Protein AF-A0AAE1FQY6-F1 (afdb_monomer_lite)

pLDDT: mean 73.54, std 21.41, range [22.97, 97.0]

InterPro domains:
  IPR011545 DEAD/DEAH-box helicase domain [PF00270] (62-136)
  IPR027417 P-loop containing nucleoside triphosphate hydrolase [G3DSA:3.40.50.300] (21-141)
  IPR027417 P-loop containing nucleoside triphosphate hydrolase [G3DSA:3.40.50.300] (142-326)
  IPR027417 P-loop containing nucleoside triphosphate hydrolase [SSF52540] (61-317)
  IPR048960 POLQ-like, helical domain [PF21099] (454-589)
  IPR050474 Helicase Hel308/SKI2-like [PTHR47961] (25-585)

Structure (mmCIF, N/CA/C/O backbone):
data_AF-A0AAE1FQY6-F1
#
_entry.id   AF-A0AAE1FQY6-F1
#
loop_
_atom_site.group_PDB
_atom_site.id
_atom_site.type_symbol
_atom_site.label_atom_id
_atom_site.label_alt_id
_atom_site.label_comp_id
_atom_site.label_asym_id
_atom_site.label_entity_id
_atom_site.label_seq_id
_atom_site.pdbx_PDB_ins_code
_atom_site.Cartn_x
_atom_site.Cartn_y
_atom_site.Cartn_z
_atom_site.occupancy
_atom_site.B_iso_or_equiv
_atom_site.auth_seq_id
_atom_site.auth_comp_id
_atom_site.auth_asym_id
_atom_site.auth_atom_id
_atom_site.pdbx_PDB_model_num
ATOM 1 N N . MET A 1 1 ? -9.356 -54.741 8.137 1.00 35.06 1 MET A N 1
ATOM 2 C CA . MET A 1 1 ? -7.951 -54.321 8.338 1.00 35.06 1 MET A CA 1
ATOM 3 C C . MET A 1 1 ? -7.635 -53.193 7.368 1.00 35.06 1 MET A C 1
ATOM 5 O O . MET A 1 1 ? -7.799 -53.363 6.168 1.00 35.06 1 MET A O 1
ATOM 9 N N . LYS A 1 2 ? -7.316 -52.016 7.916 1.00 25.67 2 LYS A N 1
ATOM 10 C CA . LYS A 1 2 ? -7.128 -50.733 7.222 1.00 25.67 2 LYS A CA 1
ATOM 11 C C . LYS A 1 2 ? -5.794 -50.715 6.459 1.00 25.67 2 LYS A C 1
ATOM 13 O O . LYS A 1 2 ? -4.775 -51.066 7.041 1.00 25.67 2 LYS A O 1
ATOM 18 N N . ARG A 1 3 ? -5.785 -50.240 5.208 1.00 24.39 3 ARG A N 1
ATOM 19 C CA . ARG A 1 3 ? -4.572 -49.755 4.525 1.00 24.39 3 ARG A CA 1
ATOM 20 C C . ARG A 1 3 ? -4.516 -48.235 4.684 1.00 24.39 3 ARG A C 1
ATOM 22 O O . ARG A 1 3 ? -5.418 -47.537 4.232 1.00 24.39 3 ARG A O 1
ATOM 29 N N . GLN A 1 4 ? -3.491 -47.753 5.380 1.00 26.11 4 GLN A N 1
ATOM 30 C CA . GLN A 1 4 ? -3.208 -46.333 5.575 1.00 26.11 4 GLN A CA 1
ATOM 31 C C . GLN A 1 4 ? -2.772 -45.693 4.250 1.00 26.11 4 GLN A C 1
ATOM 33 O O . GLN A 1 4 ? -1.829 -46.151 3.609 1.00 26.11 4 GLN A O 1
ATOM 38 N N . HIS A 1 5 ? -3.473 -44.631 3.854 1.00 28.42 5 HIS A N 1
ATOM 39 C CA . HIS A 1 5 ? -2.995 -43.634 2.902 1.00 28.42 5 HIS A CA 1
ATOM 40 C C . HIS A 1 5 ? -2.062 -42.675 3.642 1.00 28.42 5 HIS A C 1
ATOM 42 O O . HIS A 1 5 ? -2.459 -42.077 4.641 1.00 28.42 5 HIS A O 1
ATOM 48 N N . ASN A 1 6 ? -0.836 -42.537 3.145 1.00 25.28 6 ASN A N 1
ATOM 49 C CA . ASN A 1 6 ? 0.121 -41.554 3.628 1.00 25.28 6 ASN A CA 1
ATOM 50 C C . ASN A 1 6 ? -0.146 -40.240 2.882 1.00 25.28 6 ASN A C 1
ATOM 52 O O . ASN A 1 6 ? 0.084 -40.147 1.677 1.00 25.28 6 ASN A O 1
ATOM 56 N N . ASN A 1 7 ? -0.715 -39.264 3.585 1.00 25.00 7 ASN A N 1
ATOM 57 C CA . ASN A 1 7 ? -1.145 -37.982 3.041 1.00 25.00 7 ASN A CA 1
ATOM 58 C C . ASN A 1 7 ? -0.130 -36.917 3.480 1.00 25.00 7 ASN A C 1
ATOM 60 O O . ASN A 1 7 ? -0.241 -36.377 4.574 1.00 25.00 7 ASN A O 1
ATOM 64 N N . ASN A 1 8 ? 0.874 -36.644 2.646 1.00 25.89 8 ASN A N 1
ATOM 65 C CA . ASN A 1 8 ? 1.808 -35.533 2.839 1.00 25.89 8 ASN A CA 1
ATOM 66 C C . ASN A 1 8 ? 1.701 -34.592 1.637 1.00 25.89 8 ASN A C 1
ATOM 68 O O . ASN A 1 8 ? 2.469 -34.676 0.689 1.00 25.89 8 ASN A O 1
ATOM 72 N N . ASN A 1 9 ? 0.699 -33.716 1.684 1.00 25.38 9 ASN A N 1
ATOM 73 C CA . ASN A 1 9 ? 0.592 -32.522 0.852 1.00 25.38 9 ASN A CA 1
ATOM 74 C C . ASN A 1 9 ? -0.003 -31.408 1.718 1.00 25.38 9 ASN A C 1
ATOM 76 O O . ASN A 1 9 ? -1.177 -31.070 1.609 1.00 25.38 9 ASN A O 1
ATOM 80 N N . ASN A 1 10 ? 0.819 -30.863 2.613 1.00 27.19 10 ASN A N 1
ATOM 81 C CA . ASN A 1 10 ? 0.555 -29.590 3.270 1.00 27.19 10 ASN A CA 1
ATOM 82 C C . ASN A 1 10 ? 1.725 -28.665 2.931 1.00 27.19 10 ASN A C 1
ATOM 84 O O . ASN A 1 10 ? 2.751 -28.663 3.604 1.00 27.19 10 ASN A O 1
ATOM 88 N N . VAL A 1 11 ? 1.585 -27.928 1.829 1.00 27.27 11 VAL A N 1
ATOM 89 C CA . VAL A 1 11 ? 2.492 -26.838 1.464 1.00 27.27 11 VAL A CA 1
ATOM 90 C C . VAL A 1 11 ? 1.660 -25.562 1.389 1.00 27.27 11 VAL A C 1
ATOM 92 O O . VAL A 1 11 ? 0.846 -25.386 0.484 1.00 27.27 11 VAL A O 1
ATOM 95 N N . ASN A 1 12 ? 1.844 -24.735 2.421 1.00 27.12 12 ASN A N 1
ATOM 96 C CA . ASN A 1 12 ? 1.717 -23.278 2.492 1.00 27.12 12 ASN A CA 1
ATOM 97 C C . ASN A 1 12 ? 0.921 -22.596 1.367 1.00 27.12 12 ASN A C 1
ATOM 99 O O . ASN A 1 12 ? 1.456 -22.319 0.294 1.00 27.12 12 ASN A O 1
ATOM 103 N N . LYS A 1 13 ? -0.336 -22.228 1.656 1.00 25.19 13 LYS A N 1
ATOM 104 C CA . LYS A 1 13 ? -1.140 -21.326 0.809 1.00 25.19 13 LYS A CA 1
ATOM 105 C C . LYS A 1 13 ? -1.427 -19.947 1.406 1.00 25.19 13 LYS A C 1
ATOM 107 O O . LYS A 1 13 ? -1.980 -19.108 0.703 1.00 25.19 13 LYS A O 1
ATOM 112 N N . ASP A 1 14 ? -0.988 -19.656 2.625 1.00 28.97 14 ASP A N 1
ATOM 113 C CA . ASP A 1 14 ? -1.379 -18.425 3.316 1.00 28.97 14 ASP A CA 1
ATOM 114 C C . ASP A 1 14 ? -0.181 -17.519 3.601 1.00 28.97 14 ASP A C 1
ATOM 116 O O . ASP A 1 14 ? 0.282 -17.440 4.729 1.00 28.97 14 ASP A O 1
ATOM 120 N N . GLN A 1 15 ? 0.334 -16.828 2.577 1.00 25.97 15 GLN A N 1
ATOM 121 C CA . GLN A 1 15 ? 1.251 -15.687 2.744 1.00 25.97 15 GLN A CA 1
ATOM 122 C C . GLN A 1 15 ? 1.320 -14.846 1.452 1.00 25.97 15 GLN A C 1
ATOM 124 O O . GLN A 1 15 ? 2.263 -14.916 0.673 1.00 25.97 15 GLN A O 1
ATOM 129 N N . ALA A 1 16 ? 0.294 -14.030 1.197 1.00 27.67 16 ALA A N 1
ATOM 130 C CA . ALA A 1 16 ? 0.380 -12.924 0.238 1.00 27.67 16 ALA A CA 1
ATOM 131 C C . ALA A 1 16 ? -0.517 -11.767 0.705 1.00 27.67 16 ALA A C 1
ATOM 133 O O . ALA A 1 16 ? -1.732 -11.924 0.842 1.00 27.67 16 ALA A O 1
ATOM 134 N N . GLY A 1 17 ? 0.096 -10.615 0.999 1.00 33.38 17 GLY A N 1
ATOM 135 C CA . GLY A 1 17 ? -0.594 -9.378 1.376 1.00 33.38 17 GLY A CA 1
ATOM 136 C C . GLY A 1 17 ? -1.520 -8.897 0.261 1.00 33.38 17 GLY A C 1
ATOM 137 O O . GLY A 1 17 ? -1.175 -8.979 -0.913 1.00 33.38 17 GLY A O 1
ATOM 138 N N . TYR A 1 18 ? -2.730 -8.465 0.618 1.00 42.16 18 TYR A N 1
ATOM 139 C CA . TYR A 1 18 ? -3.881 -8.574 -0.278 1.00 42.16 18 TYR A CA 1
ATOM 140 C C . TYR A 1 18 ? -4.674 -7.266 -0.427 1.00 42.16 18 TYR A C 1
ATOM 142 O O . TYR A 1 18 ? -5.133 -6.708 0.568 1.00 42.16 18 TYR A O 1
ATOM 150 N N . ASN A 1 19 ? -4.935 -6.819 -1.663 1.00 41.66 19 ASN A N 1
ATOM 151 C CA . ASN A 1 19 ? -5.951 -5.796 -1.950 1.00 41.66 19 ASN A CA 1
ATOM 152 C C . ASN A 1 19 ? -7.346 -6.442 -1.875 1.00 41.66 19 ASN A C 1
ATOM 154 O O . ASN A 1 19 ? -7.845 -7.017 -2.834 1.00 41.66 19 ASN A O 1
ATOM 158 N N . LYS A 1 20 ? -7.959 -6.398 -0.688 1.00 49.28 20 LYS A N 1
ATOM 159 C CA . LYS A 1 20 ? -9.141 -7.206 -0.329 1.00 49.28 20 LYS A CA 1
ATOM 160 C C . LYS A 1 20 ? -10.507 -6.590 -0.682 1.00 49.28 20 LYS A C 1
ATOM 162 O O . LYS A 1 20 ? -11.524 -7.215 -0.400 1.00 49.28 20 LYS A O 1
ATOM 167 N N . SER A 1 21 ? -10.563 -5.392 -1.281 1.00 47.78 21 SER A N 1
ATOM 168 C CA . SER A 1 21 ? -11.820 -4.883 -1.870 1.00 47.78 21 SER A CA 1
ATOM 169 C C . SER A 1 21 ? -12.304 -5.795 -2.991 1.00 47.78 21 SER A C 1
ATOM 171 O O . SER A 1 21 ? -13.500 -6.039 -3.124 1.00 47.78 21 SER A O 1
ATOM 173 N N . ASP A 1 22 ? -11.356 -6.324 -3.760 1.00 50.12 22 ASP A N 1
ATOM 174 C CA . ASP A 1 22 ? -11.636 -7.076 -4.973 1.00 50.12 22 ASP A CA 1
ATOM 175 C C . ASP A 1 22 ? -12.071 -8.499 -4.627 1.00 50.12 22 ASP A C 1
ATOM 177 O O . ASP A 1 22 ? -13.053 -8.973 -5.179 1.00 50.12 22 ASP A O 1
ATOM 181 N N . GLU A 1 23 ? -11.481 -9.123 -3.603 1.00 56.88 23 GLU A N 1
ATOM 182 C CA . GLU A 1 23 ? -11.924 -10.429 -3.092 1.00 56.88 23 GLU A CA 1
ATOM 183 C C . GLU A 1 23 ? -13.364 -10.399 -2.552 1.00 56.88 23 GLU A C 1
ATOM 185 O O . GLU A 1 23 ? -14.137 -11.325 -2.792 1.00 56.88 23 GLU A O 1
ATOM 190 N N . ASN A 1 24 ? -13.761 -9.314 -1.874 1.00 63.34 24 ASN A N 1
ATOM 191 C CA . ASN A 1 24 ? -15.141 -9.148 -1.409 1.00 63.34 24 ASN A CA 1
ATOM 192 C C . ASN A 1 24 ? -16.122 -9.011 -2.587 1.00 63.34 24 ASN A C 1
ATOM 194 O O . ASN A 1 24 ? -17.198 -9.610 -2.564 1.00 63.34 24 ASN A O 1
ATOM 198 N N . LYS A 1 25 ? -15.743 -8.259 -3.630 1.00 76.81 25 LYS A N 1
ATOM 199 C CA . LYS A 1 25 ? -16.537 -8.123 -4.862 1.00 76.81 25 LYS A CA 1
ATOM 200 C C . LYS A 1 25 ? -16.622 -9.439 -5.624 1.00 76.81 25 LYS A C 1
ATOM 202 O O . LYS A 1 25 ? -17.702 -9.816 -6.061 1.00 76.81 25 LYS A O 1
ATOM 207 N N . VAL A 1 26 ? -15.506 -10.156 -5.744 1.00 82.19 26 VAL A N 1
ATOM 208 C CA . VAL A 1 26 ? -15.438 -11.476 -6.378 1.00 82.19 26 VAL A CA 1
ATOM 209 C C . VAL A 1 26 ? -16.362 -12.444 -5.659 1.00 82.19 26 VAL A C 1
ATOM 211 O O . VAL A 1 26 ? -17.161 -13.101 -6.319 1.00 82.19 26 VAL A O 1
ATOM 214 N N . HIS A 1 27 ? -16.313 -12.503 -4.326 1.00 78.19 27 HIS A N 1
ATOM 215 C CA . HIS A 1 27 ? -17.192 -13.375 -3.552 1.00 78.19 27 HIS A CA 1
ATOM 216 C C . HIS A 1 27 ? -18.672 -13.032 -3.764 1.00 78.19 27 HIS A C 1
ATOM 218 O O . HIS A 1 27 ? -19.455 -13.922 -4.087 1.00 78.19 27 HIS A O 1
ATOM 224 N N . GLY A 1 28 ? -19.039 -11.748 -3.670 1.00 78.94 28 GLY A N 1
ATOM 225 C CA . GLY A 1 28 ? -20.415 -11.299 -3.903 1.00 78.94 28 GLY A CA 1
ATOM 226 C C . GLY A 1 28 ? -20.918 -11.597 -5.319 1.00 78.94 28 GLY A C 1
ATOM 227 O O . GLY A 1 28 ? -22.041 -12.057 -5.489 1.00 78.94 28 GLY A O 1
ATOM 228 N N . LEU A 1 29 ? -20.074 -11.405 -6.337 1.00 85.12 29 LEU A N 1
ATOM 229 C CA . LEU A 1 29 ? -20.417 -11.673 -7.738 1.00 85.12 29 LEU A CA 1
ATOM 230 C C . LEU A 1 29 ? -20.436 -13.165 -8.082 1.00 85.12 29 LEU A C 1
ATOM 232 O O . LEU A 1 29 ? -21.186 -13.578 -8.963 1.00 85.12 29 LEU A O 1
ATOM 236 N N . SER A 1 30 ? -19.633 -13.981 -7.397 1.00 84.38 30 SER A N 1
ATOM 237 C CA . SER A 1 30 ? -19.545 -15.422 -7.663 1.00 84.38 30 SER A CA 1
ATOM 238 C C . SER A 1 30 ? -20.862 -16.140 -7.383 1.00 84.38 30 SER A C 1
ATOM 240 O O . SER A 1 30 ? -21.176 -17.104 -8.075 1.00 84.38 30 SER A O 1
ATOM 242 N N . ILE A 1 31 ? -21.645 -15.646 -6.416 1.00 84.94 31 ILE A N 1
ATOM 243 C CA . ILE A 1 31 ? -22.989 -16.157 -6.108 1.00 84.94 31 ILE A CA 1
ATOM 244 C C . ILE A 1 31 ? -23.881 -16.045 -7.353 1.00 84.94 31 ILE A C 1
ATOM 246 O O . ILE A 1 31 ? -24.447 -17.040 -7.799 1.00 84.94 31 ILE A O 1
ATOM 250 N N . PHE A 1 32 ? -23.906 -14.866 -7.982 1.00 85.69 32 PHE A N 1
ATOM 251 C CA . PHE A 1 32 ? -24.647 -14.634 -9.224 1.00 85.69 32 PHE A CA 1
ATOM 252 C C . PHE A 1 32 ? -24.050 -15.378 -10.420 1.00 85.69 32 PHE A C 1
ATOM 254 O O . PHE A 1 32 ? -24.784 -15.787 -11.312 1.00 85.69 32 PHE A O 1
ATOM 261 N N . GLY A 1 33 ? -22.729 -15.576 -10.450 1.00 84.31 33 GLY A N 1
ATOM 262 C CA . GLY A 1 33 ? -22.057 -16.301 -11.529 1.00 84.31 33 GLY A CA 1
ATOM 263 C C . GLY A 1 33 ? -22.540 -17.744 -11.669 1.00 84.31 33 GLY A C 1
ATOM 264 O O . GLY A 1 33 ? -22.738 -18.223 -12.787 1.00 84.31 33 GLY A O 1
ATOM 265 N N . VAL A 1 34 ? -22.789 -18.419 -10.540 1.00 83.00 34 VAL A N 1
ATOM 266 C CA . VAL A 1 34 ? -23.343 -19.782 -10.520 1.00 83.00 34 VAL A CA 1
ATOM 267 C C . VAL A 1 34 ? -24.774 -19.804 -11.058 1.00 83.00 34 VAL A C 1
ATOM 269 O O . VAL A 1 34 ? -25.103 -20.675 -11.859 1.00 83.00 34 VAL A O 1
ATOM 272 N N . GLU A 1 35 ? -25.601 -18.843 -10.649 1.00 86.06 35 GLU A N 1
ATOM 273 C CA . GLU A 1 35 ? -27.022 -18.783 -11.009 1.00 86.06 35 GLU A CA 1
ATOM 274 C C . GLU A 1 35 ? -27.254 -18.329 -12.460 1.00 86.06 35 GLU A C 1
ATOM 276 O O . GLU A 1 35 ? -28.076 -18.901 -13.170 1.00 86.06 35 GLU A O 1
ATOM 281 N N . LEU A 1 36 ? -26.495 -17.334 -12.926 1.00 89.00 36 LEU A N 1
ATOM 282 C CA . LEU A 1 36 ? -26.657 -16.698 -14.239 1.00 89.00 36 LEU A CA 1
ATOM 283 C C . LEU A 1 36 ? -25.695 -17.243 -15.309 1.00 89.00 36 LEU A C 1
ATOM 285 O O . LEU A 1 36 ? -25.719 -16.790 -16.452 1.00 89.00 36 LEU A O 1
ATOM 289 N N . GLY A 1 37 ? -24.836 -18.207 -14.964 1.00 86.94 37 GLY A N 1
ATOM 290 C CA . GLY A 1 37 ? -23.991 -18.916 -15.928 1.00 86.94 37 GLY A CA 1
ATOM 291 C C . GLY A 1 37 ? -22.785 -18.128 -16.456 1.00 86.94 37 GLY A C 1
ATOM 292 O O . GLY A 1 37 ? -22.366 -18.346 -17.596 1.00 86.94 37 GLY A O 1
ATOM 293 N N . PHE A 1 38 ? -22.185 -17.247 -15.647 1.00 88.56 38 PHE A N 1
ATOM 294 C CA . PHE A 1 38 ? -20.947 -16.530 -15.990 1.00 88.56 38 PHE A CA 1
ATOM 295 C C . PHE A 1 38 ? -19.799 -16.845 -15.021 1.00 88.56 38 PHE A C 1
ATOM 297 O O . PHE A 1 38 ? -19.999 -17.276 -13.888 1.00 88.56 38 PHE A O 1
ATOM 304 N N . LEU A 1 39 ? -18.560 -16.647 -15.473 1.00 87.88 39 LEU A N 1
ATOM 305 C CA . LEU A 1 39 ? -17.365 -16.802 -14.642 1.00 87.88 39 LEU A CA 1
ATOM 306 C C . LEU A 1 39 ? -16.964 -15.471 -14.021 1.00 87.88 39 LEU A C 1
ATOM 308 O O . LEU A 1 39 ? -16.985 -14.448 -14.697 1.00 87.88 39 LEU A O 1
ATOM 312 N N . VAL A 1 40 ? -16.515 -15.501 -12.771 1.00 89.38 40 VAL A N 1
ATOM 313 C CA . VAL A 1 40 ? -15.849 -14.362 -12.135 1.00 89.38 40 VAL A CA 1
ATOM 314 C C . VAL A 1 40 ? -14.364 -14.670 -12.038 1.00 89.38 40 VAL A C 1
ATOM 316 O O . VAL A 1 40 ? -13.978 -15.693 -11.472 1.00 89.38 40 VAL A O 1
ATOM 319 N N . GLU A 1 41 ? -13.529 -13.800 -12.600 1.00 89.12 41 GLU A N 1
ATOM 320 C CA . GLU A 1 41 ? -12.074 -13.912 -12.512 1.00 89.12 41 GLU A CA 1
ATOM 321 C C . GLU A 1 41 ? -11.480 -12.689 -11.816 1.00 89.12 41 GLU A C 1
ATOM 323 O O . GLU A 1 41 ? -11.828 -11.545 -12.110 1.00 89.12 41 GLU A O 1
ATOM 328 N N . GLU A 1 42 ? -10.556 -12.940 -10.891 1.00 88.31 42 GLU A N 1
ATOM 329 C CA . GLU A 1 42 ? -9.904 -11.903 -10.101 1.00 88.31 42 GLU A CA 1
ATOM 330 C C . GLU A 1 42 ? -8.527 -11.550 -10.661 1.00 88.31 42 GLU A C 1
ATOM 332 O O . GLU A 1 42 ? -7.678 -12.415 -10.888 1.00 88.31 42 GLU A O 1
ATOM 337 N N . TYR A 1 43 ? -8.302 -10.251 -10.817 1.00 87.06 43 TYR A N 1
ATOM 338 C CA . TYR A 1 43 ? -7.106 -9.646 -11.377 1.00 87.06 43 TYR A CA 1
ATOM 339 C C . TYR A 1 43 ? -6.596 -8.548 -10.434 1.00 87.06 43 TYR A C 1
ATOM 341 O O . TYR A 1 43 ? -6.695 -7.355 -10.712 1.00 87.06 43 TYR A O 1
ATOM 349 N N . ALA A 1 44 ? -6.042 -8.956 -9.293 1.00 80.25 44 ALA A N 1
ATOM 350 C CA . ALA A 1 44 ? -5.559 -8.058 -8.246 1.00 80.25 44 ALA A CA 1
ATOM 351 C C . ALA A 1 44 ? -4.258 -8.585 -7.622 1.00 80.25 44 ALA A C 1
ATOM 353 O O . ALA A 1 44 ? -4.113 -9.783 -7.377 1.00 80.25 44 ALA A O 1
ATOM 354 N N . GLY A 1 45 ? -3.294 -7.695 -7.352 1.00 71.38 45 GLY A N 1
ATOM 355 C CA . GLY A 1 45 ? -2.001 -8.077 -6.767 1.00 71.38 45 GLY A CA 1
ATOM 356 C C . GLY A 1 45 ? -1.271 -9.142 -7.600 1.00 71.38 45 GLY A C 1
ATOM 357 O O . GLY A 1 45 ? -0.954 -8.911 -8.770 1.00 71.38 45 GLY A O 1
ATOM 358 N N . SER A 1 46 ? -1.017 -10.309 -7.000 1.00 65.31 46 SER A N 1
ATOM 359 C CA . SER A 1 46 ? -0.419 -11.482 -7.660 1.00 65.31 46 SER A CA 1
ATOM 360 C C . SER A 1 46 ? -1.436 -12.429 -8.316 1.00 65.31 46 SER A C 1
ATOM 362 O O . SER A 1 46 ? -1.025 -13.374 -8.988 1.00 65.31 46 SER A O 1
ATOM 364 N N . ARG A 1 47 ? -2.749 -12.202 -8.148 1.00 73.50 47 ARG A N 1
ATOM 365 C CA . ARG A 1 47 ? -3.805 -12.993 -8.801 1.00 73.50 47 ARG A CA 1
ATOM 366 C C . ARG A 1 47 ? -4.084 -12.486 -10.222 1.00 73.50 47 ARG A C 1
ATOM 368 O O . ARG A 1 47 ? -3.813 -11.332 -10.565 1.00 73.50 47 ARG A O 1
ATOM 375 N N . GLY A 1 48 ? -4.657 -13.374 -11.029 1.00 74.44 48 GLY A N 1
ATOM 376 C CA . GLY A 1 48 ? -4.956 -13.153 -12.443 1.00 74.44 48 GLY A CA 1
ATOM 377 C C . GLY A 1 48 ? -3.834 -13.665 -13.342 1.00 74.44 48 GLY A C 1
ATOM 378 O O . GLY A 1 48 ? -2.669 -13.304 -13.179 1.00 74.44 48 GLY A O 1
ATOM 379 N N . SER A 1 49 ? -4.176 -14.525 -14.304 1.00 71.50 49 SER A N 1
ATOM 380 C CA . SER A 1 49 ? -3.210 -14.980 -15.306 1.00 71.50 49 SER A CA 1
ATOM 381 C C . SER A 1 49 ? -3.053 -13.919 -16.385 1.00 71.50 49 SER A C 1
ATOM 383 O O . SER A 1 49 ? -4.052 -13.531 -16.996 1.00 71.50 49 SER A O 1
ATOM 385 N N . PHE A 1 50 ? -1.816 -13.496 -16.639 1.00 70.25 50 PHE A N 1
ATOM 386 C CA . PHE A 1 50 ? -1.464 -12.676 -17.793 1.00 70.25 50 PHE A CA 1
ATOM 387 C C . PHE A 1 50 ? -0.634 -13.495 -18.798 1.00 70.25 50 PHE A C 1
ATOM 389 O O . PHE A 1 50 ? 0.240 -14.253 -18.378 1.00 70.25 50 PHE A O 1
ATOM 396 N N . PRO A 1 51 ? -0.908 -13.388 -20.112 1.00 70.50 51 PRO A N 1
ATOM 397 C CA . PRO A 1 51 ? -2.172 -12.900 -20.669 1.00 70.50 51 PRO A CA 1
ATOM 398 C C . PRO A 1 51 ? -3.383 -13.708 -20.139 1.00 70.50 51 PRO A C 1
ATOM 400 O O . PRO A 1 51 ? -3.220 -14.870 -19.748 1.00 70.50 51 PRO A O 1
ATOM 403 N N . PRO A 1 52 ? -4.591 -13.115 -20.092 1.00 77.88 52 PRO A N 1
ATOM 404 C CA . PRO A 1 52 ? -5.816 -13.821 -19.725 1.00 77.88 52 PRO A CA 1
ATOM 405 C C . PRO A 1 52 ? -6.037 -15.084 -20.545 1.00 77.88 52 PRO A C 1
ATOM 407 O O . PRO A 1 52 ? -5.751 -15.129 -21.742 1.00 77.88 52 PRO A O 1
ATOM 410 N N . LYS A 1 53 ? -6.572 -16.124 -19.899 1.00 76.50 53 LYS A N 1
ATOM 411 C CA . LYS A 1 53 ? -6.922 -17.369 -20.587 1.00 76.50 53 LYS A CA 1
ATOM 412 C C . LYS A 1 53 ? -8.213 -17.150 -21.384 1.00 76.50 53 LYS A C 1
ATOM 414 O O . LYS A 1 53 ? -9.237 -16.861 -20.765 1.00 76.50 53 LYS A O 1
ATOM 419 N N . PRO A 1 54 ? -8.218 -17.339 -22.717 1.00 73.38 54 PRO A N 1
ATOM 420 C CA . PRO A 1 54 ? -9.437 -17.196 -23.505 1.00 73.38 54 PRO A CA 1
ATOM 421 C C . PRO A 1 54 ? -10.501 -18.202 -23.050 1.00 73.38 54 PRO A C 1
ATOM 423 O O . PRO A 1 54 ? -10.239 -19.407 -22.976 1.00 73.38 54 PRO A O 1
ATOM 426 N N . ARG A 1 55 ? -11.714 -17.724 -22.758 1.00 76.75 55 ARG A N 1
ATOM 427 C CA . ARG A 1 55 ? -12.849 -18.570 -22.363 1.00 76.75 55 ARG A CA 1
ATOM 428 C C . ARG A 1 55 ? -13.816 -18.712 -23.534 1.00 76.75 55 ARG A C 1
ATOM 430 O O . ARG A 1 55 ? -14.698 -17.889 -23.736 1.00 76.75 55 ARG A O 1
ATOM 437 N N . LYS A 1 56 ? -13.641 -19.774 -24.324 1.00 66.12 56 LYS A N 1
ATOM 438 C CA . LYS A 1 56 ? -14.579 -20.126 -25.399 1.00 66.12 56 LYS A CA 1
ATOM 439 C C . LYS A 1 56 ? -15.884 -20.614 -24.746 1.00 66.12 56 LYS A C 1
ATOM 441 O O . LYS A 1 56 ? -15.844 -21.589 -24.002 1.00 66.12 56 LYS A O 1
ATOM 446 N N . ASN A 1 57 ? -17.003 -19.933 -24.999 1.00 65.44 57 ASN A N 1
ATOM 447 C CA . ASN A 1 57 ? -18.372 -20.285 -24.565 1.00 65.44 57 ASN A CA 1
ATOM 448 C C . ASN A 1 57 ? -18.775 -19.944 -23.117 1.00 65.44 57 ASN A C 1
ATOM 450 O O . ASN A 1 57 ? -19.702 -20.557 -22.592 1.00 65.44 57 ASN A O 1
ATOM 454 N N . LYS A 1 58 ? -18.125 -18.977 -22.457 1.00 72.50 58 LYS A N 1
ATOM 455 C CA . LYS A 1 58 ? -18.620 -18.429 -21.181 1.00 72.50 58 LYS A CA 1
ATOM 456 C C . LYS A 1 58 ? -18.460 -16.918 -21.143 1.00 72.50 58 LYS A C 1
ATOM 458 O O . LYS A 1 58 ? -17.403 -16.410 -21.506 1.00 72.50 58 LYS A O 1
ATOM 463 N N . HIS A 1 59 ? -19.478 -16.220 -20.648 1.00 84.38 59 HIS A N 1
ATOM 464 C CA . HIS A 1 59 ? -19.326 -14.824 -20.252 1.00 84.38 59 HIS A CA 1
ATOM 465 C C . HIS A 1 59 ? -18.406 -14.752 -19.030 1.00 84.38 59 HIS A C 1
ATOM 467 O O . HIS A 1 59 ? -18.489 -15.596 -18.134 1.00 84.38 59 HIS A O 1
ATOM 473 N N . VAL A 1 60 ? -17.503 -13.774 -19.017 1.00 87.06 60 VAL A N 1
ATOM 474 C CA . VAL A 1 60 ? -16.533 -13.581 -17.936 1.00 87.06 60 VAL A CA 1
ATOM 475 C C . VAL A 1 60 ? -16.670 -12.167 -17.397 1.00 87.06 60 VAL A C 1
ATOM 477 O O . VAL A 1 60 ? -16.675 -11.203 -18.159 1.00 87.06 60 VAL A O 1
ATOM 480 N N . VAL A 1 61 ? -16.753 -12.054 -16.079 1.00 90.75 61 VAL A N 1
ATOM 481 C CA . VAL A 1 61 ? -16.658 -10.804 -15.335 1.00 90.75 61 VAL A CA 1
ATOM 482 C C . VAL A 1 61 ? -15.263 -10.738 -14.725 1.00 90.75 61 VAL A C 1
ATOM 484 O O . VAL A 1 61 ? -14.922 -11.516 -13.833 1.00 90.75 61 VAL A O 1
ATOM 487 N N . TYR A 1 62 ? -14.452 -9.807 -15.221 1.00 90.44 62 TYR A N 1
ATOM 488 C CA . TYR A 1 62 ? -13.131 -9.524 -14.672 1.00 90.44 62 TYR A CA 1
ATOM 489 C C . TYR A 1 62 ? -13.248 -8.490 -13.551 1.00 90.44 62 TYR A C 1
ATOM 491 O O . TYR A 1 62 ? -13.644 -7.351 -13.794 1.00 90.44 62 TYR A O 1
ATOM 499 N N . VAL A 1 63 ? -12.878 -8.868 -12.327 1.00 91.38 63 VAL A N 1
ATOM 500 C CA . VAL A 1 63 ? -12.749 -7.940 -11.195 1.00 91.38 63 VAL A CA 1
ATOM 501 C C . VAL A 1 63 ? -11.272 -7.611 -11.035 1.00 91.38 63 VAL A C 1
ATOM 503 O O . VAL A 1 63 ? -10.483 -8.488 -10.686 1.00 91.38 63 VAL A O 1
ATOM 506 N N . ALA A 1 64 ? -10.887 -6.367 -11.323 1.00 89.62 64 ALA A N 1
ATOM 507 C CA . ALA A 1 64 ? -9.484 -5.978 -11.414 1.00 89.62 64 ALA A CA 1
ATOM 508 C C . ALA A 1 64 ? -9.164 -4.666 -10.686 1.00 89.62 64 ALA A C 1
ATOM 510 O O . ALA A 1 64 ? -9.973 -3.737 -10.702 1.00 89.62 64 ALA A O 1
ATOM 511 N N . THR A 1 65 ? -7.947 -4.553 -10.136 1.00 86.00 65 THR A N 1
ATOM 512 C CA . THR A 1 65 ? -7.403 -3.244 -9.727 1.00 86.00 65 THR A CA 1
ATOM 513 C C . THR A 1 65 ? -7.149 -2.371 -10.957 1.00 86.00 65 THR A C 1
ATOM 515 O O . THR A 1 65 ? -7.030 -2.886 -12.070 1.00 86.00 65 THR A O 1
ATOM 518 N N . ILE A 1 66 ? -7.000 -1.054 -10.775 1.00 83.69 66 ILE A N 1
ATOM 519 C CA . ILE A 1 66 ? -6.775 -0.094 -11.874 1.00 83.69 66 ILE A CA 1
ATOM 520 C C . ILE A 1 66 ? -5.615 -0.529 -12.780 1.00 83.69 66 ILE A C 1
ATOM 522 O O . ILE A 1 66 ? -5.734 -0.533 -14.003 1.00 83.69 66 ILE A O 1
ATOM 526 N N . GLU A 1 67 ? -4.493 -0.927 -12.183 1.00 79.62 67 GLU A N 1
ATOM 527 C CA . GLU A 1 67 ? -3.276 -1.281 -12.908 1.00 79.62 67 GLU A CA 1
ATOM 528 C C . GLU A 1 67 ? -3.461 -2.576 -13.711 1.00 79.62 67 GLU A C 1
ATOM 530 O O . GLU A 1 67 ? -3.037 -2.663 -14.865 1.00 79.62 67 GLU A O 1
ATOM 535 N N . LYS A 1 68 ? -4.131 -3.580 -13.128 1.00 84.06 68 LYS A N 1
ATOM 536 C CA . LYS A 1 68 ? -4.426 -4.848 -13.807 1.00 84.06 68 LYS A CA 1
ATOM 537 C C . LYS A 1 68 ? -5.499 -4.678 -14.883 1.00 84.06 68 LYS A C 1
ATOM 539 O O . LYS A 1 68 ? -5.374 -5.284 -15.943 1.00 84.06 68 LYS A O 1
ATOM 544 N N . ALA A 1 69 ? -6.496 -3.821 -14.657 1.00 86.94 69 ALA A N 1
ATOM 545 C CA . ALA A 1 69 ? -7.497 -3.454 -15.655 1.00 86.94 69 ALA A CA 1
ATOM 546 C C . ALA A 1 69 ? -6.843 -2.816 -16.890 1.00 86.94 69 ALA A C 1
ATOM 548 O O . ALA A 1 69 ? -7.164 -3.197 -18.013 1.00 86.94 69 ALA A O 1
ATOM 549 N N . GLY A 1 70 ? -5.862 -1.927 -16.696 1.00 84.56 70 GLY A N 1
ATOM 550 C CA . GLY A 1 70 ? -5.059 -1.377 -17.791 1.00 84.56 70 GLY A CA 1
ATOM 551 C C . GLY A 1 70 ? -4.363 -2.461 -18.624 1.00 84.56 70 GLY A C 1
ATOM 552 O O . GLY A 1 70 ? -4.423 -2.428 -19.853 1.00 84.56 70 GLY A O 1
ATOM 553 N N . GLY A 1 71 ? -3.775 -3.467 -17.966 1.00 82.12 71 GLY A N 1
ATOM 554 C CA . GLY A 1 71 ? -3.173 -4.626 -18.635 1.00 82.12 71 GLY A CA 1
ATOM 555 C C . GLY A 1 71 ? -4.184 -5.484 -19.405 1.00 82.12 71 GLY A C 1
ATOM 556 O O . GLY A 1 71 ? -3.908 -5.890 -20.533 1.00 82.12 71 GLY A O 1
ATOM 557 N N . LEU A 1 72 ? -5.370 -5.730 -18.832 1.00 84.44 72 LEU A N 1
ATOM 558 C CA . LEU A 1 72 ? -6.461 -6.446 -19.508 1.00 84.44 72 LEU A CA 1
ATOM 559 C C . LEU A 1 72 ? -6.896 -5.714 -20.781 1.00 84.44 72 LEU A C 1
ATOM 561 O O . LEU A 1 72 ? -7.039 -6.336 -21.831 1.00 84.44 72 LEU A O 1
ATOM 565 N N . VAL A 1 73 ? -7.067 -4.393 -20.702 1.00 83.31 73 VAL A N 1
ATOM 566 C CA . VAL A 1 73 ? -7.441 -3.556 -21.849 1.00 83.31 73 VAL A CA 1
ATOM 567 C C . VAL A 1 73 ? -6.366 -3.588 -22.929 1.00 83.31 73 VAL A C 1
ATOM 569 O O . VAL A 1 73 ? -6.706 -3.787 -24.091 1.00 83.31 73 VAL A O 1
ATOM 572 N N . ASN A 1 74 ? -5.084 -3.467 -22.569 1.00 81.31 74 ASN A N 1
ATOM 573 C CA . ASN A 1 74 ? -3.992 -3.579 -23.542 1.00 81.31 74 ASN A CA 1
ATOM 574 C C . ASN A 1 74 ? -4.037 -4.931 -24.276 1.00 81.31 74 ASN A C 1
ATOM 576 O O . ASN A 1 74 ? -3.993 -4.960 -25.501 1.00 81.31 74 ASN A O 1
ATOM 580 N N . TRP A 1 75 ? -4.207 -6.037 -23.545 1.00 80.00 75 TRP A N 1
ATOM 581 C CA . TRP A 1 75 ? -4.310 -7.376 -24.136 1.00 80.00 75 TRP A CA 1
ATOM 582 C C . TRP A 1 75 ? -5.508 -7.526 -25.089 1.00 80.00 75 TRP A C 1
ATOM 584 O O . TRP A 1 75 ? -5.395 -8.165 -26.138 1.00 80.00 75 TRP A O 1
ATOM 594 N N . MET A 1 76 ? -6.654 -6.924 -24.751 1.00 77.56 76 MET A N 1
ATOM 595 C CA . MET A 1 76 ? -7.835 -6.925 -25.621 1.00 77.56 76 MET A CA 1
ATOM 596 C C . MET A 1 76 ? -7.595 -6.123 -26.904 1.00 77.56 76 MET A C 1
ATOM 598 O O . MET A 1 76 ? -7.959 -6.586 -27.984 1.00 77.56 76 MET A O 1
ATOM 602 N N . VAL A 1 77 ? -6.933 -4.966 -26.800 1.00 76.88 77 VAL A N 1
ATOM 603 C CA . VAL A 1 77 ? -6.572 -4.118 -27.950 1.00 76.88 77 VAL A CA 1
ATOM 604 C C . VAL A 1 77 ? -5.562 -4.811 -28.872 1.00 76.88 77 VAL A C 1
ATOM 606 O O . VAL A 1 77 ? -5.678 -4.700 -30.089 1.00 76.88 77 VAL A O 1
ATOM 609 N N . GLU A 1 78 ? -4.618 -5.583 -28.326 1.00 74.06 78 GLU A N 1
ATOM 610 C CA . GLU A 1 78 ? -3.639 -6.366 -29.102 1.00 74.06 78 GLU A CA 1
ATOM 611 C C . GLU A 1 78 ? -4.247 -7.583 -29.835 1.00 74.06 78 GLU A C 1
ATOM 613 O O . GLU A 1 78 ? -3.545 -8.294 -30.552 1.00 74.06 78 GLU A O 1
ATOM 618 N N . GLY A 1 79 ? -5.553 -7.840 -29.690 1.00 68.25 79 GLY A N 1
ATOM 619 C CA . GLY A 1 79 ? -6.253 -8.922 -30.391 1.00 68.25 79 GLY A CA 1
ATOM 620 C C . GLY A 1 79 ? -6.221 -10.276 -29.676 1.00 68.25 79 GLY A C 1
ATOM 621 O O . GLY A 1 79 ? -6.668 -11.278 -30.239 1.00 68.25 79 GLY A O 1
ATOM 622 N N . GLY A 1 80 ? -5.755 -10.325 -28.422 1.00 59.31 80 GLY A N 1
ATOM 623 C CA . GLY A 1 80 ? -5.647 -11.558 -27.635 1.00 59.31 80 GLY A CA 1
ATOM 624 C C . GLY A 1 80 ? -6.982 -12.250 -27.315 1.00 59.31 80 GLY A C 1
ATOM 625 O O . GLY A 1 80 ? -6.997 -13.454 -27.060 1.00 59.31 80 GLY A O 1
ATOM 626 N N . GLY A 1 81 ? -8.107 -11.527 -27.377 1.00 55.38 81 GLY A N 1
ATOM 627 C CA . GLY A 1 81 ? -9.452 -12.055 -27.102 1.00 55.38 81 GLY A CA 1
ATOM 628 C C . GLY A 1 81 ? -10.103 -12.836 -28.250 1.00 55.38 81 GLY A C 1
ATOM 629 O O . GLY A 1 81 ? -11.135 -13.475 -28.047 1.00 55.38 81 GLY A O 1
ATOM 630 N N . GLY A 1 82 ? -9.518 -12.815 -29.453 1.00 53.84 82 GLY A N 1
ATOM 631 C CA . GLY A 1 82 ? -10.207 -13.261 -30.664 1.00 53.84 82 GLY A CA 1
ATOM 632 C C . GLY A 1 82 ? -11.355 -12.318 -31.061 1.00 53.84 82 GLY A C 1
ATOM 633 O O . GLY A 1 82 ? -11.885 -11.551 -30.264 1.00 53.84 82 GLY A O 1
ATOM 634 N N . ARG A 1 83 ? -11.750 -12.360 -32.335 1.00 48.84 83 ARG A N 1
ATOM 635 C CA . ARG A 1 83 ? -12.701 -11.421 -32.968 1.00 48.84 83 ARG A CA 1
ATOM 636 C C . ARG A 1 83 ? -14.170 -11.574 -32.509 1.00 48.84 83 ARG A C 1
ATOM 638 O O . ARG A 1 83 ? -15.046 -10.969 -33.112 1.00 48.84 83 ARG A O 1
ATOM 645 N N . SER A 1 84 ? -14.454 -12.396 -31.495 1.00 43.62 84 SER A N 1
ATOM 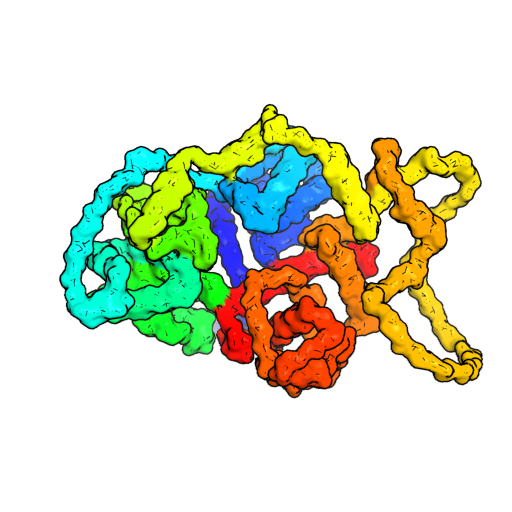646 C CA . SER A 1 84 ? -15.796 -12.927 -31.194 1.00 43.62 84 SER A CA 1
ATOM 647 C C . SER A 1 84 ? -16.266 -12.726 -29.742 1.00 43.62 84 SER A C 1
ATOM 649 O O . SER A 1 84 ? -17.062 -13.518 -29.244 1.00 43.62 84 SER A O 1
ATOM 651 N N . GLY A 1 85 ? -15.793 -11.685 -29.050 1.00 54.25 85 GLY A N 1
ATOM 652 C CA . GLY A 1 85 ? -16.278 -11.336 -27.708 1.00 54.25 85 GLY A CA 1
ATOM 653 C C . GLY A 1 85 ? -15.619 -10.077 -27.152 1.00 54.25 85 GLY A C 1
ATOM 654 O O . GLY A 1 85 ? -14.677 -10.170 -26.371 1.00 54.25 85 GLY A O 1
ATOM 655 N N . GLY A 1 86 ? -16.082 -8.904 -27.589 1.00 66.94 86 GLY A N 1
ATOM 656 C CA . GLY A 1 86 ? -15.640 -7.616 -27.046 1.00 66.94 86 GLY A CA 1
ATOM 657 C C . GLY A 1 86 ? -16.186 -7.357 -25.637 1.00 66.94 86 GLY A C 1
ATOM 658 O O . GLY A 1 86 ? -17.150 -7.987 -25.202 1.00 66.94 86 GLY A O 1
ATOM 659 N N . VAL A 1 87 ? -15.577 -6.413 -24.916 1.00 79.12 87 VAL A N 1
ATOM 660 C CA . VAL A 1 87 ? -16.119 -5.914 -23.641 1.00 79.12 87 VAL A CA 1
ATOM 661 C C . VAL A 1 87 ? -17.456 -5.234 -23.916 1.00 79.12 87 VAL A C 1
ATOM 663 O O . VAL A 1 87 ? -17.503 -4.314 -24.719 1.00 79.12 87 VAL A O 1
ATOM 666 N N . GLY A 1 88 ? -18.532 -5.662 -23.255 1.00 79.50 88 GLY A N 1
ATOM 667 C CA . GLY A 1 88 ? -19.834 -4.990 -23.368 1.00 79.50 88 GLY A CA 1
ATOM 668 C C . GLY A 1 88 ? -20.022 -3.874 -22.339 1.00 79.50 88 GLY A C 1
ATOM 669 O O . GLY A 1 88 ? -20.588 -2.828 -22.641 1.00 79.50 88 GLY A O 1
ATOM 670 N N . VAL A 1 89 ? -19.525 -4.085 -21.116 1.00 86.25 89 VAL A N 1
ATOM 671 C CA . VAL A 1 89 ? -19.730 -3.173 -19.984 1.00 86.25 89 VAL A CA 1
AT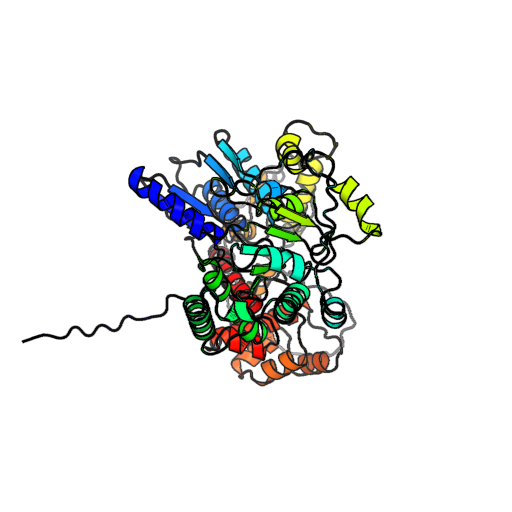OM 672 C C . VAL A 1 89 ? -18.445 -3.031 -19.175 1.00 86.25 89 VAL A C 1
ATOM 674 O O . VAL A 1 89 ? -17.756 -4.014 -18.906 1.00 86.25 89 VAL A O 1
ATOM 677 N N . VAL A 1 90 ? -18.149 -1.806 -18.747 1.00 86.75 90 VAL A N 1
ATOM 678 C CA . VAL A 1 90 ? -17.082 -1.474 -17.799 1.00 86.75 90 VAL A CA 1
ATOM 679 C C . VAL A 1 90 ? -17.702 -0.776 -16.604 1.00 86.75 90 VAL A C 1
ATOM 681 O O . VAL A 1 90 ? -18.253 0.317 -16.733 1.00 86.75 90 VAL A O 1
ATOM 684 N N . VAL A 1 91 ? -17.587 -1.396 -15.432 1.00 87.81 91 VAL A N 1
ATOM 685 C CA . VAL A 1 91 ? -18.031 -0.804 -14.168 1.00 87.81 91 VAL A CA 1
ATOM 686 C C . VAL A 1 91 ? -16.818 -0.240 -13.439 1.00 87.81 91 VAL A C 1
ATOM 688 O O . VAL A 1 91 ? -15.896 -0.974 -13.089 1.00 87.81 91 VAL A O 1
ATOM 691 N N . VAL A 1 92 ? -16.813 1.072 -13.224 1.00 82.50 92 VAL A N 1
ATOM 692 C CA . VAL A 1 92 ? -15.777 1.784 -12.477 1.00 82.50 92 VAL A CA 1
ATOM 693 C C . VAL A 1 92 ? -16.319 2.084 -11.097 1.00 82.50 92 VAL A C 1
ATOM 695 O O . VAL A 1 92 ? -17.111 3.008 -10.925 1.00 82.50 92 VAL A O 1
ATOM 698 N N . ASP A 1 93 ? -15.891 1.300 -10.120 1.00 80.38 93 ASP A N 1
ATOM 699 C CA . ASP A 1 93 ? -16.173 1.615 -8.727 1.00 80.38 93 ASP A CA 1
ATOM 700 C C . ASP A 1 93 ? -15.273 2.755 -8.237 1.00 80.38 93 ASP A C 1
ATOM 702 O O . ASP A 1 93 ? -14.134 2.893 -8.686 1.00 80.38 93 ASP A O 1
ATOM 706 N N . GLU A 1 94 ? -15.793 3.568 -7.323 1.00 73.25 94 GLU A N 1
ATOM 707 C CA . GLU A 1 94 ? -15.122 4.751 -6.780 1.00 73.25 94 GLU A CA 1
ATOM 708 C C . GLU A 1 94 ? -14.580 5.701 -7.868 1.00 73.25 94 GLU A C 1
ATOM 710 O O . GLU A 1 94 ? -13.457 6.201 -7.809 1.00 73.25 94 GLU A O 1
ATOM 715 N N . VAL A 1 95 ? -15.404 5.994 -8.881 1.00 71.56 95 VAL A N 1
ATOM 716 C CA . VAL A 1 95 ? -15.031 6.792 -10.064 1.00 71.56 95 VAL A CA 1
ATOM 717 C C . VAL A 1 95 ? -14.517 8.197 -9.725 1.00 71.56 95 VAL A C 1
ATOM 719 O O . VAL A 1 95 ? -13.784 8.798 -10.510 1.00 71.56 95 VAL A O 1
ATOM 722 N N . HIS A 1 96 ? -14.826 8.710 -8.531 1.00 66.25 96 HIS A N 1
ATOM 723 C CA . HIS A 1 96 ? -14.262 9.960 -8.026 1.00 66.25 96 HIS A CA 1
ATOM 724 C C . HIS A 1 96 ? -12.722 9.940 -7.945 1.00 66.25 96 HIS A C 1
ATOM 726 O O . HIS A 1 96 ? -12.116 11.009 -7.966 1.00 66.25 96 HIS A O 1
ATOM 732 N N . MET A 1 97 ? -12.078 8.763 -7.898 1.00 69.38 97 MET A N 1
ATOM 733 C CA . MET A 1 97 ? -10.615 8.633 -7.932 1.00 69.38 97 MET A CA 1
ATOM 734 C C . MET A 1 97 ? -9.993 9.207 -9.212 1.00 69.38 97 MET A C 1
ATOM 736 O O . MET A 1 97 ? -8.805 9.519 -9.225 1.00 69.38 97 MET A O 1
ATOM 740 N N . LEU A 1 98 ? -10.774 9.393 -10.285 1.00 66.31 98 LEU A N 1
ATOM 741 C CA . LEU A 1 98 ? -10.326 10.110 -11.485 1.00 66.31 98 LEU A CA 1
ATOM 742 C C . LEU A 1 98 ? -9.880 11.548 -11.190 1.00 66.31 98 LEU A C 1
ATOM 744 O O . LEU A 1 98 ? -9.020 12.065 -11.896 1.00 66.31 98 LEU A O 1
ATOM 748 N N . ALA A 1 99 ? -10.461 12.184 -10.170 1.00 57.94 99 ALA A N 1
ATOM 749 C CA . ALA A 1 99 ? -10.123 13.546 -9.769 1.00 57.94 99 ALA A CA 1
ATOM 750 C C . ALA A 1 99 ? -8.960 13.609 -8.761 1.00 57.94 99 ALA A C 1
ATOM 752 O O . ALA A 1 99 ? -8.499 14.701 -8.432 1.00 57.94 99 ALA A O 1
ATOM 753 N N . GLU A 1 100 ? -8.476 12.471 -8.246 1.00 62.62 100 GLU A N 1
ATOM 754 C CA . GLU A 1 100 ? -7.339 12.469 -7.326 1.00 62.62 100 GLU A CA 1
ATOM 755 C C . GLU A 1 100 ? -6.026 12.753 -8.066 1.00 62.62 100 GLU A C 1
ATOM 757 O O . GLU A 1 100 ? -5.690 12.113 -9.066 1.00 62.62 100 GLU A O 1
ATOM 762 N N . GLN A 1 101 ? -5.245 13.697 -7.536 1.00 54.78 101 GLN A N 1
ATOM 763 C CA . GLN A 1 101 ? -3.900 13.977 -8.029 1.00 54.78 101 GLN A CA 1
ATOM 764 C C . GLN A 1 101 ? -2.971 12.804 -7.677 1.00 54.78 101 GLN A C 1
ATOM 766 O O . GLN A 1 101 ? -2.788 12.472 -6.508 1.00 54.78 101 GLN A O 1
ATOM 771 N N . GLY A 1 102 ? -2.398 12.151 -8.693 1.00 59.03 102 GLY A N 1
ATOM 772 C CA . GLY A 1 102 ? -1.481 11.022 -8.523 1.00 59.03 102 GLY A CA 1
ATOM 773 C C . GLY A 1 102 ? -1.557 9.990 -9.652 1.00 59.03 102 GLY A C 1
ATOM 774 O O . GLY A 1 102 ? -2.310 10.134 -10.615 1.00 59.03 102 GLY A O 1
ATOM 775 N N . GLY A 1 103 ? -0.770 8.914 -9.532 1.00 63.72 103 GLY A N 1
ATOM 776 C CA . GLY A 1 103 ? -0.633 7.902 -10.590 1.00 63.72 103 GLY A CA 1
ATOM 777 C C . GLY A 1 103 ? -1.899 7.077 -10.863 1.00 63.72 103 GLY A C 1
ATOM 778 O O . GLY A 1 103 ? -2.148 6.692 -12.006 1.00 63.72 103 GLY A O 1
ATOM 779 N N . ARG A 1 104 ? -2.736 6.828 -9.847 1.00 72.12 104 ARG A N 1
ATOM 780 C CA . ARG A 1 104 ? -3.934 5.974 -9.977 1.00 72.12 104 ARG A CA 1
ATOM 781 C C . ARG A 1 104 ? -5.064 6.625 -10.776 1.00 72.12 104 ARG A C 1
ATOM 783 O O . ARG A 1 104 ? -5.600 5.973 -11.669 1.00 72.12 104 ARG A O 1
ATOM 790 N N . GLY A 1 105 ? -5.376 7.897 -10.515 1.00 70.75 105 GLY A N 1
ATOM 791 C CA . GLY A 1 105 ? -6.383 8.649 -11.276 1.00 70.75 105 GLY A CA 1
ATOM 792 C C . GLY A 1 105 ? -6.011 8.763 -12.758 1.00 70.75 105 GLY A C 1
ATOM 793 O O . GLY A 1 105 ? -6.819 8.444 -13.631 1.00 70.75 105 GLY A O 1
ATOM 794 N N . ALA A 1 106 ? -4.744 9.084 -13.046 1.00 72.12 106 ALA A N 1
ATOM 795 C CA . ALA A 1 106 ? -4.215 9.119 -14.411 1.00 72.12 106 ALA A CA 1
ATOM 796 C C . ALA A 1 106 ? -4.274 7.746 -15.110 1.00 72.12 106 ALA A C 1
ATOM 798 O O . ALA A 1 106 ? -4.659 7.657 -16.277 1.00 72.12 106 ALA A O 1
ATOM 799 N N . SER A 1 107 ? -3.945 6.663 -14.395 1.00 78.25 107 SER A N 1
ATOM 800 C CA . SER A 1 107 ? -4.004 5.294 -14.930 1.00 78.25 107 SER A CA 1
ATOM 801 C C . SER A 1 107 ? -5.434 4.864 -15.263 1.00 78.25 107 SER A C 1
ATOM 803 O O . SER A 1 107 ? -5.678 4.287 -16.327 1.00 78.25 107 SER A O 1
ATOM 805 N N . LEU A 1 108 ? -6.395 5.185 -14.392 1.00 78.75 108 LEU A N 1
ATOM 806 C CA . LEU A 1 108 ? -7.812 4.922 -14.627 1.00 78.75 108 LEU A CA 1
ATOM 807 C C . LEU A 1 108 ? -8.333 5.734 -15.822 1.00 78.75 108 LEU A C 1
ATOM 809 O O . LEU A 1 108 ? -8.958 5.168 -16.717 1.00 78.75 108 LEU A O 1
ATOM 813 N N . GLY A 1 109 ? -8.007 7.028 -15.892 1.00 73.56 109 GLY A N 1
ATOM 814 C CA . GLY A 1 109 ? -8.377 7.892 -17.017 1.00 73.56 109 GLY A CA 1
ATOM 815 C C . GLY A 1 109 ? -7.814 7.401 -18.354 1.00 73.56 109 GLY A C 1
ATOM 816 O O . GLY A 1 109 ? -8.540 7.328 -19.347 1.00 73.56 109 GLY A O 1
ATOM 817 N N . SER A 1 110 ? -6.545 6.982 -18.370 1.00 75.75 110 SER A N 1
ATOM 818 C CA . SER A 1 110 ? -5.897 6.381 -19.545 1.00 75.75 110 SER A CA 1
ATOM 819 C C . SER A 1 110 ? -6.592 5.087 -19.977 1.00 75.75 110 SER A C 1
ATOM 821 O O . SER A 1 110 ? -6.906 4.909 -21.154 1.00 75.75 110 SER A O 1
ATOM 823 N N . THR A 1 111 ? -6.913 4.212 -19.022 1.00 81.00 111 THR A N 1
ATOM 824 C CA . THR A 1 111 ? -7.610 2.945 -19.283 1.00 81.00 111 THR A CA 1
ATOM 825 C C . THR A 1 111 ? -8.993 3.182 -19.894 1.00 81.00 111 THR A C 1
ATOM 827 O O . THR A 1 111 ? -9.313 2.598 -20.926 1.00 81.00 111 THR A O 1
ATOM 830 N N . LEU A 1 112 ? -9.793 4.092 -19.329 1.00 78.88 112 LEU A N 1
ATOM 831 C CA . LEU A 1 112 ? -11.125 4.420 -19.856 1.00 78.88 112 LEU A CA 1
ATOM 832 C C . LEU A 1 112 ? -11.073 5.082 -21.235 1.00 78.88 112 LEU A C 1
ATOM 834 O O . LEU A 1 112 ? -11.913 4.794 -22.087 1.00 78.88 112 LEU A O 1
ATOM 838 N N . THR A 1 113 ? -10.071 5.929 -21.474 1.00 76.06 113 THR A N 1
ATOM 839 C CA . THR A 1 113 ? -9.855 6.556 -22.785 1.00 76.06 113 THR A CA 1
ATOM 840 C C . THR A 1 113 ? -9.531 5.506 -23.846 1.00 76.06 113 THR A C 1
ATOM 842 O O . THR A 1 113 ? -10.121 5.532 -24.923 1.00 76.06 113 THR A O 1
ATOM 845 N N . LYS A 1 114 ? -8.664 4.531 -23.532 1.00 76.50 114 LYS A N 1
ATOM 846 C CA . LYS A 1 114 ? -8.355 3.411 -24.436 1.00 76.50 114 LYS A CA 1
ATOM 847 C C . LYS A 1 114 ? -9.594 2.594 -24.780 1.00 76.50 114 LYS A C 1
ATOM 849 O O . LYS A 1 114 ? -9.791 2.284 -25.946 1.00 76.50 114 LYS A O 1
ATOM 854 N N . ILE A 1 115 ? -10.430 2.277 -23.790 1.00 77.38 115 ILE A N 1
ATOM 855 C CA . ILE A 1 115 ? -11.671 1.520 -24.009 1.00 77.38 115 ILE A CA 1
ATOM 856 C C . ILE A 1 115 ? -12.598 2.279 -24.960 1.00 77.38 115 ILE A C 1
ATOM 858 O O . ILE A 1 115 ? -13.028 1.712 -25.958 1.00 77.38 115 ILE A O 1
ATOM 862 N N . ARG A 1 116 ? -12.849 3.567 -24.688 1.00 72.62 116 ARG A N 1
ATOM 863 C CA . ARG A 1 116 ? -13.705 4.416 -25.534 1.00 72.62 116 ARG A CA 1
ATOM 864 C C . ARG A 1 116 ? -13.176 4.579 -26.956 1.00 72.62 116 ARG A C 1
ATOM 866 O O . ARG A 1 116 ? -13.967 4.718 -27.879 1.00 72.62 116 ARG A O 1
ATOM 873 N N . PHE A 1 117 ? -11.856 4.607 -27.122 1.00 73.06 117 PHE A N 1
ATOM 874 C CA . PHE A 1 117 ? -11.233 4.724 -28.437 1.00 73.06 117 PHE A CA 1
ATOM 875 C C . PHE A 1 117 ? -11.248 3.397 -29.206 1.00 73.06 117 PHE A C 1
ATOM 877 O O . PHE A 1 117 ? -11.482 3.385 -30.409 1.00 73.06 117 PHE A O 1
ATOM 884 N N . ALA A 1 118 ? -10.997 2.278 -28.522 1.00 71.81 118 ALA A N 1
ATOM 885 C CA . ALA A 1 118 ? -10.900 0.961 -29.144 1.00 71.81 118 ALA A CA 1
ATOM 886 C C . ALA A 1 118 ? -12.264 0.337 -29.478 1.00 71.81 118 ALA A C 1
ATOM 888 O O . ALA A 1 118 ? -12.340 -0.494 -30.380 1.00 71.81 118 ALA A O 1
ATOM 889 N N . ALA A 1 119 ? -13.326 0.703 -28.756 1.00 68.75 119 ALA A N 1
ATOM 890 C CA . ALA A 1 119 ? -14.665 0.168 -28.967 1.00 68.75 119 ALA A CA 1
ATOM 891 C C . ALA A 1 119 ? -15.743 1.228 -28.686 1.00 68.75 119 ALA A C 1
ATOM 893 O O . ALA A 1 119 ? -15.789 1.822 -27.608 1.00 68.75 119 ALA A O 1
ATOM 894 N N . THR A 1 120 ? -16.634 1.441 -29.657 1.00 64.31 120 THR A N 1
ATOM 895 C CA . THR A 1 120 ? -17.707 2.448 -29.588 1.00 64.31 120 THR A CA 1
ATOM 896 C C . THR A 1 120 ? -18.917 1.990 -28.776 1.00 64.31 120 THR A C 1
ATOM 898 O O . THR A 1 120 ? -19.621 2.826 -28.215 1.00 64.31 120 THR A O 1
ATOM 901 N N . ASP A 1 121 ? -19.120 0.675 -28.656 1.00 76.62 121 ASP A N 1
ATOM 902 C CA . ASP A 1 121 ? -20.355 0.079 -28.122 1.00 76.62 121 ASP A CA 1
ATOM 903 C C . ASP A 1 121 ? -20.199 -0.426 -26.672 1.00 76.62 121 ASP A C 1
ATOM 905 O O . ASP A 1 121 ? -20.936 -1.298 -26.216 1.00 76.62 121 ASP A O 1
ATOM 909 N N . VAL A 1 122 ? -19.227 0.113 -25.926 1.00 80.19 122 VAL A N 1
ATOM 910 C CA . VAL A 1 122 ? -18.980 -0.254 -24.522 1.00 80.19 122 VAL A CA 1
ATOM 911 C C . VAL A 1 122 ? -19.767 0.657 -23.585 1.00 80.19 122 VAL A C 1
ATOM 913 O O . VAL A 1 122 ? -19.528 1.867 -23.525 1.00 80.19 122 VAL A O 1
ATOM 916 N N . GLN A 1 123 ? -20.647 0.083 -22.768 1.00 81.38 123 GLN A N 1
ATOM 917 C CA . GLN A 1 123 ? -21.306 0.826 -21.698 1.00 81.38 123 GLN A CA 1
ATOM 918 C C . GLN A 1 123 ? -20.326 1.064 -20.540 1.00 81.38 123 GLN A C 1
ATOM 920 O O . GLN A 1 123 ? -19.773 0.121 -19.981 1.00 81.38 123 GLN A O 1
ATOM 925 N N . VAL A 1 124 ? -20.136 2.320 -20.130 1.00 79.12 124 VAL A N 1
ATOM 926 C CA . VAL A 1 124 ? -19.334 2.658 -18.943 1.00 79.12 124 VAL A CA 1
ATOM 927 C C . VAL A 1 124 ? -20.261 3.087 -17.811 1.00 79.12 124 VAL A C 1
ATOM 929 O O . VAL A 1 124 ? -20.980 4.076 -17.940 1.00 79.12 124 VAL A O 1
ATOM 932 N N . VAL A 1 125 ? -20.219 2.361 -16.695 1.00 79.38 125 VAL A N 1
ATOM 933 C CA . VAL A 1 125 ? -20.994 2.640 -15.482 1.00 79.38 125 VAL A CA 1
ATOM 934 C C . VAL A 1 125 ? -20.035 3.083 -14.383 1.00 79.38 125 VAL A C 1
ATOM 936 O O . VAL A 1 125 ? -19.227 2.293 -13.909 1.00 79.38 125 VAL A O 1
ATOM 939 N N . GLY A 1 126 ? -20.098 4.352 -13.982 1.00 72.06 126 GLY A N 1
ATOM 940 C CA . GLY A 1 126 ? -19.319 4.875 -12.858 1.00 72.06 126 GLY A CA 1
ATOM 941 C C . GLY A 1 126 ? -20.131 4.851 -11.566 1.00 72.06 126 GLY A C 1
ATOM 942 O O . GLY A 1 126 ? -21.216 5.423 -11.519 1.00 72.06 126 GLY A O 1
ATOM 943 N N . MET A 1 127 ? -19.598 4.231 -10.517 1.00 71.44 127 MET A N 1
ATOM 944 C CA . MET A 1 127 ? -20.144 4.265 -9.162 1.00 71.44 127 MET A CA 1
ATOM 945 C C . MET A 1 127 ? -19.259 5.159 -8.292 1.00 71.44 127 MET A C 1
ATOM 947 O O . MET A 1 127 ? -18.039 5.133 -8.403 1.00 71.44 127 MET A O 1
ATOM 951 N N . SER A 1 128 ? -19.856 5.982 -7.436 1.00 63.50 128 SER A N 1
ATOM 952 C CA . SER A 1 128 ? -19.137 6.800 -6.455 1.00 63.50 128 SER A CA 1
ATOM 953 C C . SER A 1 128 ? -19.950 6.867 -5.172 1.00 63.50 128 SER A C 1
ATOM 955 O O . SER A 1 128 ? -21.177 6.769 -5.218 1.00 63.50 128 SER A O 1
ATOM 957 N N . ALA A 1 129 ? -19.278 7.104 -4.044 1.00 57.75 129 ALA A N 1
ATOM 958 C CA . ALA A 1 129 ? -19.927 7.459 -2.787 1.00 57.75 129 ALA A CA 1
ATOM 959 C C . ALA A 1 129 ? -21.022 8.531 -2.979 1.00 57.75 129 ALA A C 1
ATOM 961 O O . ALA A 1 129 ? -20.841 9.504 -3.722 1.00 57.75 129 ALA A O 1
ATOM 962 N N . THR A 1 130 ? -22.148 8.351 -2.285 1.00 49.75 130 THR A N 1
ATOM 963 C CA . THR A 1 130 ? -23.299 9.257 -2.289 1.00 49.75 130 THR A CA 1
ATOM 964 C C . THR A 1 130 ? -22.883 10.652 -1.828 1.00 49.75 130 THR A C 1
ATOM 966 O O . THR A 1 130 ? -22.532 10.886 -0.670 1.00 49.75 130 THR A O 1
ATOM 969 N N . VAL A 1 131 ? -22.954 11.626 -2.736 1.00 45.75 131 VAL A N 1
ATOM 970 C CA . VAL A 1 131 ? -22.785 13.042 -2.399 1.00 45.75 131 VAL A CA 1
ATOM 971 C C . VAL A 1 131 ? -24.093 13.524 -1.773 1.00 45.75 131 VAL A C 1
ATOM 973 O O . VAL A 1 131 ? -24.936 14.119 -2.434 1.00 45.75 131 VAL A O 1
ATOM 976 N N . GLY A 1 132 ? -24.297 13.218 -0.490 1.00 41.78 132 GLY A N 1
ATOM 977 C CA . GLY A 1 132 ? -25.452 13.725 0.252 1.00 41.78 132 GLY A CA 1
ATOM 978 C C . GLY A 1 132 ? -25.475 15.258 0.245 1.00 41.78 132 GLY A C 1
ATOM 979 O O . GLY A 1 132 ? -24.432 15.900 0.449 1.00 41.78 132 GLY A O 1
ATOM 980 N N . ASN A 1 133 ? -26.658 15.836 0.017 1.00 39.84 133 ASN A N 1
ATOM 981 C CA . ASN A 1 133 ? -26.893 17.278 0.033 1.00 39.84 133 ASN A CA 1
ATOM 982 C C . ASN A 1 133 ? -26.347 17.902 1.328 1.00 39.84 133 ASN A C 1
ATOM 984 O O . ASN A 1 133 ? -26.653 17.461 2.427 1.00 39.84 133 ASN A O 1
ATOM 988 N N . LEU A 1 134 ? -25.522 18.946 1.205 1.00 43.03 134 LEU A N 1
ATOM 989 C CA . LEU A 1 134 ? -24.858 19.610 2.339 1.00 43.03 134 LEU A CA 1
ATOM 990 C C . LEU A 1 134 ? -25.772 20.543 3.146 1.00 43.03 134 LEU A C 1
ATOM 992 O O . LEU A 1 134 ? -25.296 21.217 4.056 1.00 43.03 134 LEU A O 1
ATOM 996 N N . LYS A 1 135 ? -27.068 20.598 2.815 1.00 42.69 135 LYS A N 1
ATOM 997 C CA . LYS A 1 135 ? -28.045 21.412 3.549 1.00 42.69 135 LYS A CA 1
ATOM 998 C C . LYS A 1 135 ? -28.188 20.972 5.018 1.00 42.69 135 LYS A C 1
ATOM 1000 O O . LYS A 1 135 ? -28.648 21.766 5.823 1.00 42.69 135 LYS A O 1
ATOM 1005 N N . GLU A 1 136 ? -27.711 19.773 5.364 1.00 44.28 136 GLU A N 1
ATOM 1006 C CA . GLU A 1 136 ? -27.639 19.224 6.727 1.00 44.28 136 GLU A CA 1
ATOM 1007 C C . GLU A 1 136 ? -26.243 19.297 7.368 1.00 44.28 136 GLU A C 1
ATOM 1009 O O . GLU A 1 136 ? -25.944 18.539 8.288 1.00 44.28 136 GLU A O 1
ATOM 1014 N N . LEU A 1 137 ? -25.361 20.221 6.965 1.00 44.69 137 LEU A N 1
ATOM 1015 C CA . LEU A 1 137 ? -24.277 20.632 7.873 1.00 44.69 137 LEU A CA 1
ATOM 1016 C C . LEU A 1 137 ? -24.906 21.502 8.974 1.00 44.69 137 LEU A C 1
ATOM 1018 O O . LEU A 1 137 ? -24.672 22.706 9.056 1.00 44.69 137 LEU A O 1
ATOM 1022 N N . ALA A 1 138 ? -25.813 20.894 9.743 1.00 39.97 138 ALA A N 1
ATOM 1023 C CA . ALA A 1 138 ? -26.464 21.513 10.870 1.00 39.97 138 ALA A CA 1
ATOM 1024 C C . ALA A 1 138 ? -25.347 21.896 11.832 1.00 39.97 138 ALA A C 1
ATOM 1026 O O . ALA A 1 138 ? -24.642 21.037 12.361 1.00 39.97 138 ALA A O 1
ATOM 1027 N N . GLN A 1 139 ? -25.177 23.199 12.042 1.00 45.88 139 GLN A N 1
ATOM 1028 C CA . GLN A 1 139 ? -24.350 23.778 13.096 1.00 45.88 139 GLN A CA 1
ATOM 1029 C C . GLN A 1 139 ? -24.985 23.503 14.469 1.00 45.88 139 GLN A C 1
ATOM 1031 O O . GLN A 1 139 ? -25.087 24.387 15.315 1.00 45.88 139 GLN A O 1
ATOM 1036 N N . ASN A 1 140 ? -25.447 22.272 14.698 1.00 42.97 140 ASN A N 1
ATOM 1037 C CA . ASN A 1 140 ? -25.790 21.797 16.018 1.00 42.97 140 ASN A CA 1
ATOM 1038 C C . ASN A 1 140 ? -24.456 21.602 16.728 1.00 42.97 140 ASN A C 1
ATOM 1040 O O . ASN A 1 140 ? -23.863 20.526 16.704 1.00 42.97 140 ASN A O 1
ATOM 1044 N N . HIS A 1 141 ? -23.953 22.689 17.308 1.00 47.69 141 HIS A N 1
ATOM 1045 C CA . HIS A 1 141 ? -22.898 22.648 18.302 1.00 47.69 141 HIS A CA 1
ATOM 1046 C C . HIS A 1 141 ? -23.446 21.865 19.494 1.00 47.69 141 HIS A C 1
ATOM 1048 O O . HIS A 1 141 ? -23.983 22.437 20.440 1.00 47.69 141 HIS A O 1
ATOM 1054 N N . ARG A 1 142 ? -23.376 20.535 19.423 1.00 50.09 142 ARG A N 1
ATOM 1055 C CA . ARG A 1 142 ? -23.620 19.687 20.579 1.00 50.09 142 ARG A CA 1
ATOM 1056 C C . ARG A 1 142 ? -22.452 19.947 21.522 1.00 50.09 142 ARG A C 1
ATOM 1058 O O . ARG A 1 142 ? -21.341 19.480 21.293 1.00 50.09 142 ARG A O 1
ATOM 1065 N N . ILE A 1 143 ? -22.688 20.796 22.520 1.00 46.28 143 ILE A N 1
ATOM 1066 C CA . ILE A 1 143 ? -21.753 21.013 23.620 1.00 46.28 143 ILE A CA 1
ATOM 1067 C C . ILE A 1 143 ? -21.849 19.757 24.484 1.00 46.28 143 ILE A C 1
ATOM 1069 O O . ILE A 1 143 ? -22.669 19.679 25.397 1.00 46.28 143 ILE A O 1
ATOM 1073 N N . SER A 1 144 ? -21.081 18.731 24.135 1.00 53.75 144 SER A N 1
ATOM 1074 C CA . SER A 1 144 ? -20.984 17.540 24.967 1.00 53.75 144 SER A CA 1
ATOM 1075 C C . SER A 1 144 ? -20.062 17.854 26.142 1.00 53.75 144 SER A C 1
ATOM 1077 O O . SER A 1 144 ? -18.847 17.923 25.990 1.00 53.75 144 SER A O 1
ATOM 1079 N N . CYS A 1 145 ? -20.641 18.104 27.315 1.00 59.72 145 CYS A N 1
ATOM 1080 C CA . CYS A 1 145 ? -19.885 18.225 28.556 1.00 59.72 145 CYS A CA 1
ATOM 1081 C C . CYS A 1 145 ? -19.678 16.825 29.136 1.00 59.72 145 CYS A C 1
ATOM 1083 O O . CYS A 1 145 ? -20.592 16.261 29.737 1.00 59.72 145 CYS A O 1
ATOM 1085 N N . PHE A 1 146 ? -18.484 16.265 28.962 1.00 76.00 146 PHE A N 1
ATOM 1086 C CA . PHE A 1 146 ? -18.143 14.973 29.547 1.00 76.00 146 PHE A CA 1
ATOM 1087 C C . PHE A 1 146 ? -17.571 15.140 30.960 1.00 76.00 146 PHE A C 1
ATOM 1089 O O . PHE A 1 146 ? -16.772 16.052 31.186 1.00 76.00 146 PHE A O 1
ATOM 1096 N N . PRO A 1 147 ? -17.931 14.264 31.917 1.00 72.44 147 PRO A N 1
ATOM 1097 C CA . PRO A 1 147 ? -17.396 14.305 33.273 1.00 72.44 147 PRO A CA 1
ATOM 1098 C C . PRO A 1 147 ? -15.955 13.777 33.283 1.00 72.44 147 PRO A C 1
ATOM 1100 O O . PRO A 1 147 ? -15.704 12.619 33.606 1.00 72.44 147 PRO A O 1
ATOM 1103 N N . TYR A 1 148 ? -15.006 14.615 32.876 1.00 78.06 148 TYR A N 1
ATOM 1104 C CA . TYR A 1 148 ? -13.581 14.298 32.900 1.00 78.06 148 TYR A CA 1
ATOM 1105 C C . TYR A 1 148 ? -12.934 14.819 34.181 1.00 78.06 148 TYR A C 1
ATOM 1107 O O . TYR A 1 148 ? -13.217 15.932 34.623 1.00 78.06 148 TYR A O 1
ATOM 1115 N N . SER A 1 149 ? -11.998 14.051 34.737 1.00 82.56 149 SER A N 1
ATOM 1116 C CA . SER A 1 149 ? -11.034 14.593 35.695 1.00 82.56 149 SER A CA 1
ATOM 1117 C C . SER A 1 149 ? -10.037 15.533 35.000 1.00 82.56 149 SER A C 1
ATOM 1119 O O . SER A 1 149 ? -9.820 15.445 33.787 1.00 82.56 149 SER A O 1
ATOM 1121 N N . GLU A 1 150 ? -9.371 16.406 35.763 1.00 81.25 150 GLU A N 1
ATOM 1122 C CA . GLU A 1 150 ? -8.289 17.253 35.227 1.00 81.25 150 GLU A CA 1
ATOM 1123 C C . GLU A 1 150 ? -7.181 16.421 34.561 1.00 81.25 150 GLU A C 1
ATOM 1125 O O . GLU A 1 150 ? -6.647 16.800 33.519 1.00 81.25 150 GLU A O 1
ATOM 1130 N N . GLU A 1 151 ? -6.881 15.244 35.119 1.00 84.75 151 GLU A N 1
ATOM 1131 C CA . GLU A 1 151 ? -5.902 14.318 34.549 1.00 84.75 151 GLU A CA 1
ATOM 1132 C C . GLU A 1 151 ? -6.359 13.789 33.178 1.00 84.75 151 GLU A C 1
ATOM 1134 O O . GLU A 1 151 ? -5.583 13.777 32.221 1.00 84.75 151 GLU A O 1
ATOM 1139 N N . GLN A 1 152 ? -7.636 13.407 33.050 1.00 83.62 152 GLN A N 1
ATOM 1140 C CA . GLN A 1 152 ? -8.209 12.930 31.787 1.00 83.62 152 GLN A CA 1
ATOM 1141 C C . GLN A 1 152 ? -8.217 14.023 30.712 1.00 83.62 152 GLN A C 1
ATOM 1143 O O . GLN A 1 152 ? -7.876 13.737 29.564 1.00 83.62 152 GLN A O 1
ATOM 1148 N N . LEU A 1 153 ? -8.509 15.278 31.075 1.00 82.06 153 LEU A N 1
ATOM 1149 C CA . LEU A 1 153 ? -8.397 16.431 30.166 1.00 82.06 153 LEU A CA 1
ATOM 1150 C C . LEU A 1 153 ? -6.951 16.684 29.718 1.00 82.06 153 LEU A C 1
ATOM 1152 O O . LEU A 1 153 ? -6.715 17.140 28.598 1.00 82.06 153 LEU A O 1
ATOM 1156 N N . GLY A 1 154 ? -5.973 16.355 30.565 1.00 83.06 154 GLY A N 1
ATOM 1157 C CA . GLY A 1 154 ? -4.557 16.392 30.209 1.00 83.06 154 GLY A CA 1
ATOM 1158 C C . GLY A 1 154 ? -4.205 15.442 29.059 1.00 83.06 154 GLY A C 1
ATOM 1159 O O . GLY A 1 154 ? -3.410 15.808 28.189 1.00 83.06 154 GLY A O 1
ATOM 1160 N N . TYR A 1 155 ? -4.814 14.251 29.030 1.00 84.94 155 TYR A N 1
ATOM 1161 C CA . TYR A 1 155 ? -4.586 13.237 27.993 1.00 84.94 155 TYR A CA 1
ATOM 1162 C C . TYR A 1 155 ? -5.461 13.417 26.746 1.00 84.94 155 TYR A C 1
ATOM 1164 O O . TYR A 1 155 ? -5.008 13.115 25.643 1.00 84.94 155 TYR A O 1
ATOM 1172 N N . ASP A 1 156 ? -6.696 13.886 26.912 1.00 86.69 156 ASP A N 1
ATOM 1173 C CA . ASP A 1 156 ? -7.712 13.948 25.862 1.00 86.69 156 ASP A CA 1
ATOM 1174 C C . ASP A 1 156 ? -8.387 15.320 25.819 1.00 86.69 156 ASP A C 1
ATOM 1176 O O . ASP A 1 156 ? -9.539 15.515 26.206 1.00 86.69 156 ASP A O 1
ATOM 1180 N N . ARG A 1 157 ? -7.616 16.293 25.332 1.00 84.12 157 ARG A N 1
ATOM 1181 C CA . ARG A 1 157 ? -8.039 17.696 25.214 1.00 84.12 157 ARG A CA 1
ATOM 1182 C C . ARG A 1 157 ? -9.228 17.884 24.279 1.00 84.12 157 ARG A C 1
ATOM 1184 O O . ARG A 1 157 ? -10.051 18.760 24.514 1.00 84.12 157 ARG A O 1
ATOM 1191 N N . ASP A 1 158 ? -9.297 17.057 23.240 1.00 82.75 158 ASP A N 1
ATOM 1192 C CA . ASP A 1 158 ? -10.343 17.101 22.217 1.00 82.75 158 ASP A CA 1
ATOM 1193 C C . ASP A 1 158 ? -11.586 16.285 22.623 1.00 82.75 158 ASP A C 1
ATOM 1195 O O . ASP A 1 158 ? -12.553 16.223 21.865 1.00 82.75 158 ASP A O 1
ATOM 1199 N N . GLN A 1 159 ? -11.556 15.655 23.807 1.00 87.62 159 GLN A N 1
ATOM 1200 C CA . GLN A 1 159 ? -12.642 14.865 24.394 1.00 87.62 159 GLN A CA 1
ATOM 1201 C C . GLN A 1 159 ? -13.162 13.747 23.474 1.00 87.62 159 GLN A C 1
ATOM 1203 O O . GLN A 1 159 ? -14.344 13.389 23.484 1.00 87.62 159 GLN A O 1
ATOM 1208 N N . VAL A 1 160 ? -12.265 13.156 22.680 1.00 90.56 160 VAL A N 1
ATOM 1209 C CA . VAL A 1 160 ? -12.589 12.047 21.773 1.00 90.56 160 VAL A CA 1
ATOM 1210 C C . VAL A 1 160 ? -13.088 10.838 22.567 1.00 90.56 160 VAL A C 1
ATOM 1212 O O . VAL A 1 160 ? -14.011 10.153 22.129 1.00 90.56 160 VAL A O 1
ATOM 1215 N N . GLY A 1 161 ? -12.514 10.582 23.744 1.00 90.25 161 GLY A N 1
ATOM 1216 C CA . GLY A 1 161 ? -12.923 9.500 24.637 1.00 90.25 161 GLY A CA 1
ATOM 1217 C C . GLY A 1 161 ? -14.361 9.631 25.137 1.00 90.25 161 GLY A C 1
ATOM 1218 O O 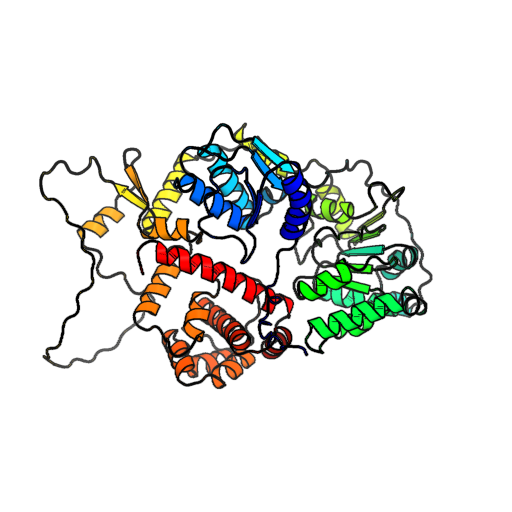. GLY A 1 161 ? -15.033 8.616 25.285 1.00 90.25 161 GLY A O 1
ATOM 1219 N N . GLY A 1 162 ? -14.855 10.854 25.326 1.00 87.81 162 GLY A N 1
ATOM 1220 C CA . GLY A 1 162 ? -16.208 11.141 25.778 1.00 87.81 162 GLY A CA 1
ATOM 1221 C C . GLY A 1 162 ? -17.216 10.778 24.702 1.00 87.81 162 GLY A C 1
ATOM 1222 O O . GLY A 1 162 ? -18.134 10.004 24.956 1.00 87.81 162 GLY A O 1
ATOM 1223 N N . LEU A 1 163 ? -16.967 11.230 23.468 1.00 88.31 163 LEU A N 1
ATOM 1224 C CA . LEU A 1 163 ? -17.783 10.877 22.303 1.00 88.31 163 LEU A CA 1
ATOM 1225 C C . LEU A 1 163 ? -17.801 9.361 22.058 1.00 88.31 163 LEU A C 1
ATOM 1227 O O . LEU A 1 163 ? -18.850 8.784 21.792 1.00 88.31 163 LEU A O 1
ATOM 1231 N N . VAL A 1 164 ? -16.647 8.695 22.173 1.00 91.56 164 VAL A N 1
ATOM 1232 C CA . VAL A 1 164 ? -16.564 7.229 22.058 1.00 91.56 164 VAL A CA 1
ATOM 1233 C C . VAL A 1 164 ? -17.327 6.538 23.195 1.00 91.56 164 VAL A C 1
ATOM 1235 O O . VAL A 1 164 ? -18.028 5.554 22.954 1.00 91.56 164 VAL A O 1
ATOM 1238 N N . GLY A 1 165 ? -17.214 7.052 24.420 1.00 89.44 165 GLY A N 1
ATOM 1239 C CA . GLY A 1 165 ? -17.853 6.509 25.617 1.00 89.44 165 GLY A CA 1
ATOM 1240 C C . GLY A 1 165 ? -19.379 6.631 25.642 1.00 89.44 165 GLY A C 1
ATOM 1241 O O . GLY A 1 165 ? -20.018 5.836 26.320 1.00 89.44 165 GLY A O 1
ATOM 1242 N N . GLU A 1 166 ? -19.978 7.560 24.888 1.00 87.31 166 GLU A N 1
ATOM 1243 C CA . GLU A 1 166 ? -21.443 7.622 24.718 1.00 87.31 166 GLU A CA 1
ATOM 1244 C C . GLU A 1 166 ? -21.998 6.435 23.914 1.00 87.31 166 GLU A C 1
ATOM 1246 O O . GLU A 1 166 ? -23.166 6.078 24.055 1.00 87.31 166 GLU A O 1
ATOM 1251 N N . VAL A 1 167 ? -21.175 5.842 23.044 1.00 87.25 167 VAL A N 1
ATOM 1252 C CA . VAL A 1 167 ? -21.606 4.869 22.027 1.00 87.25 167 VAL A CA 1
ATOM 1253 C C . VAL A 1 167 ? -21.179 3.447 22.384 1.00 87.25 167 VAL A C 1
ATOM 1255 O O . VAL A 1 167 ? -21.921 2.488 22.160 1.00 87.25 167 VAL A O 1
ATOM 1258 N N . VAL A 1 168 ? -19.976 3.292 22.932 1.00 88.50 168 VAL A N 1
ATOM 1259 C CA . VAL A 1 168 ? -19.426 2.003 23.367 1.00 88.50 168 VAL A CA 1
ATOM 1260 C C . VAL A 1 168 ? -19.917 1.701 24.793 1.00 88.50 168 VAL A C 1
ATOM 1262 O O . VAL A 1 168 ? -19.826 2.579 25.646 1.00 88.50 168 VAL A O 1
ATOM 1265 N N . PRO A 1 169 ? -20.353 0.464 25.118 1.00 88.56 169 PRO A N 1
ATOM 1266 C CA . PRO A 1 169 ? -20.221 -0.769 24.332 1.00 88.56 169 PRO A CA 1
ATOM 1267 C C . PRO A 1 169 ? -21.400 -1.148 23.423 1.00 88.56 169 PRO A C 1
ATOM 1269 O O . PRO A 1 169 ? -21.293 -2.131 22.695 1.00 88.56 169 PRO A O 1
ATOM 1272 N N . GLN A 1 170 ? -22.520 -0.429 23.450 1.00 85.56 170 GLN A N 1
ATOM 1273 C CA . GLN A 1 170 ? -23.745 -0.835 22.744 1.00 85.56 170 GLN A CA 1
ATOM 1274 C C . GLN A 1 170 ? -23.593 -0.776 21.218 1.00 85.56 170 GLN A C 1
ATOM 1276 O O . GLN A 1 170 ? -24.183 -1.571 20.486 1.00 85.56 170 GLN A O 1
ATOM 1281 N N . HIS A 1 171 ? -22.766 0.142 20.727 1.00 85.69 171 HIS A N 1
ATOM 1282 C CA . HIS A 1 171 ? -22.541 0.362 19.308 1.00 85.69 171 HIS A CA 1
ATOM 1283 C C . HIS A 1 171 ? -21.051 0.541 19.004 1.00 85.69 171 HIS A C 1
ATOM 1285 O O . HIS A 1 171 ? -20.213 0.702 19.889 1.00 85.69 171 HIS A O 1
ATOM 1291 N N . SER A 1 172 ? -20.710 0.463 17.721 1.00 86.69 172 SER A N 1
ATOM 1292 C CA . SER A 1 172 ? -19.342 0.635 17.234 1.00 86.69 172 SER A CA 1
ATOM 1293 C C . SER A 1 172 ? -19.113 2.049 16.717 1.00 86.69 172 SER A C 1
ATOM 1295 O O . SER A 1 172 ? -20.001 2.647 16.105 1.00 86.69 172 SER A O 1
ATOM 1297 N N . CYS A 1 173 ? -17.891 2.547 16.888 1.00 89.19 173 CYS A N 1
ATOM 1298 C CA . CYS A 1 173 ? -17.468 3.857 16.398 1.00 89.19 173 CYS A CA 1
ATOM 1299 C C . CYS A 1 173 ? -16.157 3.783 15.598 1.00 89.19 173 CYS A C 1
ATOM 1301 O O . CYS A 1 173 ? -15.316 2.905 15.816 1.00 89.19 173 CYS A O 1
ATOM 1303 N N . LEU A 1 174 ? -15.985 4.725 14.670 1.00 91.00 174 LEU A N 1
ATOM 1304 C CA . LEU A 1 174 ? -14.789 4.880 13.843 1.00 91.00 174 LEU A CA 1
ATOM 1305 C C . LEU A 1 174 ? -14.180 6.259 14.066 1.00 91.00 174 LEU A C 1
ATOM 1307 O O . LEU A 1 174 ? -14.832 7.269 13.832 1.00 91.00 174 LEU A O 1
ATOM 1311 N N . VAL A 1 175 ? -12.916 6.301 14.474 1.00 93.12 175 VAL A N 1
ATOM 1312 C CA . VAL A 1 175 ? -12.167 7.543 14.682 1.00 93.12 175 VAL A CA 1
ATOM 1313 C C . VAL A 1 175 ? -11.118 7.678 13.591 1.00 93.12 175 VAL A C 1
ATOM 1315 O O . VAL A 1 175 ? -10.192 6.880 13.518 1.00 93.12 175 VAL A O 1
ATOM 1318 N N . PHE A 1 176 ? -11.233 8.689 12.744 1.00 93.56 176 PHE A N 1
ATOM 1319 C CA . PHE A 1 176 ? -10.223 9.040 11.764 1.00 93.56 176 PHE A CA 1
ATOM 1320 C C . PHE A 1 176 ? -9.189 9.999 12.344 1.00 93.56 176 PHE A C 1
ATOM 1322 O O . PHE A 1 176 ? -9.521 11.079 12.831 1.00 93.56 176 PHE A O 1
ATOM 1329 N N . CYS A 1 177 ? -7.924 9.623 12.212 1.00 93.00 177 CYS A N 1
ATOM 1330 C CA . CYS A 1 177 ? -6.770 10.386 12.660 1.00 93.00 177 CYS A CA 1
ATOM 1331 C C . CYS A 1 177 ? -5.918 10.822 11.457 1.00 93.00 177 CYS A C 1
ATOM 1333 O O . CYS A 1 177 ? -5.805 10.084 10.479 1.00 93.00 177 CYS A O 1
ATOM 1335 N N . PRO A 1 178 ? -5.233 11.973 11.522 1.00 90.12 178 PRO A N 1
ATOM 1336 C CA . PRO A 1 178 ? -4.465 12.491 10.389 1.00 90.12 178 PRO A CA 1
ATOM 1337 C C . PRO A 1 178 ? -3.217 11.660 10.061 1.00 90.12 178 PRO A C 1
ATOM 1339 O O . PRO A 1 178 ? -2.744 11.676 8.926 1.00 90.12 178 PRO A O 1
ATOM 1342 N N . THR A 1 179 ? -2.630 10.958 11.037 1.00 91.06 179 THR A N 1
ATOM 1343 C CA . THR A 1 179 ? -1.369 10.220 10.849 1.00 91.06 179 THR A CA 1
ATOM 1344 C C . THR A 1 179 ? -1.386 8.849 11.518 1.00 91.06 179 THR A C 1
ATOM 1346 O O . THR A 1 179 ? -2.151 8.600 12.450 1.00 91.06 179 THR A O 1
ATOM 1349 N N . ARG A 1 180 ? -0.474 7.964 11.085 1.00 89.88 180 ARG A N 1
ATOM 1350 C CA . ARG A 1 180 ? -0.252 6.644 11.706 1.00 89.88 180 ARG A CA 1
ATOM 1351 C C . ARG A 1 180 ? 0.017 6.750 13.208 1.00 89.88 180 ARG A C 1
ATOM 1353 O O . ARG A 1 180 ? -0.666 6.110 13.994 1.00 89.88 180 ARG A O 1
ATOM 1360 N N . ARG A 1 181 ? 0.956 7.626 13.586 1.00 91.19 181 ARG A N 1
ATOM 1361 C CA . ARG A 1 181 ? 1.324 7.870 14.990 1.00 91.19 181 ARG A CA 1
ATOM 1362 C C . ARG A 1 181 ? 0.142 8.381 15.809 1.00 91.19 181 ARG A C 1
ATOM 1364 O O . ARG A 1 181 ? -0.033 7.969 16.944 1.00 91.19 181 ARG A O 1
ATOM 1371 N N . SER A 1 182 ? -0.682 9.250 15.224 1.00 93.12 182 SER A N 1
ATOM 1372 C CA . SER A 1 182 ? -1.890 9.750 15.881 1.00 93.12 182 SER A CA 1
ATOM 1373 C C . SER A 1 182 ? -2.920 8.639 16.114 1.00 93.12 182 SER A C 1
ATOM 1375 O O . SER A 1 182 ? -3.506 8.612 17.188 1.00 93.12 182 SER A O 1
ATOM 1377 N N . CYS A 1 183 ? -3.068 7.666 15.204 1.00 93.50 183 CYS A N 1
ATOM 1378 C CA . CYS A 1 183 ? -3.938 6.506 15.457 1.00 93.50 183 CYS A CA 1
ATOM 1379 C C . CYS A 1 183 ? -3.483 5.688 16.659 1.00 93.50 183 CYS A C 1
ATOM 1381 O O . CYS A 1 183 ? -4.290 5.310 17.500 1.00 93.50 183 CYS A O 1
ATOM 1383 N N . GLU A 1 184 ? -2.185 5.392 16.705 1.00 94.94 184 GLU A N 1
ATOM 1384 C CA . GLU A 1 184 ? -1.563 4.630 17.783 1.00 94.94 184 GLU A CA 1
ATOM 1385 C C . GLU A 1 184 ? -1.731 5.361 19.125 1.00 94.94 184 GLU A C 1
ATOM 1387 O O . GLU A 1 184 ? -2.200 4.767 20.096 1.00 94.94 184 GLU A O 1
ATOM 1392 N N . ALA A 1 185 ? -1.456 6.669 19.149 1.00 95.19 185 ALA A N 1
ATOM 1393 C CA . ALA A 1 185 ? -1.606 7.510 20.333 1.00 95.19 185 ALA A CA 1
ATOM 1394 C C . ALA A 1 185 ? -3.064 7.624 20.809 1.00 95.19 185 ALA A C 1
ATOM 1396 O O . ALA A 1 185 ? -3.324 7.493 22.002 1.00 95.19 185 ALA A O 1
ATOM 1397 N N . VAL A 1 186 ? -4.021 7.828 19.895 1.00 95.75 186 VAL A N 1
ATOM 1398 C CA . VAL A 1 186 ? -5.452 7.900 20.234 1.00 95.75 186 VAL A CA 1
ATOM 1399 C C . VAL A 1 186 ? -5.952 6.552 20.748 1.00 95.75 186 VAL A C 1
ATOM 1401 O O . VAL A 1 186 ? -6.653 6.515 21.752 1.00 95.75 186 VAL A O 1
ATOM 1404 N N . ALA A 1 187 ? -5.550 5.433 20.138 1.00 95.88 187 ALA A N 1
ATOM 1405 C CA . ALA A 1 187 ? -5.930 4.105 20.619 1.00 95.88 187 ALA A CA 1
ATOM 1406 C C . ALA A 1 187 ? -5.437 3.838 22.055 1.00 95.88 187 ALA A C 1
ATOM 1408 O O . ALA A 1 187 ? -6.187 3.307 22.878 1.00 95.88 187 ALA A O 1
ATOM 1409 N N . GLU A 1 188 ? -4.199 4.229 22.382 1.00 95.88 188 GLU A N 1
ATOM 1410 C CA . GLU A 1 188 ? -3.685 4.133 23.753 1.00 95.88 188 GLU A CA 1
ATOM 1411 C C . GLU A 1 188 ? -4.376 5.109 24.713 1.00 95.88 188 GLU A C 1
ATOM 1413 O O . GLU A 1 188 ? -4.687 4.721 25.841 1.00 95.88 188 GLU A O 1
ATOM 1418 N N . MET A 1 189 ? -4.637 6.348 24.282 1.00 95.62 189 MET A N 1
ATOM 1419 C CA . MET A 1 189 ? -5.350 7.354 25.075 1.00 95.62 189 MET A CA 1
ATOM 1420 C C . MET A 1 189 ? -6.750 6.861 25.456 1.00 95.62 189 MET A C 1
ATOM 1422 O O . MET A 1 189 ? -7.111 6.920 26.632 1.00 95.62 189 MET A O 1
ATOM 1426 N N . LEU A 1 190 ? -7.497 6.279 24.511 1.00 95.31 190 LEU A N 1
ATOM 1427 C CA . LEU A 1 190 ? -8.837 5.743 24.764 1.00 95.31 190 LEU A CA 1
ATOM 1428 C C . LEU A 1 190 ? -8.829 4.695 25.885 1.00 95.31 190 LEU A C 1
ATOM 1430 O O . LEU A 1 190 ? -9.729 4.673 26.714 1.00 95.31 190 LEU A O 1
ATOM 1434 N N . CYS A 1 191 ? -7.780 3.877 25.989 1.00 94.06 191 CYS A N 1
ATOM 1435 C CA . CYS A 1 191 ? -7.657 2.886 27.064 1.00 94.06 191 CYS A CA 1
ATOM 1436 C C . CYS A 1 191 ? -7.415 3.496 28.456 1.00 94.06 191 CYS A C 1
ATOM 1438 O O . CYS A 1 191 ? -7.529 2.787 29.457 1.00 94.06 191 CYS A O 1
ATOM 1440 N N . ARG A 1 192 ? -7.025 4.775 28.531 1.00 93.06 192 ARG A N 1
ATOM 1441 C CA . ARG A 1 192 ? -6.849 5.516 29.790 1.00 93.06 192 ARG A CA 1
ATOM 1442 C C . ARG A 1 192 ? -8.129 6.223 30.222 1.00 93.06 192 ARG A C 1
ATOM 1444 O O . ARG A 1 192 ? -8.359 6.356 31.418 1.00 93.06 192 ARG A O 1
ATOM 1451 N N . VAL A 1 193 ? -8.923 6.685 29.257 1.00 92.12 193 VAL A N 1
ATOM 1452 C CA . VAL A 1 193 ? -10.112 7.511 29.508 1.00 92.12 193 VAL A CA 1
ATOM 1453 C C . VAL A 1 193 ? -11.386 6.675 29.604 1.00 92.12 193 VAL A C 1
ATOM 1455 O O . VAL A 1 193 ? -12.236 6.963 30.442 1.00 92.12 193 VAL A O 1
ATOM 1458 N N . LEU A 1 194 ? -11.516 5.626 28.786 1.00 91.69 194 LEU A N 1
ATOM 1459 C CA . LEU A 1 194 ? -12.700 4.773 28.786 1.00 91.69 194 LEU A CA 1
ATOM 1460 C C . LEU A 1 194 ? -12.794 3.907 30.051 1.00 91.69 194 LEU A C 1
ATOM 1462 O O . LEU A 1 194 ? -11.794 3.528 30.667 1.00 91.69 194 LEU A O 1
ATOM 1466 N N . SER A 1 195 ? -14.031 3.548 30.392 1.00 91.12 195 SER A N 1
ATOM 1467 C CA . SER A 1 195 ? -14.370 2.702 31.538 1.00 91.12 195 SER A CA 1
ATOM 1468 C C . SER A 1 195 ? -13.615 1.359 31.511 1.00 91.12 195 SER A C 1
ATOM 1470 O O . SER A 1 195 ? -13.454 0.712 30.469 1.00 91.12 195 SER A O 1
ATOM 1472 N N . LYS A 1 196 ? -13.137 0.912 32.682 1.00 92.81 196 LYS A N 1
ATOM 1473 C CA . LYS A 1 196 ? -12.386 -0.351 32.814 1.00 92.81 196 LYS A CA 1
ATOM 1474 C C . LYS A 1 196 ? -13.293 -1.575 32.678 1.00 92.81 196 LYS A C 1
ATOM 1476 O O . LYS A 1 196 ? -12.809 -2.643 32.297 1.00 92.81 196 LYS A O 1
ATOM 1481 N N . GLU A 1 197 ? -14.589 -1.414 32.934 1.00 92.50 197 GLU A N 1
ATOM 1482 C CA . GLU A 1 197 ? -15.635 -2.425 32.768 1.00 92.50 197 GLU A CA 1
ATOM 1483 C C . GLU A 1 197 ? -15.720 -2.915 31.312 1.00 92.50 197 GLU A C 1
ATOM 1485 O O . GLU A 1 197 ? -16.030 -4.083 31.067 1.00 92.50 197 GLU A O 1
ATOM 1490 N N . LEU A 1 198 ? -15.314 -2.089 30.336 1.00 91.75 198 LEU A N 1
ATOM 1491 C CA . LEU A 1 198 ? -15.224 -2.492 28.929 1.00 91.75 198 LEU A CA 1
ATOM 1492 C C . LEU A 1 198 ? -14.338 -3.722 28.706 1.00 91.75 198 LEU A C 1
ATOM 1494 O O . LEU A 1 198 ? -14.539 -4.436 27.726 1.00 91.75 198 LEU A O 1
ATOM 1498 N N . LYS A 1 199 ? -13.389 -4.029 29.599 1.00 92.44 199 LYS A N 1
ATOM 1499 C CA . LYS A 1 199 ? -12.574 -5.254 29.500 1.00 92.44 199 LYS A CA 1
ATOM 1500 C C . LYS A 1 199 ? -13.376 -6.547 29.653 1.00 92.44 199 LYS A C 1
ATOM 1502 O O . LYS A 1 199 ? -12.940 -7.596 29.173 1.00 92.44 199 LYS A O 1
ATOM 1507 N N . GLN A 1 200 ? -14.511 -6.474 30.341 1.00 91.62 200 GLN A N 1
ATOM 1508 C CA . GLN A 1 200 ? -15.389 -7.612 30.607 1.00 91.62 200 GLN A CA 1
ATOM 1509 C C . GLN A 1 200 ? -16.455 -7.773 29.512 1.00 91.62 200 GLN A C 1
ATOM 1511 O O . GLN A 1 200 ? -16.905 -8.886 29.248 1.00 91.62 200 GLN A O 1
ATOM 1516 N N . PHE A 1 201 ? -16.815 -6.693 28.815 1.00 90.75 201 PHE A N 1
ATOM 1517 C CA . PHE A 1 201 ? -17.760 -6.743 27.699 1.00 90.75 201 PHE A CA 1
ATOM 1518 C C . PHE A 1 201 ? -17.182 -7.511 26.497 1.00 90.75 201 PHE A C 1
ATOM 1520 O O . PHE A 1 201 ? -16.057 -7.219 26.081 1.00 90.75 201 PHE A O 1
ATOM 1527 N N . CYS A 1 202 ? -17.934 -8.464 25.929 1.00 88.31 202 CYS A N 1
ATOM 1528 C CA . CYS A 1 202 ? -17.487 -9.359 24.842 1.00 88.31 202 CYS A CA 1
ATOM 1529 C C . CYS A 1 202 ? -16.091 -9.962 25.096 1.00 88.31 202 CYS A C 1
ATOM 1531 O O . CYS A 1 202 ? -15.232 -10.014 24.211 1.00 88.31 202 CYS A O 1
ATOM 1533 N N . HIS A 1 203 ? -15.821 -10.340 26.352 1.00 90.94 203 HIS A N 1
ATOM 1534 C CA . HIS A 1 203 ? -14.497 -10.784 26.778 1.00 90.94 203 HIS A CA 1
ATOM 1535 C C . HIS A 1 203 ? -14.012 -12.004 25.986 1.00 90.94 203 HIS A C 1
ATOM 1537 O O . HIS A 1 203 ? -12.859 -12.041 25.557 1.00 90.94 203 HIS A O 1
ATOM 1543 N N . SER A 1 204 ? -14.892 -12.985 25.760 1.00 90.81 204 SER A N 1
ATOM 1544 C CA . SER A 1 204 ? -14.543 -14.234 25.076 1.00 90.81 204 SER A CA 1
ATOM 1545 C C . SER A 1 204 ? -14.079 -13.993 23.636 1.00 90.81 204 SER A C 1
ATOM 1547 O O . SER A 1 204 ? -13.068 -14.538 23.191 1.00 90.81 204 SER A O 1
ATOM 1549 N N . GLU A 1 205 ? -14.750 -13.079 22.946 1.00 90.00 205 GLU A N 1
ATOM 1550 C CA . GLU A 1 205 ? -14.501 -12.694 21.571 1.00 90.00 205 GLU A CA 1
ATOM 1551 C C . GLU A 1 205 ? -13.220 -11.868 21.454 1.00 90.00 205 GLU A C 1
ATOM 1553 O O . GLU A 1 205 ? -12.390 -12.122 20.580 1.00 90.00 205 GLU A O 1
ATOM 1558 N N . LYS A 1 206 ? -12.996 -10.937 22.390 1.00 91.25 206 LYS A N 1
ATOM 1559 C CA . LYS A 1 206 ? -11.749 -10.161 22.478 1.00 91.25 206 LYS A CA 1
ATOM 1560 C C . LYS A 1 206 ? -10.540 -11.052 22.750 1.00 91.25 206 LYS A C 1
ATOM 1562 O O . LYS A 1 206 ? -9.488 -10.855 22.141 1.00 91.25 206 LYS A O 1
ATOM 1567 N N . VAL A 1 207 ? -10.673 -12.042 23.635 1.00 92.62 207 VAL A N 1
ATOM 1568 C CA . VAL A 1 207 ? -9.614 -13.028 23.904 1.00 92.62 207 VAL A CA 1
ATOM 1569 C C . VAL A 1 207 ? -9.358 -13.893 22.672 1.00 92.62 207 VAL A C 1
ATOM 1571 O O . VAL A 1 207 ? -8.197 -14.117 22.328 1.00 92.62 207 VAL A O 1
ATOM 1574 N N . SER A 1 208 ? -10.410 -14.330 21.974 1.00 92.00 208 SER A N 1
ATOM 1575 C CA . SER A 1 208 ? -10.272 -15.067 20.716 1.00 92.00 208 SER A CA 1
ATOM 1576 C C . SER A 1 208 ? -9.533 -14.241 19.662 1.00 92.00 208 SER A C 1
ATOM 1578 O O . SER A 1 208 ? -8.574 -14.729 19.073 1.00 92.00 208 SER A O 1
ATOM 1580 N N . LEU A 1 209 ? -9.917 -12.974 19.467 1.00 90.69 209 LEU A N 1
ATOM 1581 C CA . LEU A 1 209 ? -9.244 -12.058 18.545 1.00 90.69 209 LEU A CA 1
ATOM 1582 C C . LEU A 1 209 ? -7.767 -11.897 18.887 1.00 90.69 209 LEU A C 1
ATOM 1584 O O . LEU A 1 209 ? -6.916 -11.982 18.007 1.00 90.69 209 LEU A O 1
ATOM 1588 N N . TYR A 1 210 ? -7.463 -11.668 20.164 1.00 93.56 210 TYR A N 1
ATOM 1589 C CA . TYR A 1 210 ? -6.092 -11.518 20.628 1.00 93.56 210 TYR A CA 1
ATOM 1590 C C . TYR A 1 210 ? -5.249 -12.762 20.319 1.00 93.56 210 TYR A C 1
ATOM 1592 O O . TYR A 1 210 ? -4.144 -12.624 19.799 1.00 93.56 210 TYR A O 1
ATOM 1600 N N . ARG A 1 211 ? -5.776 -13.970 20.567 1.00 93.94 211 ARG A N 1
ATOM 1601 C CA . ARG A 1 211 ? -5.085 -15.228 20.231 1.00 93.94 211 ARG A CA 1
ATOM 1602 C C . ARG A 1 211 ? -4.799 -15.332 18.738 1.00 93.94 211 ARG A C 1
ATOM 1604 O O . ARG A 1 211 ? -3.657 -15.570 18.364 1.00 93.94 211 ARG A O 1
ATOM 1611 N N . THR A 1 212 ? -5.790 -15.054 17.893 1.00 92.75 212 THR A N 1
ATOM 1612 C CA . THR A 1 212 ? -5.595 -15.104 16.440 1.00 92.75 212 THR A CA 1
ATOM 1613 C C . THR A 1 212 ? -4.582 -14.062 15.950 1.00 92.75 212 THR A C 1
ATOM 1615 O O . THR A 1 212 ? -3.819 -14.333 15.031 1.00 92.75 212 THR A O 1
ATOM 1618 N N . LEU A 1 213 ? -4.516 -12.880 16.575 1.00 92.44 213 LEU A N 1
ATOM 1619 C CA . LEU A 1 213 ? -3.487 -11.879 16.261 1.00 92.44 213 LEU A CA 1
ATOM 1620 C C . LEU A 1 213 ? -2.076 -12.342 16.649 1.00 92.44 213 LEU A C 1
ATOM 1622 O O . LEU A 1 213 ? -1.129 -12.058 15.921 1.00 92.44 213 LEU A O 1
ATOM 1626 N N . VAL A 1 214 ? -1.933 -13.043 17.778 1.00 93.69 214 VAL A N 1
ATOM 1627 C CA . VAL A 1 214 ? -0.655 -13.636 18.206 1.00 93.69 214 VAL A CA 1
ATOM 1628 C C . VAL A 1 214 ? -0.220 -14.736 17.236 1.00 93.69 214 VAL A C 1
ATOM 1630 O O . VAL A 1 214 ? 0.948 -14.787 16.861 1.00 93.69 214 VAL A O 1
ATOM 1633 N N . GLU A 1 215 ? -1.148 -15.585 16.797 1.00 92.44 215 GLU A N 1
ATOM 1634 C CA . GLU A 1 215 ? -0.890 -16.630 15.799 1.00 92.44 215 GLU A CA 1
ATOM 1635 C C . GLU A 1 215 ? -0.463 -16.033 14.448 1.00 92.44 215 GLU A C 1
ATOM 1637 O O . GLU A 1 215 ? 0.578 -16.416 13.916 1.00 92.44 215 GLU A O 1
ATOM 1642 N N . GLU A 1 216 ? -1.194 -15.036 13.932 1.00 90.00 216 GLU A N 1
ATOM 1643 C CA . GLU A 1 216 ? -0.863 -14.327 12.681 1.00 90.00 216 GLU A CA 1
ATOM 1644 C C . GLU A 1 216 ? 0.520 -13.654 12.748 1.00 90.00 216 GLU A C 1
ATOM 1646 O O . GLU A 1 216 ? 1.217 -13.537 11.739 1.00 90.00 216 GLU A O 1
ATOM 1651 N N . GLY A 1 217 ? 0.947 -13.220 13.937 1.00 88.06 217 GLY A N 1
ATOM 1652 C CA . GLY A 1 217 ? 2.268 -12.641 14.155 1.00 88.06 217 GLY A CA 1
ATOM 1653 C C . GLY A 1 217 ? 3.377 -13.629 14.510 1.00 88.06 217 GLY A C 1
ATOM 1654 O O . GLY A 1 217 ? 4.454 -13.187 14.911 1.00 88.06 217 GLY A O 1
ATOM 1655 N N . GLY A 1 218 ? 3.146 -14.942 14.401 1.00 88.12 218 GLY A N 1
ATOM 1656 C CA . GLY A 1 218 ? 4.153 -15.960 14.725 1.00 88.12 218 GLY A CA 1
ATOM 1657 C C . GLY A 1 218 ? 4.561 -15.947 16.202 1.00 88.12 218 GLY A C 1
ATOM 1658 O O . GLY A 1 218 ? 5.738 -16.060 16.527 1.00 88.12 218 GLY A O 1
ATOM 1659 N N . GLY A 1 219 ? 3.601 -15.720 17.102 1.00 89.25 219 GLY A N 1
ATOM 1660 C CA . GLY A 1 219 ? 3.829 -15.552 18.541 1.00 89.25 219 GLY A CA 1
ATOM 1661 C C . GLY A 1 219 ? 4.049 -14.098 18.974 1.00 89.25 219 GLY A C 1
ATOM 1662 O O . GLY A 1 219 ? 4.049 -13.803 20.170 1.00 89.25 219 GLY A O 1
ATOM 1663 N N . SER A 1 220 ? 4.192 -13.170 18.025 1.00 88.69 220 SER A N 1
ATOM 1664 C CA . SER A 1 220 ? 4.332 -11.739 18.298 1.00 88.69 220 SER A CA 1
ATOM 1665 C C . SER A 1 220 ? 3.020 -10.986 18.096 1.00 88.69 220 SER A C 1
ATOM 1667 O O . SER A 1 220 ? 2.209 -11.308 17.239 1.00 88.69 220 SER A O 1
ATOM 1669 N N . VAL A 1 221 ? 2.819 -9.927 18.876 1.00 91.62 221 VAL A N 1
ATOM 1670 C CA . VAL A 1 221 ? 1.702 -8.989 18.711 1.00 91.62 221 VAL A CA 1
ATOM 1671 C C . VAL A 1 221 ? 2.194 -7.589 19.038 1.00 91.62 221 VAL A C 1
ATOM 1673 O O . VAL A 1 221 ? 3.037 -7.410 19.922 1.00 91.62 221 VAL A O 1
ATOM 1676 N N . CYS A 1 222 ? 1.667 -6.587 18.336 1.00 90.81 222 CYS A N 1
ATOM 1677 C CA . CYS A 1 222 ? 2.060 -5.202 18.553 1.00 90.81 222 CYS A CA 1
ATOM 1678 C C . CYS A 1 222 ? 1.812 -4.792 20.020 1.00 90.81 222 CYS A C 1
ATOM 1680 O O . CYS A 1 222 ? 0.715 -5.043 20.528 1.00 90.81 222 CYS A O 1
ATOM 1682 N N . PRO A 1 223 ? 2.769 -4.119 20.694 1.00 92.25 223 PRO A N 1
ATOM 1683 C CA . PRO A 1 223 ? 2.613 -3.692 22.086 1.00 92.25 223 PRO A CA 1
ATOM 1684 C C . PRO A 1 223 ? 1.371 -2.834 22.357 1.00 92.25 223 PRO A C 1
ATOM 1686 O O . PRO A 1 223 ? 0.799 -2.923 23.442 1.00 92.25 223 PRO A O 1
ATOM 1689 N N . ILE A 1 224 ? 0.939 -2.035 21.377 1.00 94.25 224 ILE A N 1
ATOM 1690 C CA . ILE A 1 224 ? -0.272 -1.213 21.480 1.00 94.25 224 ILE A CA 1
ATOM 1691 C C . ILE A 1 224 ? -1.511 -2.110 21.409 1.00 94.25 224 ILE A C 1
ATOM 1693 O O . ILE A 1 224 ? -2.292 -2.140 22.355 1.00 94.25 224 ILE A O 1
ATOM 1697 N N . LEU A 1 225 ? -1.647 -2.923 20.351 1.00 93.06 225 LEU A N 1
ATOM 1698 C CA . LEU A 1 225 ? -2.784 -3.846 20.195 1.00 93.06 225 LEU A CA 1
ATOM 1699 C C . LEU A 1 225 ? -2.909 -4.826 21.366 1.00 93.06 225 LEU A C 1
ATOM 1701 O O . LEU A 1 225 ? -4.020 -5.153 21.775 1.00 93.06 225 LEU A O 1
ATOM 1705 N N . ARG A 1 226 ? -1.778 -5.237 21.956 1.00 94.19 226 ARG A N 1
ATOM 1706 C CA . ARG A 1 226 ? -1.747 -6.066 23.166 1.00 94.19 226 ARG A CA 1
ATOM 1707 C C . ARG A 1 226 ? -2.533 -5.453 24.322 1.00 94.19 226 ARG A C 1
ATOM 1709 O O . ARG A 1 226 ? -3.128 -6.182 25.101 1.00 94.19 226 ARG A O 1
ATOM 1716 N N . LYS A 1 227 ? -2.538 -4.127 24.443 1.00 93.88 227 LYS A N 1
ATOM 1717 C CA . LYS A 1 227 ? -3.287 -3.415 25.483 1.00 93.88 227 LYS A CA 1
ATOM 1718 C C . LYS A 1 227 ? -4.702 -3.078 25.015 1.00 93.88 227 LYS A C 1
ATOM 1720 O O . LYS A 1 227 ? -5.655 -3.276 25.766 1.00 93.88 227 LYS A O 1
ATOM 1725 N N . THR A 1 228 ? -4.839 -2.572 23.789 1.00 95.50 228 THR A N 1
ATOM 1726 C CA . THR A 1 228 ? -6.068 -1.915 23.325 1.00 95.50 228 THR A CA 1
ATOM 1727 C C . THR A 1 228 ? -7.186 -2.897 22.971 1.00 95.50 228 THR A C 1
ATOM 1729 O O . THR A 1 228 ? -8.353 -2.613 23.239 1.00 95.50 228 THR A O 1
ATOM 1732 N N . ILE A 1 229 ? -6.859 -4.088 22.448 1.00 93.88 229 ILE A N 1
ATOM 1733 C CA . ILE A 1 229 ? -7.865 -5.084 22.030 1.00 93.88 229 ILE A CA 1
ATOM 1734 C C . ILE A 1 229 ? -8.755 -5.519 23.199 1.00 93.88 229 ILE A C 1
ATOM 1736 O O . ILE A 1 229 ? -9.955 -5.721 23.020 1.00 93.88 229 ILE A O 1
ATOM 1740 N N . HIS A 1 230 ? -8.210 -5.583 24.415 1.00 92.44 230 HIS A N 1
ATOM 1741 C CA . HIS A 1 230 ? -8.987 -5.923 25.607 1.00 92.44 230 HIS A CA 1
ATOM 1742 C C . HIS A 1 230 ? -10.054 -4.874 25.947 1.00 92.44 230 HIS A C 1
ATOM 1744 O O . HIS A 1 230 ? -11.095 -5.229 26.484 1.00 92.44 230 HIS A O 1
ATOM 1750 N N . PHE A 1 231 ? -9.857 -3.609 25.577 1.00 94.19 231 PHE A N 1
ATOM 1751 C CA . PHE A 1 231 ? -10.887 -2.571 25.690 1.00 94.19 231 PHE A CA 1
ATOM 1752 C C . PHE A 1 231 ? -11.869 -2.567 24.510 1.00 94.19 231 PHE A C 1
ATOM 1754 O O . PHE A 1 231 ? -12.840 -1.823 24.534 1.00 94.19 231 PHE A O 1
ATOM 1761 N N . GLY A 1 232 ? -11.663 -3.405 23.488 1.00 92.06 232 GLY A N 1
ATOM 1762 C CA . GLY A 1 232 ? -12.406 -3.313 22.229 1.00 92.06 232 GLY A CA 1
ATOM 1763 C C . GLY A 1 232 ? -11.917 -2.176 21.334 1.00 92.06 232 GLY A C 1
ATOM 1764 O O . GLY A 1 232 ? -12.681 -1.690 20.510 1.00 92.06 232 GLY A O 1
ATOM 1765 N N . VAL A 1 233 ? -10.659 -1.747 21.482 1.00 93.75 233 VAL A N 1
ATOM 1766 C CA . VAL A 1 233 ? -10.053 -0.692 20.663 1.00 93.75 233 VAL A CA 1
ATOM 1767 C C . VAL A 1 233 ? -8.997 -1.304 19.739 1.00 93.75 233 VAL A C 1
ATOM 1769 O O . VAL A 1 233 ? -8.028 -1.921 20.189 1.00 93.75 233 VAL A O 1
ATOM 1772 N N . ALA A 1 234 ? -9.160 -1.117 18.433 1.00 91.88 234 ALA A N 1
ATOM 1773 C CA . ALA A 1 234 ? -8.194 -1.513 17.410 1.00 91.88 234 ALA A CA 1
ATOM 1774 C C . ALA A 1 234 ? -7.791 -0.298 16.570 1.00 91.88 234 ALA A C 1
ATOM 1776 O O . ALA A 1 234 ? -8.559 0.655 16.454 1.00 91.88 234 ALA A O 1
ATOM 1777 N N . TYR A 1 235 ? -6.613 -0.333 15.943 1.00 91.81 235 TYR A N 1
ATOM 1778 C CA . TYR A 1 235 ? -6.203 0.719 15.015 1.00 91.81 235 TYR A CA 1
ATOM 1779 C C . TYR A 1 235 ? -5.881 0.187 13.614 1.00 91.81 235 TYR A C 1
ATOM 1781 O O . TYR A 1 235 ? -5.449 -0.949 13.434 1.00 91.81 235 TYR A O 1
ATOM 1789 N N . HIS A 1 236 ? -6.097 1.022 12.599 1.00 89.31 236 HIS A N 1
ATOM 1790 C CA . HIS A 1 236 ? -6.021 0.666 11.190 1.00 89.31 236 HIS A CA 1
ATOM 1791 C C . HIS A 1 236 ? -5.228 1.700 10.382 1.00 89.31 236 HIS A C 1
ATOM 1793 O O . HIS A 1 236 ? -5.681 2.820 10.140 1.00 89.31 236 HIS A O 1
ATOM 1799 N N . HIS A 1 237 ? -4.051 1.304 9.899 1.00 89.25 237 HIS A N 1
ATOM 1800 C CA . HIS A 1 237 ? -3.248 2.105 8.975 1.00 89.25 237 HIS A CA 1
ATOM 1801 C C . HIS A 1 237 ? -2.260 1.244 8.173 1.00 89.25 237 HIS A C 1
ATOM 1803 O O . HIS A 1 237 ? -2.123 0.046 8.426 1.00 89.25 237 HIS A O 1
ATOM 1809 N N . SER A 1 238 ? -1.505 1.848 7.249 1.00 84.81 238 SER A N 1
ATOM 1810 C CA . SER A 1 238 ? -0.573 1.140 6.349 1.00 84.81 238 SER A CA 1
ATOM 1811 C C . SER A 1 238 ? 0.570 0.383 7.043 1.00 84.81 238 SER A C 1
ATOM 1813 O O . SER A 1 238 ? 1.126 -0.528 6.447 1.00 84.81 238 SER A O 1
ATOM 1815 N N . GLY A 1 239 ? 0.912 0.715 8.293 1.00 88.88 239 GLY A N 1
ATOM 1816 C CA . GLY A 1 239 ? 1.917 -0.017 9.082 1.00 88.88 239 GLY A CA 1
ATOM 1817 C C . GLY A 1 239 ? 1.459 -1.361 9.673 1.00 88.88 239 GLY A C 1
ATOM 1818 O O . GLY A 1 239 ? 2.294 -2.105 10.180 1.00 88.88 239 GLY A O 1
ATOM 1819 N N . VAL A 1 240 ? 0.164 -1.679 9.609 1.00 90.50 240 VAL A N 1
ATOM 1820 C CA . VAL A 1 240 ? -0.416 -2.952 10.069 1.00 90.50 240 VAL A CA 1
ATOM 1821 C C . VAL A 1 240 ? -0.557 -3.895 8.873 1.00 90.50 240 VAL A C 1
ATOM 1823 O O . VAL A 1 240 ? -0.867 -3.430 7.773 1.00 90.50 240 VAL A O 1
ATOM 1826 N N . THR A 1 241 ? -0.357 -5.198 9.067 1.00 90.31 241 THR A N 1
ATOM 1827 C CA . THR A 1 241 ? -0.548 -6.190 7.999 1.00 90.31 241 THR A CA 1
ATOM 1828 C C . THR A 1 241 ? -2.029 -6.384 7.647 1.00 90.31 241 THR A C 1
ATOM 1830 O O . THR A 1 241 ? -2.921 -6.207 8.475 1.00 90.31 241 THR A O 1
ATOM 1833 N N . GLU A 1 242 ? -2.325 -6.787 6.413 1.00 83.06 242 GLU A N 1
ATOM 1834 C CA . GLU A 1 242 ? -3.688 -7.121 5.977 1.00 83.06 242 GLU A CA 1
ATOM 1835 C C . GLU A 1 242 ? -4.289 -8.311 6.725 1.00 83.06 242 GLU A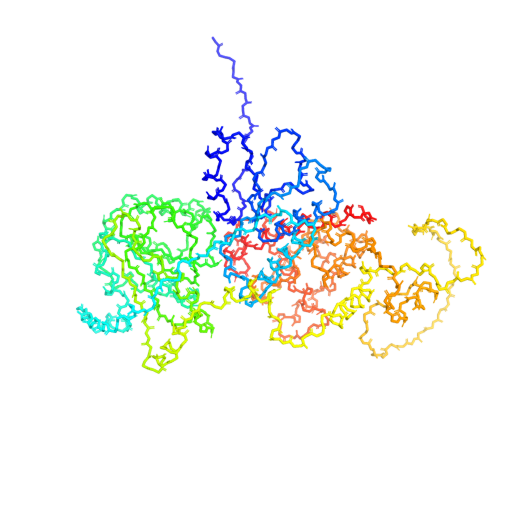 C 1
ATOM 1837 O O . GLU A 1 242 ? -5.510 -8.362 6.911 1.00 83.06 242 GLU A O 1
ATOM 1842 N N . GLY A 1 243 ? -3.435 -9.232 7.178 1.00 85.81 243 GLY A N 1
ATOM 1843 C CA . GLY A 1 243 ? -3.811 -10.356 8.024 1.00 85.81 243 GLY A CA 1
ATOM 1844 C C . GLY A 1 243 ? -4.392 -9.883 9.348 1.00 85.81 243 GLY A C 1
ATOM 1845 O O . GLY A 1 243 ? -5.561 -10.136 9.626 1.00 85.81 243 GLY A O 1
ATOM 1846 N N . GLU A 1 244 ? -3.646 -9.068 10.095 1.00 89.31 244 GLU A N 1
ATOM 1847 C CA . GLU A 1 244 ? -4.130 -8.464 11.344 1.00 89.31 244 GLU A CA 1
ATOM 1848 C C . GLU A 1 244 ? -5.420 -7.672 11.131 1.00 89.31 244 GLU A C 1
ATOM 1850 O O . GLU A 1 244 ? -6.417 -7.909 11.815 1.00 89.31 244 GLU A O 1
ATOM 1855 N N . LYS A 1 245 ? -5.441 -6.798 10.113 1.00 85.69 245 LYS A N 1
ATOM 1856 C CA . LYS A 1 245 ? -6.636 -6.021 9.768 1.00 85.69 245 LYS A CA 1
ATOM 1857 C C . LYS A 1 245 ? -7.837 -6.926 9.556 1.00 85.69 245 LYS A C 1
ATOM 1859 O O . LYS A 1 245 ? -8.922 -6.633 10.031 1.00 85.69 245 LYS A O 1
ATOM 1864 N N . ARG A 1 246 ? -7.687 -8.030 8.825 1.00 80.25 246 ARG A N 1
ATOM 1865 C CA . ARG A 1 246 ? -8.781 -8.973 8.547 1.00 80.25 246 ARG A CA 1
ATOM 1866 C C . ARG A 1 246 ? -9.417 -9.524 9.827 1.00 80.25 246 ARG A C 1
ATOM 1868 O O . ARG A 1 246 ? -10.624 -9.742 9.812 1.00 80.25 246 ARG A O 1
ATOM 1875 N N . HIS A 1 247 ? -8.664 -9.725 10.906 1.00 85.06 247 HIS A N 1
ATOM 1876 C CA . HIS A 1 247 ? -9.199 -10.339 12.122 1.00 85.06 247 HIS A CA 1
ATOM 1877 C C . HIS A 1 247 ? -10.192 -9.438 12.860 1.00 85.06 247 HIS A C 1
ATOM 1879 O O . HIS A 1 247 ? -11.311 -9.873 13.112 1.00 85.06 247 HIS A O 1
ATOM 1885 N N . TRP A 1 248 ? -9.863 -8.168 13.118 1.00 79.81 248 TRP A N 1
ATOM 1886 C CA . TRP A 1 248 ? -10.839 -7.254 13.734 1.00 79.81 248 TRP A CA 1
ATOM 1887 C C . TRP A 1 248 ? -11.876 -6.718 12.747 1.00 79.81 248 TRP A C 1
ATOM 1889 O O . TRP A 1 248 ? -12.923 -6.254 13.170 1.00 79.81 248 TRP A O 1
ATOM 1899 N N . ARG A 1 249 ? -11.649 -6.805 11.430 1.00 75.81 249 ARG A N 1
ATOM 1900 C CA . ARG A 1 249 ? -12.710 -6.536 10.441 1.00 75.81 249 ARG A CA 1
ATOM 1901 C C . ARG A 1 249 ? -13.808 -7.598 10.435 1.00 75.81 249 ARG A C 1
ATOM 1903 O O . ARG A 1 249 ? -14.927 -7.301 10.051 1.00 75.81 249 ARG A O 1
ATOM 1910 N N . LYS A 1 250 ? -13.469 -8.835 10.806 1.00 72.19 250 LYS A N 1
ATOM 1911 C CA . LYS A 1 250 ? -14.424 -9.939 10.979 1.00 72.19 250 LYS A CA 1
ATOM 1912 C C . LYS A 1 250 ? -15.043 -9.965 12.375 1.00 72.19 250 LYS A C 1
ATOM 1914 O O . LYS A 1 250 ? -15.877 -10.823 12.640 1.00 72.19 250 LYS A O 1
ATOM 1919 N N . ALA A 1 251 ? -14.622 -9.076 13.270 1.00 69.75 251 ALA A N 1
ATOM 1920 C CA . ALA A 1 251 ? -15.231 -8.959 14.578 1.00 69.75 251 ALA A CA 1
ATOM 1921 C C . ALA A 1 251 ? -16.652 -8.407 14.418 1.00 69.75 251 ALA A C 1
ATOM 1923 O O . ALA A 1 251 ? -16.847 -7.254 14.037 1.00 69.75 251 ALA A O 1
ATOM 1924 N N . THR A 1 252 ? -17.644 -9.250 14.684 1.00 60.84 252 THR A N 1
ATOM 1925 C CA . THR A 1 252 ? -19.069 -8.915 14.548 1.00 60.84 252 THR A CA 1
ATOM 1926 C C . THR A 1 252 ? -19.696 -8.434 15.855 1.00 60.84 252 THR A C 1
ATOM 1928 O O . THR A 1 252 ? -20.908 -8.240 15.911 1.00 60.84 252 THR A O 1
ATOM 1931 N N . TRP A 1 253 ? -18.911 -8.276 16.924 1.00 71.81 253 TRP A N 1
ATOM 1932 C CA . TRP A 1 253 ? -19.430 -7.827 18.213 1.00 71.81 253 TRP A CA 1
ATOM 1933 C C . TRP A 1 253 ? -19.585 -6.307 18.282 1.00 71.81 253 TRP A C 1
ATOM 1935 O O . TRP A 1 253 ? -18.826 -5.544 17.680 1.00 71.81 253 TRP A O 1
ATOM 1945 N N . GLN A 1 254 ? -20.578 -5.884 19.062 1.00 73.69 254 GLN A N 1
ATOM 1946 C CA . GLN A 1 254 ? -20.830 -4.483 19.390 1.00 73.69 254 GLN A CA 1
ATOM 1947 C C . GLN A 1 254 ? -19.697 -3.908 20.255 1.00 73.69 254 GLN A C 1
ATOM 1949 O O . GLN A 1 254 ? -18.912 -4.643 20.860 1.00 73.69 254 GLN A O 1
ATOM 1954 N N . GLY A 1 255 ? -19.574 -2.582 20.285 1.00 74.94 255 GLY A N 1
ATOM 1955 C CA . GLY A 1 255 ? -18.595 -1.908 21.139 1.00 74.94 255 GLY A CA 1
ATOM 1956 C C . GLY A 1 255 ? -17.158 -1.943 20.620 1.00 74.94 255 GLY A C 1
ATOM 1957 O O . GLY A 1 255 ? -16.241 -1.558 21.341 1.00 74.94 255 GLY A O 1
ATOM 1958 N N . LEU A 1 256 ? -16.929 -2.402 19.384 1.00 84.12 256 LEU A N 1
ATOM 1959 C CA . LEU A 1 256 ? -15.630 -2.259 18.727 1.00 84.12 256 LEU A CA 1
ATOM 1960 C C . LEU A 1 256 ? -15.421 -0.799 18.293 1.00 84.12 256 LEU A C 1
ATOM 1962 O O . LEU A 1 256 ? -16.163 -0.292 17.449 1.00 84.12 256 LEU A O 1
ATOM 1966 N N . CYS A 1 257 ? -14.380 -0.161 18.822 1.00 84.88 257 CYS A N 1
ATOM 1967 C CA . CYS A 1 257 ? -13.875 1.127 18.363 1.00 84.88 257 CYS A CA 1
ATOM 1968 C C . CYS A 1 257 ? -12.672 0.912 17.438 1.00 84.88 257 CYS A C 1
ATOM 1970 O O . CYS A 1 257 ? -11.671 0.304 17.828 1.00 84.88 257 CYS A O 1
ATOM 1972 N N . VAL A 1 258 ? -12.743 1.445 16.217 1.00 82.56 258 VAL A N 1
ATOM 1973 C CA . VAL A 1 258 ? -11.632 1.405 15.257 1.00 82.56 258 VAL A CA 1
ATOM 1974 C C . VAL A 1 258 ? -11.049 2.804 15.089 1.00 82.56 258 VAL A C 1
ATOM 1976 O O . VAL A 1 258 ? -11.765 3.734 14.745 1.00 82.56 258 VAL A O 1
ATOM 1979 N N . VAL A 1 259 ? -9.741 2.958 15.288 1.00 87.00 259 VAL A N 1
ATOM 1980 C CA . VAL A 1 259 ? -9.006 4.218 15.077 1.00 87.00 259 VAL A CA 1
ATOM 1981 C C . VAL A 1 259 ? -8.192 4.123 13.787 1.00 87.00 259 VAL A C 1
ATOM 1983 O O . VAL A 1 259 ? -7.419 3.185 13.629 1.00 87.00 259 VAL A O 1
ATOM 1986 N N . SER A 1 260 ? -8.322 5.035 12.825 1.00 86.94 260 SER A N 1
ATOM 1987 C CA . SER A 1 260 ? -7.772 4.830 11.482 1.00 86.94 260 SER A CA 1
ATOM 1988 C C . SER A 1 260 ? -7.154 6.060 10.819 1.00 86.94 260 SER A C 1
ATOM 1990 O O . SER A 1 260 ? -7.712 7.145 10.871 1.00 86.94 260 SER A O 1
ATOM 1992 N N . ALA A 1 261 ? -6.015 5.875 10.134 1.00 83.19 261 ALA A N 1
ATOM 1993 C CA . ALA A 1 261 ? -5.329 6.937 9.374 1.00 83.19 261 ALA A CA 1
ATOM 1994 C C . ALA A 1 261 ? -5.699 6.956 7.886 1.00 83.19 261 ALA A C 1
ATOM 1996 O O . ALA A 1 261 ? -5.173 7.756 7.119 1.00 83.19 261 ALA A O 1
ATOM 1997 N N . ALA A 1 262 ? -6.518 6.007 7.450 1.00 78.12 262 ALA A N 1
ATOM 1998 C CA . ALA A 1 262 ? -6.928 5.845 6.066 1.00 78.12 262 ALA A CA 1
ATOM 1999 C C . ALA A 1 262 ? -8.366 5.344 6.050 1.00 78.12 262 ALA A C 1
ATOM 2001 O O . ALA A 1 262 ? -8.809 4.739 7.021 1.00 78.12 262 ALA A O 1
ATOM 2002 N N . LEU A 1 263 ? -9.085 5.533 4.947 1.00 73.81 263 LEU A N 1
ATOM 2003 C CA . LEU A 1 263 ? -10.410 4.944 4.802 1.00 73.81 263 LEU A CA 1
ATOM 2004 C C . LEU A 1 263 ? -10.289 3.407 4.847 1.00 73.81 263 LEU A C 1
ATOM 2006 O O . LEU A 1 263 ? -9.672 2.830 3.946 1.00 73.81 263 LEU A O 1
ATOM 2010 N N . PRO A 1 264 ? -10.823 2.709 5.871 1.00 65.38 264 PRO A N 1
ATOM 2011 C CA . PRO A 1 264 ? -10.891 1.259 5.810 1.00 65.38 264 PRO A CA 1
ATOM 2012 C C . PRO A 1 264 ? -11.799 0.843 4.639 1.00 65.38 264 PRO A C 1
ATOM 2014 O O . PRO A 1 264 ? -12.818 1.508 4.393 1.00 65.38 264 PRO A O 1
ATOM 2017 N N . PRO A 1 265 ? -11.470 -0.248 3.915 1.00 62.69 265 PRO A N 1
ATOM 2018 C CA . PRO A 1 265 ? -12.431 -0.897 3.024 1.00 62.69 265 PRO A CA 1
ATOM 2019 C C . PRO A 1 265 ? -13.719 -1.194 3.798 1.00 62.69 265 PRO A C 1
ATOM 2021 O O . PRO A 1 265 ? -13.629 -1.434 5.004 1.00 62.69 265 PRO A O 1
ATOM 2024 N N . LEU A 1 266 ? -14.886 -1.198 3.134 1.00 55.59 266 LEU A N 1
ATOM 2025 C CA . LEU A 1 266 ? -16.154 -1.534 3.797 1.00 55.59 266 LEU A CA 1
ATOM 2026 C C . LEU A 1 266 ? -15.980 -2.799 4.644 1.00 55.59 266 LEU A C 1
ATOM 2028 O O . LEU A 1 266 ? -15.565 -3.851 4.149 1.00 55.59 266 LEU A O 1
ATOM 2032 N N . LEU A 1 267 ? -16.257 -2.663 5.937 1.00 52.69 267 LEU A N 1
ATOM 2033 C CA . LEU A 1 267 ? -16.233 -3.774 6.867 1.00 52.69 267 LEU A CA 1
ATOM 2034 C C . LEU A 1 267 ? -17.506 -4.574 6.633 1.00 52.69 267 LEU A C 1
ATOM 2036 O O . LEU A 1 267 ? -18.605 -4.054 6.817 1.00 52.69 267 LEU A O 1
ATOM 2040 N N . LEU A 1 268 ? -17.367 -5.824 6.193 1.00 41.59 268 LEU A N 1
ATOM 2041 C CA . LEU A 1 268 ? -18.491 -6.755 6.158 1.00 41.59 268 LEU A CA 1
ATOM 2042 C C . LEU A 1 268 ? -19.034 -6.889 7.588 1.00 41.59 268 LEU A C 1
ATOM 2044 O O . LEU A 1 268 ? -18.375 -7.470 8.441 1.00 41.59 268 LEU A O 1
ATOM 2048 N N . GLY A 1 269 ? -20.212 -6.318 7.841 1.00 45.97 269 GLY A N 1
ATOM 2049 C CA . GLY A 1 269 ? -20.930 -6.444 9.112 1.00 45.97 269 GLY A CA 1
ATOM 2050 C C . GLY A 1 269 ? -20.614 -5.404 10.195 1.00 45.97 269 GLY A C 1
ATOM 2051 O O . GLY A 1 269 ? -21.335 -5.372 11.188 1.00 45.97 269 GLY A O 1
ATOM 2052 N N . SER A 1 270 ? -19.621 -4.523 10.021 1.00 50.78 270 SER A N 1
ATOM 2053 C CA . SER A 1 270 ? -19.272 -3.489 11.017 1.00 50.78 270 SER A CA 1
ATOM 2054 C C . SER A 1 270 ? -19.509 -2.096 10.443 1.00 50.78 270 SER A C 1
ATOM 2056 O O . SER A 1 270 ? -18.608 -1.439 9.922 1.00 50.78 270 SER A O 1
ATOM 2058 N N . ILE A 1 271 ? -20.753 -1.648 10.498 1.00 62.44 271 ILE A N 1
ATOM 2059 C CA . ILE A 1 271 ? -21.088 -0.265 10.180 1.00 62.44 271 ILE A CA 1
ATOM 2060 C C . ILE A 1 271 ? -21.093 0.513 11.498 1.00 62.44 271 ILE A C 1
ATOM 2062 O O . ILE A 1 271 ? -21.580 0.021 12.517 1.00 62.44 271 ILE A O 1
ATOM 2066 N N . PHE A 1 272 ? -20.488 1.695 11.486 1.00 76.25 272 PHE A N 1
ATOM 2067 C CA . PHE A 1 272 ? -20.243 2.481 12.686 1.00 76.25 272 PHE A CA 1
ATOM 2068 C C . PHE A 1 272 ? -21.416 3.421 12.924 1.00 76.25 272 PHE A C 1
ATOM 2070 O O . PHE A 1 272 ? -21.766 4.179 12.028 1.00 76.25 272 PHE A O 1
ATOM 2077 N N . LEU A 1 273 ? -22.014 3.407 14.115 1.00 82.00 273 LEU A N 1
ATOM 2078 C CA . LEU A 1 273 ? -23.073 4.366 14.448 1.00 82.00 273 LEU A CA 1
ATOM 2079 C C . LEU A 1 273 ? -22.508 5.795 14.499 1.00 82.00 273 LEU A C 1
ATOM 2081 O O . LEU A 1 273 ? -23.170 6.745 14.087 1.00 82.00 273 LEU A O 1
ATOM 2085 N N . LEU A 1 274 ? -21.257 5.912 14.956 1.00 86.69 274 LEU A N 1
ATOM 2086 C CA . LEU A 1 274 ? -20.535 7.164 15.139 1.00 86.69 274 LEU A CA 1
ATOM 2087 C C . LEU A 1 274 ? -19.238 7.189 14.326 1.00 86.69 274 LEU A C 1
ATOM 2089 O O . LEU A 1 274 ? -18.409 6.279 14.428 1.00 86.69 274 LEU A O 1
ATOM 2093 N N . VAL A 1 275 ? -19.026 8.274 13.584 1.00 90.19 275 VAL A N 1
ATOM 2094 C CA . VAL A 1 275 ? -17.748 8.596 12.939 1.00 90.19 275 VAL A CA 1
ATOM 2095 C C . VAL A 1 275 ? -17.174 9.881 13.527 1.00 90.19 275 VAL A C 1
ATOM 2097 O O . VAL A 1 275 ? -17.812 10.924 13.498 1.00 90.19 275 VAL A O 1
ATOM 2100 N N . ILE A 1 276 ? -15.937 9.846 14.004 1.00 91.00 276 ILE A N 1
ATOM 2101 C CA . ILE A 1 276 ? -15.209 11.027 14.477 1.00 91.00 276 ILE A CA 1
ATOM 2102 C C . ILE A 1 276 ? -14.055 11.288 13.515 1.00 91.00 276 ILE A C 1
ATOM 2104 O O . ILE A 1 276 ? -13.331 10.368 13.158 1.00 91.00 276 ILE A O 1
ATOM 2108 N N . ILE A 1 277 ? -13.849 12.531 13.104 1.00 92.00 277 ILE A N 1
ATOM 2109 C CA . ILE A 1 277 ? -12.695 12.972 12.323 1.00 92.00 277 ILE A CA 1
ATOM 2110 C C . ILE A 1 277 ? -11.910 13.944 13.201 1.00 92.00 277 ILE A C 1
ATOM 2112 O O . ILE A 1 277 ? -12.366 15.057 13.446 1.00 92.00 277 ILE A O 1
ATOM 2116 N N . GLN A 1 278 ? -10.744 13.519 13.694 1.00 90.56 278 GLN A N 1
ATOM 2117 C CA . GLN A 1 278 ? -9.967 14.265 14.694 1.00 90.56 278 GLN A CA 1
ATOM 2118 C C . GLN A 1 278 ? -9.410 15.592 14.157 1.00 90.56 278 GLN A C 1
ATOM 2120 O O . GLN A 1 278 ? -9.153 16.517 14.918 1.00 90.56 278 GLN A O 1
ATOM 2125 N N . ALA A 1 279 ? -9.176 15.682 12.851 1.00 88.06 279 ALA A N 1
ATOM 2126 C CA . ALA A 1 279 ? -8.666 16.893 12.228 1.00 88.06 279 ALA A CA 1
ATOM 2127 C C . ALA A 1 279 ? -9.063 16.940 10.748 1.00 88.06 279 ALA A C 1
ATOM 2129 O O . ALA A 1 279 ? -9.161 15.884 10.114 1.00 88.06 279 ALA A O 1
ATOM 2130 N N . PRO A 1 280 ? -9.197 18.133 10.141 1.00 88.62 280 PRO A N 1
ATOM 2131 C CA . PRO A 1 280 ? -9.555 18.277 8.733 1.00 88.62 280 PRO A CA 1
ATOM 2132 C C . PRO A 1 280 ? -8.356 18.023 7.799 1.00 88.62 280 PRO A C 1
ATOM 2134 O O . PRO A 1 280 ? -8.243 18.642 6.744 1.00 88.62 280 PRO A O 1
ATOM 2137 N N . PHE A 1 281 ? -7.449 17.113 8.170 1.00 87.69 281 PHE A N 1
ATOM 2138 C CA . PHE A 1 281 ? -6.228 16.806 7.427 1.00 87.69 281 PHE A CA 1
ATOM 2139 C C . PHE A 1 281 ? -5.984 15.302 7.308 1.00 87.69 281 PHE A C 1
ATOM 2141 O O . PHE A 1 281 ? -6.291 14.526 8.210 1.00 87.69 281 PHE A O 1
ATOM 2148 N N . THR A 1 282 ? -5.341 14.898 6.215 1.00 83.25 282 THR A N 1
ATOM 2149 C CA . THR A 1 282 ? -4.643 13.612 6.090 1.00 83.25 282 THR A CA 1
ATOM 2150 C C . THR A 1 282 ? -3.163 13.898 5.875 1.00 83.25 282 THR A C 1
ATOM 2152 O O . THR A 1 282 ? -2.766 14.509 4.885 1.00 83.25 282 THR A O 1
ATOM 2155 N N . GLY A 1 283 ? -2.320 13.501 6.826 1.00 84.75 283 GLY A N 1
ATOM 2156 C CA . GLY A 1 283 ? -0.929 13.939 6.863 1.00 84.75 283 GLY A CA 1
ATOM 2157 C C . GLY A 1 283 ? -0.840 15.461 6.989 1.00 84.75 283 GLY A C 1
ATOM 2158 O O . GLY A 1 283 ? -1.158 16.014 8.037 1.00 84.75 283 GLY A O 1
ATOM 2159 N N . ARG A 1 284 ? -0.384 16.123 5.921 1.00 82.88 284 ARG A N 1
ATOM 2160 C CA . ARG A 1 284 ? -0.296 17.592 5.820 1.00 82.88 284 ARG A CA 1
ATOM 2161 C C . ARG A 1 284 ? -1.338 18.189 4.872 1.00 82.88 284 ARG A C 1
ATOM 2163 O O . ARG A 1 284 ? -1.454 19.405 4.789 1.00 82.88 284 ARG A O 1
ATOM 2170 N N . GLU A 1 285 ? -2.064 17.347 4.145 1.00 84.12 285 GLU A N 1
ATOM 2171 C CA . GLU A 1 285 ? -3.038 17.777 3.148 1.00 84.12 285 GLU A CA 1
ATOM 2172 C C . GLU A 1 285 ? -4.387 18.021 3.811 1.00 84.12 285 GLU A C 1
ATOM 2174 O O . GLU A 1 285 ? -4.862 17.186 4.584 1.00 84.12 285 GLU A O 1
ATOM 2179 N N . PHE A 1 286 ? -5.018 19.148 3.492 1.00 86.94 286 PHE A N 1
ATOM 2180 C CA . PHE A 1 286 ? -6.382 19.422 3.929 1.00 86.94 286 PHE A CA 1
ATOM 2181 C C . PHE A 1 286 ? -7.357 18.448 3.254 1.00 86.94 286 PHE A C 1
ATOM 2183 O O . PHE A 1 286 ? -7.209 18.117 2.075 1.00 86.94 286 PHE A O 1
ATOM 2190 N N . LEU A 1 287 ? -8.356 17.969 3.995 1.00 85.06 287 LEU A N 1
ATOM 2191 C CA . LEU A 1 287 ? -9.336 17.018 3.480 1.00 85.06 287 LEU A CA 1
ATOM 2192 C C . LEU A 1 287 ? -10.149 17.644 2.347 1.00 85.06 287 LEU A C 1
ATOM 2194 O O . LEU A 1 287 ? -10.832 18.650 2.540 1.00 85.06 287 LEU A O 1
ATOM 2198 N N . THR A 1 288 ? -10.142 16.995 1.184 1.00 79.12 288 THR A N 1
ATOM 2199 C CA . THR A 1 288 ? -11.065 17.332 0.099 1.00 79.12 288 THR A CA 1
ATOM 2200 C C . THR A 1 288 ? -12.492 16.974 0.500 1.00 79.12 288 THR A C 1
ATOM 2202 O O . THR A 1 288 ? -12.732 16.080 1.317 1.00 79.12 288 THR A O 1
ATOM 2205 N N . ARG A 1 289 ? -13.472 17.627 -0.126 1.00 76.31 289 ARG A N 1
ATOM 2206 C CA . ARG A 1 289 ? -14.886 17.327 0.117 1.00 76.31 289 ARG A CA 1
ATOM 2207 C C . ARG A 1 289 ? -15.238 15.863 -0.157 1.00 76.31 289 ARG A C 1
ATOM 2209 O O . ARG A 1 289 ? -16.025 15.281 0.585 1.00 76.31 289 ARG A O 1
ATOM 2216 N N . ALA A 1 290 ? -14.660 15.273 -1.204 1.00 73.12 290 ALA A N 1
ATOM 2217 C CA . ALA A 1 290 ? -14.873 13.869 -1.543 1.00 73.12 290 ALA A CA 1
ATOM 2218 C C . ALA A 1 290 ? -14.377 12.942 -0.421 1.00 73.12 290 ALA A C 1
ATOM 2220 O O . ALA A 1 290 ? -15.147 12.111 0.058 1.00 73.12 290 ALA A O 1
ATOM 2221 N N . ARG A 1 291 ? -13.143 13.147 0.068 1.00 78.50 291 ARG A N 1
ATOM 2222 C CA . ARG A 1 291 ? -12.580 12.370 1.187 1.00 78.50 291 ARG A CA 1
ATOM 2223 C C . ARG A 1 291 ? -13.404 12.540 2.459 1.00 78.50 291 ARG A C 1
ATOM 2225 O O . ARG A 1 291 ? -13.767 11.551 3.085 1.00 78.50 291 ARG A O 1
ATOM 2232 N N . TYR A 1 292 ? -13.782 13.773 2.793 1.00 82.94 292 TYR A N 1
ATOM 2233 C CA . TYR A 1 292 ? -14.664 14.040 3.929 1.00 82.94 292 TYR A CA 1
ATOM 2234 C C . TYR A 1 292 ? -15.995 13.276 3.813 1.00 82.94 292 TYR A C 1
ATOM 2236 O O . TYR A 1 292 ? -16.383 12.576 4.746 1.00 82.94 292 TYR A O 1
ATOM 2244 N N . LYS A 1 293 ? -16.667 13.335 2.653 1.00 77.62 293 LYS A N 1
ATOM 2245 C CA . LYS A 1 293 ? -17.938 12.628 2.414 1.00 77.62 293 LYS A CA 1
ATOM 2246 C C . LYS A 1 293 ? -17.806 11.109 2.506 1.00 77.62 293 LYS A C 1
ATOM 2248 O O . LYS A 1 293 ? -18.701 10.467 3.042 1.00 77.62 293 LYS A O 1
ATOM 2253 N N . GLN A 1 294 ? -16.693 10.540 2.052 1.00 78.94 294 GLN A N 1
ATOM 2254 C CA . GLN A 1 294 ? -16.423 9.109 2.218 1.00 78.94 294 GLN A CA 1
ATOM 2255 C C . GLN A 1 294 ? -16.251 8.707 3.677 1.00 78.94 294 GLN A C 1
ATOM 2257 O O . GLN A 1 294 ? -16.681 7.624 4.061 1.00 78.94 294 GLN A O 1
ATOM 2262 N N . MET A 1 295 ? -15.616 9.563 4.480 1.00 84.81 295 MET A N 1
ATOM 2263 C CA . MET A 1 295 ? -15.409 9.317 5.904 1.00 84.81 295 MET A CA 1
ATOM 2264 C C . MET A 1 295 ? -16.743 9.360 6.649 1.00 84.81 295 MET A C 1
ATOM 2266 O O . MET A 1 295 ? -17.097 8.382 7.301 1.00 84.81 295 MET A O 1
ATOM 2270 N N . VAL A 1 296 ? -17.520 10.439 6.503 1.00 83.88 296 VAL A N 1
ATOM 2271 C CA . VAL A 1 296 ? -18.815 10.573 7.201 1.00 83.88 296 VAL A CA 1
ATOM 2272 C C . VAL A 1 296 ? -19.883 9.621 6.664 1.00 83.88 296 VAL A C 1
ATOM 2274 O O . VAL A 1 296 ? -20.733 9.183 7.425 1.00 83.88 296 VAL A O 1
ATOM 2277 N N . GLY A 1 297 ? -19.803 9.211 5.394 1.00 78.12 297 GLY A N 1
ATOM 2278 C CA . GLY A 1 297 ? -20.675 8.183 4.815 1.00 78.12 297 GLY A CA 1
ATOM 2279 C C . GLY A 1 297 ? -20.485 6.783 5.413 1.00 78.12 297 GLY A C 1
ATOM 2280 O O . GLY A 1 297 ? -21.196 5.858 5.032 1.00 78.12 297 GLY A O 1
ATOM 2281 N N . ARG A 1 298 ? -19.525 6.601 6.333 1.00 80.06 298 ARG A N 1
ATOM 2282 C CA . ARG A 1 298 ? -19.388 5.389 7.156 1.00 80.06 298 ARG A CA 1
ATOM 2283 C C . ARG A 1 298 ? -20.289 5.399 8.400 1.00 80.06 298 ARG A C 1
ATOM 2285 O O . ARG A 1 298 ? -20.348 4.365 9.064 1.00 80.06 298 ARG A O 1
ATOM 2292 N N . ALA A 1 299 ? -20.926 6.529 8.723 1.00 82.62 299 ALA A N 1
ATOM 2293 C CA . ALA A 1 299 ? -21.817 6.669 9.868 1.00 82.62 299 ALA A CA 1
ATOM 2294 C C . ALA A 1 299 ? -23.227 6.139 9.552 1.00 82.62 299 ALA A C 1
ATOM 2296 O O . ALA A 1 299 ? -23.834 6.542 8.562 1.00 82.62 299 ALA A O 1
ATOM 2297 N N . GLY A 1 300 ? -23.757 5.291 10.433 1.00 74.38 300 GLY A N 1
ATOM 2298 C CA . GLY A 1 300 ? -25.112 4.740 10.380 1.00 74.38 300 GLY A CA 1
ATOM 2299 C C . GLY A 1 300 ? -25.278 3.525 9.459 1.00 74.38 300 GLY A C 1
ATOM 2300 O O . GLY A 1 300 ? -24.734 3.458 8.356 1.00 74.38 300 GLY A O 1
ATOM 2301 N N . ARG A 1 301 ? -26.063 2.543 9.915 1.00 66.25 301 ARG A N 1
ATOM 2302 C CA . ARG A 1 301 ? -26.417 1.312 9.194 1.00 66.25 301 ARG A CA 1
ATOM 2303 C C . ARG A 1 301 ? -27.607 1.507 8.269 1.00 66.25 301 ARG A C 1
ATOM 2305 O O . ARG A 1 301 ? -28.740 1.603 8.737 1.00 66.25 301 ARG A O 1
ATOM 2312 N N . ALA A 1 302 ? -27.364 1.439 6.959 1.00 64.19 302 ALA A N 1
ATOM 2313 C CA . ALA A 1 302 ? -28.434 1.367 5.968 1.00 64.19 302 ALA A CA 1
ATOM 2314 C C . ALA A 1 302 ? -29.395 0.208 6.299 1.00 64.19 302 ALA A C 1
ATOM 2316 O O . ALA A 1 302 ? -28.999 -0.957 6.290 1.00 64.19 302 ALA A O 1
ATOM 2317 N N . GLY A 1 303 ? -30.645 0.545 6.623 1.00 61.66 303 GLY A N 1
ATOM 2318 C CA . GLY A 1 303 ? -31.695 -0.419 6.955 1.00 61.66 303 GLY A CA 1
ATOM 2319 C C . GLY A 1 303 ? -31.676 -0.989 8.381 1.00 61.66 303 GLY A C 1
ATOM 2320 O O . GLY A 1 303 ? -32.524 -1.828 8.668 1.00 61.66 303 GLY A O 1
ATOM 2321 N N . LEU A 1 304 ? -30.765 -0.565 9.273 1.00 67.88 304 LEU A N 1
ATOM 2322 C CA . LEU A 1 304 ? -30.774 -0.991 10.690 1.00 67.88 304 LEU A CA 1
ATOM 2323 C C . LEU A 1 304 ? -30.819 0.178 11.678 1.00 67.88 304 LEU A C 1
ATOM 2325 O O . LEU A 1 304 ? -31.490 0.065 12.699 1.00 67.88 304 LEU A O 1
ATOM 2329 N N . ASP A 1 305 ? -30.101 1.269 11.409 1.00 68.06 305 ASP A N 1
ATOM 2330 C CA . ASP A 1 305 ? -30.101 2.443 12.285 1.00 68.06 305 ASP A CA 1
ATOM 2331 C C . ASP A 1 305 ? -31.133 3.464 11.813 1.00 68.06 305 ASP A C 1
ATOM 2333 O O . ASP A 1 305 ? -31.327 3.664 10.613 1.00 68.06 305 ASP A O 1
ATOM 2337 N N . THR A 1 306 ? -31.761 4.153 12.764 1.00 72.62 306 THR A N 1
ATOM 2338 C CA . THR A 1 306 ? -32.638 5.296 12.476 1.00 72.62 306 THR A CA 1
ATOM 2339 C C . THR A 1 306 ? -31.843 6.510 11.996 1.00 72.62 306 THR A C 1
ATOM 2341 O O . THR A 1 306 ? -32.332 7.285 11.178 1.00 72.62 306 THR A O 1
ATOM 2344 N N . SER A 1 307 ? -30.616 6.673 12.496 1.00 76.00 307 SER A N 1
ATOM 2345 C CA . SER A 1 307 ? -29.682 7.743 12.141 1.00 76.00 307 SER A CA 1
ATOM 2346 C C . SER A 1 307 ? -28.246 7.338 12.498 1.00 76.00 307 SER A C 1
ATOM 2348 O O . SER A 1 307 ? -28.029 6.495 13.366 1.00 76.00 307 SER A O 1
ATOM 2350 N N . GLY A 1 308 ? -27.259 7.932 11.825 1.00 81.19 308 GLY A N 1
ATOM 2351 C CA . GLY A 1 308 ? -25.841 7.850 12.184 1.00 81.19 308 GLY A CA 1
ATOM 2352 C C . GLY A 1 308 ? -25.285 9.244 12.455 1.00 81.19 308 GLY A C 1
ATOM 2353 O O . GLY A 1 308 ? -25.744 10.214 11.852 1.00 81.19 308 GLY A O 1
ATOM 2354 N N . GLU A 1 309 ? -24.305 9.352 13.349 1.00 84.12 309 GLU A N 1
ATOM 2355 C CA . GLU A 1 309 ? -23.699 10.633 13.722 1.00 84.12 309 GLU A CA 1
ATOM 2356 C C . GLU A 1 309 ? -22.262 10.748 13.206 1.00 84.12 309 GLU A C 1
ATOM 2358 O O . GLU A 1 309 ? -21.493 9.782 13.194 1.00 84.12 309 GLU A O 1
ATOM 2363 N N . SER A 1 310 ? -21.871 11.960 12.801 1.00 85.81 310 SER A N 1
ATOM 2364 C CA . SER A 1 310 ? -20.487 12.254 12.439 1.00 85.81 310 SER A CA 1
ATOM 2365 C C . SER A 1 310 ? -20.003 13.570 13.038 1.00 85.81 310 SER A C 1
ATOM 2367 O O . SER A 1 310 ? -20.666 14.592 12.869 1.00 85.81 310 SER A O 1
ATOM 2369 N N . PHE A 1 311 ? -18.821 13.564 13.652 1.00 85.88 311 PHE A N 1
ATOM 2370 C CA . PHE A 1 311 ? -18.180 14.742 14.236 1.00 85.88 311 PHE A CA 1
ATOM 2371 C C . PHE A 1 311 ? -16.876 15.049 13.507 1.00 85.88 311 PHE A C 1
ATOM 2373 O O . PHE A 1 311 ? -16.061 14.159 13.277 1.00 85.88 311 PHE A O 1
ATOM 2380 N N . LEU A 1 312 ? -16.659 16.318 13.167 1.00 87.75 312 LEU A N 1
ATOM 2381 C CA . LEU A 1 312 ? -15.373 16.826 12.694 1.00 87.75 312 LEU A CA 1
ATOM 2382 C C . LEU A 1 312 ? -14.827 17.784 13.749 1.00 87.75 312 LEU A C 1
ATOM 2384 O O . LEU A 1 312 ? -15.414 18.837 13.990 1.00 87.75 312 LEU A O 1
ATOM 2388 N N . ILE A 1 313 ? -13.713 17.406 14.368 1.00 85.12 313 ILE A N 1
ATOM 2389 C CA . ILE A 1 313 ? -13.037 18.216 15.378 1.00 85.12 313 ILE A CA 1
ATOM 2390 C C . ILE A 1 313 ? -12.213 19.282 14.660 1.00 85.12 313 ILE A C 1
ATOM 2392 O O . ILE A 1 313 ? -11.445 18.984 13.741 1.00 85.12 313 ILE A O 1
ATOM 2396 N N . LEU A 1 314 ? -12.411 20.537 15.063 1.00 82.19 314 LEU A N 1
ATOM 2397 C CA . LEU A 1 314 ? -11.811 21.711 14.439 1.00 82.19 314 LEU A CA 1
ATOM 2398 C C . LEU A 1 314 ? -11.218 22.637 15.488 1.00 82.19 314 LEU A C 1
ATOM 2400 O O . LEU A 1 314 ? -11.815 22.881 16.534 1.00 82.19 314 LEU A O 1
ATOM 2404 N N . GLN A 1 315 ? -10.086 23.241 15.144 1.00 78.75 315 GLN A N 1
ATOM 2405 C CA . GLN A 1 315 ? -9.627 24.446 15.824 1.00 78.75 315 GLN A CA 1
ATOM 2406 C C . GLN A 1 315 ? -10.391 25.669 15.288 1.00 78.75 315 GLN A C 1
ATOM 2408 O O . GLN A 1 315 ? -10.751 25.682 14.105 1.00 78.75 315 GLN A O 1
ATOM 2413 N N . PRO A 1 316 ? -10.600 26.730 16.094 1.00 73.12 316 PRO A N 1
ATOM 2414 C CA . PRO A 1 316 ? -11.358 27.914 15.671 1.00 73.12 316 PRO A CA 1
ATOM 2415 C C . PRO A 1 316 ? -10.885 28.521 14.341 1.00 73.12 316 PRO A C 1
ATOM 2417 O O . PRO A 1 316 ? -11.695 28.942 13.519 1.00 73.12 316 PRO A O 1
ATOM 2420 N N . GLN A 1 317 ? -9.576 28.500 14.083 1.00 79.12 317 GLN A N 1
ATOM 2421 C CA . GLN A 1 317 ? -8.957 29.048 12.873 1.00 79.12 317 GLN A CA 1
ATOM 2422 C C . GLN A 1 317 ? -9.309 28.256 11.601 1.00 79.12 317 GLN A C 1
ATOM 2424 O O . GLN A 1 317 ? -9.244 28.792 10.498 1.00 79.12 317 GLN A O 1
ATOM 2429 N N . GLN A 1 318 ? -9.684 26.982 11.733 1.00 78.75 318 GLN A N 1
ATOM 2430 C CA . GLN A 1 318 ? -9.964 26.082 10.607 1.00 78.75 318 GLN A CA 1
ATOM 2431 C C . GLN A 1 318 ? -11.414 26.186 10.119 1.00 78.75 318 GLN A C 1
ATOM 2433 O O . GLN A 1 318 ? -11.723 25.758 9.004 1.00 78.75 318 GLN A O 1
ATOM 2438 N N . LEU A 1 319 ? -12.304 26.763 10.933 1.00 73.50 319 LEU A N 1
ATOM 2439 C CA . LEU A 1 319 ? -13.742 26.797 10.678 1.00 73.50 319 LEU A CA 1
ATOM 2440 C C . LEU A 1 319 ? -14.073 27.438 9.324 1.00 73.50 319 LEU A C 1
ATOM 2442 O O . LEU A 1 319 ? -14.833 26.873 8.539 1.00 73.50 319 LEU A O 1
ATOM 2446 N N . PHE A 1 320 ? -13.451 28.578 9.015 1.00 71.00 320 PHE A N 1
ATOM 2447 C CA . PHE A 1 320 ? -13.688 29.283 7.755 1.00 71.00 320 PHE A CA 1
ATOM 2448 C C . PHE A 1 320 ? -13.288 28.438 6.535 1.00 71.00 320 PHE A C 1
ATOM 2450 O O . PHE A 1 320 ? -14.068 28.299 5.591 1.00 71.00 320 PHE A O 1
ATOM 2457 N N . GLN A 1 321 ? -12.103 27.818 6.572 1.00 77.19 321 GLN A N 1
ATOM 2458 C CA . GLN A 1 321 ? -11.599 26.986 5.477 1.00 77.19 321 GLN A CA 1
ATOM 2459 C C . GLN A 1 321 ? -12.502 25.774 5.224 1.00 77.19 321 GLN A C 1
ATOM 2461 O O . GLN A 1 321 ? -12.809 25.471 4.071 1.00 77.19 321 GLN A O 1
ATOM 2466 N N . VAL A 1 322 ? -12.968 25.107 6.284 1.00 74.75 322 VAL A N 1
ATOM 2467 C CA . VAL A 1 322 ? -13.927 23.993 6.198 1.00 74.75 322 VAL A CA 1
ATOM 2468 C C . VAL A 1 322 ? -15.247 24.451 5.583 1.00 74.75 322 VAL A C 1
ATOM 2470 O O . VAL A 1 322 ? -15.737 23.833 4.635 1.00 74.75 322 VAL A O 1
ATOM 2473 N N . MET A 1 323 ? -15.807 25.558 6.081 1.00 69.44 323 MET A N 1
ATOM 2474 C CA . MET A 1 323 ? -17.083 26.090 5.598 1.00 69.44 323 MET A CA 1
ATOM 2475 C C . MET A 1 323 ? -17.038 26.471 4.117 1.00 69.44 323 MET A C 1
ATOM 2477 O O . MET A 1 323 ? -18.040 26.300 3.427 1.00 69.44 323 MET A O 1
ATOM 2481 N N . MET A 1 324 ? -15.904 26.973 3.625 1.00 69.44 324 MET A N 1
ATOM 2482 C CA . MET A 1 324 ? -15.723 27.282 2.204 1.00 69.44 324 MET A CA 1
ATOM 2483 C C . MET A 1 324 ? -15.484 26.020 1.370 1.00 69.44 324 MET A C 1
ATOM 2485 O O . MET A 1 324 ? -16.136 25.833 0.349 1.00 69.44 324 MET A O 1
ATOM 2489 N N . SER A 1 325 ? -14.603 25.124 1.824 1.00 68.75 325 SER A N 1
ATOM 2490 C CA . SER A 1 325 ? -14.169 23.954 1.040 1.00 68.75 325 SER A CA 1
ATOM 2491 C C . SER A 1 325 ? -15.269 22.908 0.858 1.00 68.75 325 SER A C 1
ATOM 2493 O O . SER A 1 325 ? -15.229 22.117 -0.085 1.00 68.75 325 SER A O 1
ATOM 2495 N N . TYR A 1 326 ? -16.241 22.850 1.774 1.00 71.69 326 TYR A N 1
ATOM 2496 C CA . TYR A 1 326 ? -17.306 21.847 1.726 1.00 71.69 326 TYR A CA 1
ATOM 2497 C C . TYR A 1 326 ? -18.612 22.366 1.110 1.00 71.69 326 TYR A C 1
ATOM 2499 O O . TYR A 1 326 ? -19.480 21.549 0.808 1.00 71.69 326 TYR A O 1
ATOM 2507 N N . LYS A 1 327 ? -18.751 23.669 0.827 1.00 57.91 327 LYS A N 1
ATOM 2508 C CA . LYS A 1 327 ? -19.880 24.229 0.058 1.00 57.91 327 LYS A CA 1
ATOM 2509 C C . LYS A 1 327 ? -19.658 24.019 -1.455 1.00 57.91 327 LYS A C 1
ATOM 2511 O O . LYS A 1 327 ? -18.638 24.441 -1.975 1.00 57.91 327 LYS A O 1
ATOM 2516 N N . GLY A 1 328 ? -20.598 23.385 -2.174 1.00 52.88 328 GLY A N 1
ATOM 2517 C CA . GLY A 1 328 ? -20.551 23.247 -3.651 1.00 52.88 328 GLY A CA 1
ATOM 2518 C C . GLY A 1 328 ? -21.123 21.929 -4.198 1.00 52.88 328 GLY A C 1
ATOM 2519 O O . GLY A 1 328 ? -21.808 21.214 -3.470 1.00 52.88 328 GLY A O 1
ATOM 2520 N N . GLU A 1 329 ? -20.792 21.533 -5.435 1.00 49.88 329 GLU A N 1
ATOM 2521 C CA . GLU A 1 329 ? -20.986 20.189 -6.048 1.00 49.88 329 GLU A CA 1
ATOM 2522 C C . GLU A 1 329 ? -19.627 19.464 -6.228 1.00 49.88 329 GLU A C 1
ATOM 2524 O O . GLU A 1 329 ? -18.585 20.061 -5.972 1.00 49.88 329 GLU A O 1
ATOM 2529 N N . CYS A 1 330 ? -19.602 18.152 -6.503 1.00 44.75 330 CYS A N 1
ATOM 2530 C CA . CYS A 1 330 ? -18.353 17.370 -6.555 1.00 44.75 330 CYS A CA 1
ATOM 2531 C C . CYS A 1 330 ? -17.666 17.480 -7.932 1.00 44.75 330 CYS A C 1
ATOM 2533 O O . CYS A 1 330 ? -18.292 17.224 -8.958 1.00 44.75 330 CYS A O 1
ATOM 2535 N N . GLU A 1 331 ? -16.367 17.800 -7.958 1.00 49.84 331 GLU A N 1
ATOM 2536 C CA . GLU A 1 331 ? -15.595 18.082 -9.184 1.00 49.84 331 GLU A CA 1
ATOM 2537 C C . GLU A 1 331 ? -15.412 16.871 -10.122 1.00 49.84 331 GLU A C 1
ATOM 2539 O O . GLU A 1 331 ? -15.261 17.039 -11.330 1.00 49.84 331 GLU A O 1
ATOM 2544 N N . ALA A 1 332 ? -15.492 15.635 -9.612 1.00 43.34 332 ALA A N 1
ATOM 2545 C CA . ALA A 1 332 ? -15.281 14.427 -10.419 1.00 43.34 332 ALA A CA 1
ATOM 2546 C C . ALA A 1 332 ? -16.312 14.243 -11.551 1.00 43.34 332 ALA A C 1
ATOM 2548 O O . ALA A 1 332 ? -15.997 13.666 -12.594 1.00 43.34 332 ALA A O 1
ATOM 2549 N N . PHE A 1 333 ? -17.531 14.761 -11.374 1.00 41.75 333 PHE A N 1
ATOM 2550 C CA . PHE A 1 333 ? -18.581 14.718 -12.395 1.00 41.75 333 PHE A CA 1
ATOM 2551 C C . PHE A 1 333 ? -18.213 15.559 -13.629 1.00 41.75 333 PHE A C 1
ATOM 2553 O O . PHE A 1 333 ? -18.476 15.159 -14.765 1.00 41.75 333 PHE A O 1
ATOM 2560 N N . TRP A 1 334 ? -17.505 16.672 -13.416 1.00 38.72 334 TRP A N 1
ATOM 2561 C CA . TRP A 1 334 ? -17.037 17.552 -14.483 1.00 38.72 334 TRP A CA 1
ATOM 2562 C C . TRP A 1 334 ? -15.925 16.908 -15.314 1.00 38.72 334 TRP A C 1
ATOM 2564 O O . TRP A 1 334 ? -15.942 17.045 -16.531 1.00 38.72 334 TRP A O 1
ATOM 2574 N N . ALA A 1 335 ? -15.018 16.127 -14.716 1.00 41.94 335 ALA A N 1
ATOM 2575 C CA . ALA A 1 335 ? -13.938 15.453 -15.450 1.00 41.94 335 ALA A CA 1
ATOM 2576 C C . ALA A 1 335 ? -14.450 14.414 -16.472 1.00 41.94 335 ALA A C 1
ATOM 2578 O O . ALA A 1 335 ? -13.891 14.279 -17.560 1.00 41.94 335 ALA A O 1
ATOM 2579 N N . LEU A 1 336 ? -15.546 13.711 -16.161 1.00 43.28 336 LEU A N 1
ATOM 2580 C CA . LEU A 1 336 ? -16.186 12.762 -17.082 1.00 43.28 336 LEU A CA 1
ATOM 2581 C C . LEU A 1 336 ? -16.987 13.454 -18.198 1.00 43.28 336 LEU A C 1
ATOM 2583 O O . LEU A 1 336 ? -17.090 12.907 -19.300 1.00 43.28 336 LEU A O 1
ATOM 2587 N N . GLN A 1 337 ? -17.547 14.639 -17.923 1.00 39.06 337 GLN A N 1
ATOM 2588 C CA . GLN A 1 337 ? -18.343 15.421 -18.878 1.00 39.06 337 GLN A CA 1
ATOM 2589 C C . GLN A 1 337 ? -17.530 16.432 -19.698 1.00 39.06 337 GLN A C 1
ATOM 2591 O O . GLN A 1 337 ? -17.966 16.797 -20.788 1.00 39.06 337 GLN A O 1
ATOM 2596 N N . ALA A 1 338 ? -16.337 16.837 -19.253 1.00 41.22 338 ALA A N 1
ATOM 2597 C CA . ALA A 1 338 ? -15.451 17.775 -19.954 1.00 41.22 338 ALA A CA 1
ATOM 2598 C C . ALA A 1 338 ? -14.989 17.261 -21.331 1.00 41.22 338 ALA A C 1
ATOM 2600 O O . ALA A 1 338 ? -14.589 18.040 -22.189 1.00 41.22 338 ALA A O 1
ATOM 2601 N N . SER A 1 339 ? -15.152 15.962 -21.600 1.00 40.31 339 SER A N 1
ATOM 2602 C CA . SER A 1 339 ? -15.062 15.382 -22.946 1.00 40.31 339 SER A CA 1
ATOM 2603 C C . SER A 1 339 ? -16.110 15.930 -23.935 1.00 40.31 339 SER A C 1
ATOM 2605 O O . SER A 1 339 ? -15.996 15.645 -25.125 1.00 40.31 339 SER A O 1
ATOM 2607 N N . ARG A 1 340 ? -17.133 16.672 -23.482 1.00 37.66 340 ARG A N 1
ATOM 2608 C CA . ARG A 1 340 ? -18.194 17.243 -24.330 1.00 37.66 340 ARG A CA 1
ATOM 2609 C C . ARG A 1 340 ? -18.143 18.763 -24.494 1.00 37.66 340 ARG A C 1
ATOM 2611 O O . ARG A 1 340 ? -18.840 19.253 -25.369 1.00 37.66 340 ARG A O 1
ATOM 2618 N N . ASN A 1 341 ? -17.341 19.496 -23.716 1.00 37.03 341 ASN A N 1
ATOM 2619 C CA . ASN A 1 341 ? -17.206 20.952 -23.853 1.00 37.03 341 ASN A CA 1
ATOM 2620 C C . ASN A 1 341 ? -15.774 21.403 -23.508 1.00 37.03 341 ASN A C 1
ATOM 2622 O O . ASN A 1 341 ? -15.412 21.413 -22.329 1.00 37.03 341 ASN A O 1
ATOM 2626 N N . PRO A 1 342 ? -14.949 21.787 -24.499 1.00 42.47 342 PRO A N 1
ATOM 2627 C CA . PRO A 1 342 ? -13.567 22.182 -24.268 1.00 42.47 342 PRO A CA 1
ATOM 2628 C C . PRO A 1 342 ? -13.502 23.636 -23.782 1.00 42.47 342 PRO A C 1
ATOM 2630 O O . PRO A 1 342 ? -13.280 24.559 -24.557 1.00 42.47 342 PRO A O 1
ATOM 2633 N N . THR A 1 343 ? -13.657 23.868 -22.479 1.00 42.56 343 THR A N 1
ATOM 2634 C CA . THR A 1 343 ? -13.288 25.153 -21.856 1.00 42.56 343 THR A CA 1
ATOM 2635 C C . THR A 1 343 ? -11.835 25.112 -21.392 1.00 42.56 343 THR A C 1
ATOM 2637 O O . THR A 1 343 ? -11.527 25.119 -20.206 1.00 42.56 343 THR A O 1
ATOM 2640 N N . SER A 1 344 ? -10.932 24.968 -22.355 1.00 45.50 344 SER A N 1
ATOM 2641 C CA . SER A 1 344 ? -9.554 25.468 -22.354 1.00 45.50 344 SER A CA 1
ATOM 2642 C C . SER A 1 344 ? -8.941 25.054 -23.689 1.00 45.50 344 SER A C 1
ATOM 2644 O O . SER A 1 344 ? -9.026 23.896 -24.093 1.00 45.50 344 SER A O 1
ATOM 2646 N N . THR A 1 345 ? -8.360 26.011 -24.403 1.00 43.25 345 THR A N 1
ATOM 2647 C CA . THR A 1 345 ? -7.634 25.838 -25.667 1.00 43.25 345 THR A CA 1
ATOM 2648 C C . THR A 1 345 ? -6.316 25.095 -25.424 1.00 43.25 345 THR A C 1
ATOM 2650 O O . THR A 1 345 ? -5.226 25.625 -25.613 1.00 43.25 345 THR A O 1
ATOM 2653 N N . ILE A 1 346 ? -6.391 23.854 -24.944 1.00 54.56 346 ILE A N 1
ATOM 2654 C CA . ILE A 1 346 ? -5.256 22.939 -24.976 1.00 54.56 346 ILE A CA 1
ATOM 2655 C C . ILE A 1 346 ? -5.181 22.423 -26.407 1.00 54.56 346 ILE A C 1
ATOM 2657 O O . ILE A 1 346 ? -6.073 21.704 -26.855 1.00 54.56 346 ILE A O 1
ATOM 2661 N N . ASP A 1 347 ? -4.118 22.785 -27.120 1.00 58.78 347 ASP A N 1
ATOM 2662 C CA . ASP A 1 347 ? -3.808 22.175 -28.408 1.00 58.78 347 ASP A CA 1
ATOM 2663 C C . ASP A 1 347 ? -3.421 20.706 -28.180 1.00 58.78 347 ASP A C 1
ATOM 2665 O O . ASP A 1 347 ? -2.288 20.357 -27.827 1.00 58.78 347 ASP A O 1
ATOM 2669 N N . VAL A 1 348 ? -4.421 19.835 -28.313 1.00 60.06 348 VAL A N 1
ATOM 2670 C CA . VAL A 1 348 ? -4.282 18.388 -28.148 1.00 60.06 348 VAL A CA 1
ATOM 2671 C C . VAL A 1 348 ? -3.268 17.836 -29.148 1.00 60.06 348 VAL A C 1
ATOM 2673 O O . VAL A 1 348 ? -2.480 16.966 -28.783 1.00 60.06 348 VAL A O 1
ATOM 2676 N N . ASN A 1 349 ? -3.227 18.372 -30.369 1.00 65.69 349 ASN A N 1
ATOM 2677 C CA . ASN A 1 349 ? -2.318 17.900 -31.409 1.00 65.69 349 ASN A CA 1
ATOM 2678 C C . ASN A 1 349 ? -0.866 18.224 -31.052 1.00 65.69 349 ASN A C 1
ATOM 2680 O O . ASN A 1 349 ? -0.006 17.348 -31.154 1.00 65.69 349 ASN A O 1
ATOM 2684 N N . ALA A 1 350 ? -0.596 19.430 -30.541 1.00 69.81 350 ALA A N 1
ATOM 2685 C CA . ALA A 1 350 ? 0.732 19.797 -30.054 1.00 69.81 350 ALA A CA 1
ATOM 2686 C C . ALA A 1 350 ? 1.202 18.884 -28.906 1.00 69.81 350 ALA A C 1
ATOM 2688 O O . ALA A 1 350 ? 2.323 18.375 -28.943 1.00 69.81 350 ALA A O 1
ATOM 2689 N N . LYS A 1 351 ? 0.333 18.594 -27.925 1.00 70.56 351 LYS A N 1
ATOM 2690 C CA . LYS A 1 351 ? 0.668 17.682 -26.814 1.00 70.56 351 LYS A CA 1
ATOM 2691 C C . LYS A 1 351 ? 0.877 16.237 -27.258 1.00 70.56 351 LYS A C 1
ATOM 2693 O O . LYS A 1 351 ? 1.758 15.554 -26.736 1.00 70.56 351 LYS A O 1
ATOM 2698 N N . VAL A 1 352 ? 0.078 15.750 -28.207 1.00 70.62 352 VAL A N 1
ATOM 2699 C CA . VAL A 1 352 ? 0.260 14.412 -28.787 1.00 70.62 352 VAL A CA 1
ATOM 2700 C C . VAL A 1 352 ? 1.597 14.339 -29.519 1.00 70.62 352 VAL A C 1
ATOM 2702 O O . VAL A 1 352 ? 2.339 13.379 -29.321 1.00 70.62 352 VAL A O 1
ATOM 2705 N N . LYS A 1 353 ? 1.949 15.366 -30.296 1.00 71.94 353 LYS A N 1
ATOM 2706 C CA . LYS A 1 353 ? 3.230 15.441 -31.003 1.00 71.94 353 LYS A CA 1
ATOM 2707 C C . LYS A 1 353 ? 4.417 15.438 -30.038 1.00 71.94 353 LYS A C 1
ATOM 2709 O O . LYS A 1 353 ? 5.332 14.635 -30.207 1.00 71.94 353 LYS A O 1
ATOM 2714 N N . GLU A 1 354 ? 4.354 16.240 -28.977 1.00 78.94 354 GLU A N 1
ATOM 2715 C CA . GLU A 1 354 ? 5.353 16.252 -27.901 1.00 78.94 354 GLU A CA 1
ATOM 2716 C C . GLU A 1 354 ? 5.500 14.867 -27.246 1.00 78.94 354 GLU A C 1
ATOM 2718 O O . GLU A 1 354 ? 6.612 14.365 -27.056 1.00 78.94 354 GLU A O 1
ATOM 2723 N N . LEU A 1 355 ? 4.379 14.205 -26.939 1.00 75.75 355 LEU A N 1
ATOM 2724 C CA . LEU A 1 355 ? 4.378 12.865 -26.357 1.00 75.75 355 LEU A CA 1
ATOM 2725 C C . LEU A 1 355 ? 5.017 11.836 -27.297 1.00 75.75 355 LEU A C 1
ATOM 2727 O O . LEU A 1 355 ? 5.843 11.038 -26.852 1.00 75.75 355 LEU A O 1
ATOM 2731 N N . VAL A 1 356 ? 4.660 11.851 -28.582 1.00 75.69 356 VAL A N 1
ATOM 2732 C CA . VAL A 1 356 ? 5.220 10.949 -29.597 1.00 75.69 356 VAL A CA 1
ATOM 2733 C C . VAL A 1 356 ? 6.728 11.158 -29.728 1.00 75.69 356 VAL A C 1
ATOM 2735 O O . VAL A 1 356 ? 7.482 10.183 -29.727 1.00 75.69 356 VAL A O 1
ATOM 2738 N N . GLU A 1 357 ? 7.195 12.406 -29.769 1.00 78.50 357 GLU A N 1
ATOM 2739 C CA . GLU A 1 357 ? 8.627 12.712 -29.803 1.00 78.50 357 GLU A CA 1
ATOM 2740 C C . GLU A 1 357 ? 9.347 12.235 -28.539 1.00 78.50 357 GLU A C 1
ATOM 2742 O O . GLU A 1 357 ? 10.426 11.641 -28.625 1.00 78.50 357 GLU A O 1
ATOM 2747 N N . ARG A 1 358 ? 8.739 12.419 -27.362 1.00 80.62 358 ARG A N 1
ATOM 2748 C CA . ARG A 1 358 ? 9.269 11.918 -26.087 1.00 80.62 358 ARG A CA 1
ATOM 2749 C C . ARG A 1 358 ? 9.399 10.393 -26.092 1.00 80.62 358 ARG A C 1
ATOM 2751 O O . ARG A 1 358 ? 10.444 9.872 -25.706 1.00 80.62 358 ARG A O 1
ATOM 2758 N N . LEU A 1 359 ? 8.379 9.672 -26.558 1.00 76.94 359 LEU A N 1
ATOM 2759 C CA . LEU A 1 359 ? 8.396 8.206 -26.657 1.00 76.94 359 LEU A CA 1
ATOM 2760 C C . LEU A 1 359 ? 9.410 7.705 -27.693 1.00 76.94 359 LEU A C 1
ATOM 2762 O O . LEU A 1 359 ? 10.089 6.702 -27.462 1.00 76.94 359 LEU A O 1
ATOM 2766 N N . ARG A 1 360 ? 9.563 8.420 -28.810 1.00 76.94 360 ARG A N 1
ATOM 2767 C CA . ARG A 1 360 ? 10.577 8.126 -29.827 1.00 76.94 360 ARG A CA 1
ATOM 2768 C C . ARG A 1 360 ? 11.994 8.313 -29.290 1.00 76.94 360 ARG A C 1
ATOM 2770 O O . ARG A 1 360 ? 12.820 7.428 -29.492 1.00 76.94 360 ARG A O 1
ATOM 2777 N N . LYS A 1 361 ? 12.271 9.396 -28.551 1.00 77.81 361 LYS A N 1
ATOM 2778 C CA . LYS A 1 361 ? 13.567 9.612 -27.871 1.00 77.81 361 LYS A CA 1
ATOM 2779 C C . LYS A 1 361 ? 13.898 8.496 -26.874 1.00 77.81 361 LYS A C 1
ATOM 2781 O O . LYS A 1 361 ? 15.065 8.191 -26.667 1.00 77.81 361 LYS A O 1
ATOM 2786 N N . LYS A 1 362 ? 12.878 7.852 -26.296 1.00 75.25 362 LYS A N 1
ATOM 2787 C CA . LYS A 1 362 ? 13.020 6.674 -25.423 1.00 75.25 362 LYS A CA 1
ATOM 2788 C C . LYS A 1 362 ? 13.114 5.341 -26.178 1.00 75.25 362 LYS A C 1
ATOM 2790 O O . LYS A 1 362 ? 13.159 4.290 -25.549 1.00 75.25 362 LYS A O 1
ATOM 2795 N N . GLY A 1 363 ? 13.107 5.360 -27.512 1.00 73.81 363 GLY A N 1
ATOM 2796 C CA . GLY A 1 363 ? 13.171 4.158 -28.343 1.00 73.81 363 GLY A CA 1
ATOM 2797 C C . GLY A 1 363 ? 11.910 3.290 -28.299 1.00 73.81 363 GLY A C 1
ATOM 2798 O O . GLY A 1 363 ? 11.957 2.143 -28.741 1.00 73.81 363 GLY A O 1
ATOM 2799 N N . LEU A 1 364 ? 10.785 3.798 -27.781 1.00 74.94 364 LEU A N 1
ATOM 2800 C CA . LEU A 1 364 ? 9.521 3.055 -27.641 1.00 74.94 364 LEU A CA 1
ATOM 2801 C C . LEU A 1 364 ? 8.670 3.088 -28.919 1.00 74.94 364 LEU A C 1
ATOM 2803 O O . LEU A 1 364 ? 7.912 2.158 -29.191 1.00 74.94 364 LEU A O 1
ATOM 2807 N N . VAL A 1 365 ? 8.828 4.138 -29.726 1.00 73.06 365 VAL A N 1
ATOM 2808 C CA . VAL A 1 365 ? 8.120 4.345 -30.996 1.00 73.06 365 VAL A CA 1
ATOM 2809 C C . VAL A 1 365 ? 9.141 4.519 -32.116 1.00 73.06 365 VAL A C 1
ATOM 2811 O O . VAL A 1 365 ? 10.148 5.209 -31.953 1.00 73.06 365 VAL A O 1
ATOM 2814 N N . ARG A 1 366 ? 8.880 3.882 -33.256 1.00 74.00 366 ARG A N 1
ATOM 2815 C CA . ARG A 1 366 ? 9.630 4.001 -34.507 1.00 74.00 366 ARG A CA 1
ATOM 2816 C C . ARG A 1 366 ? 8.773 4.716 -35.545 1.00 74.00 366 ARG A C 1
ATOM 2818 O O . ARG A 1 366 ? 7.555 4.563 -35.568 1.00 74.00 366 ARG A O 1
ATOM 2825 N N . VAL A 1 367 ? 9.418 5.462 -36.429 1.00 62.53 367 VAL A N 1
ATOM 2826 C CA . VAL A 1 367 ? 8.769 6.060 -37.597 1.00 62.53 367 VAL A CA 1
ATOM 2827 C C . VAL A 1 367 ? 9.076 5.181 -38.801 1.00 62.53 367 VAL A C 1
ATOM 2829 O O . VAL A 1 367 ? 10.241 4.956 -39.123 1.00 62.53 367 VAL A O 1
ATOM 2832 N N . LYS A 1 368 ? 8.038 4.673 -39.458 1.00 59.94 368 LYS A N 1
ATOM 2833 C CA . LYS A 1 368 ? 8.145 4.052 -40.771 1.00 59.94 368 LYS A CA 1
ATOM 2834 C C . LYS A 1 368 ? 8.203 5.194 -41.786 1.00 59.94 368 LYS A C 1
ATOM 2836 O O . LYS A 1 368 ? 7.218 5.888 -42.023 1.00 59.94 368 LYS A O 1
ATOM 2841 N N . LEU A 1 369 ? 9.392 5.429 -42.335 1.00 50.78 369 LEU A N 1
ATOM 2842 C CA . LEU A 1 369 ? 9.640 6.415 -43.389 1.00 50.78 369 LEU A CA 1
ATOM 2843 C C . LEU A 1 369 ? 9.074 5.892 -44.717 1.00 50.78 369 LEU A C 1
ATOM 2845 O O . LEU A 1 369 ? 9.830 5.605 -45.636 1.00 50.78 369 LEU A O 1
ATOM 2849 N N . GLU A 1 370 ? 7.757 5.719 -44.833 1.00 44.66 370 GLU A N 1
ATOM 2850 C CA . GLU A 1 370 ? 7.180 5.116 -46.045 1.00 44.66 370 GLU A CA 1
ATOM 2851 C C . GLU A 1 370 ? 7.236 6.020 -47.284 1.00 44.66 370 GLU A C 1
ATOM 2853 O O . GLU A 1 370 ? 6.985 5.522 -48.368 1.00 44.66 370 GLU A O 1
ATOM 2858 N N . ASN A 1 371 ? 7.658 7.290 -47.187 1.00 41.41 371 ASN A N 1
ATOM 2859 C CA . ASN A 1 371 ? 7.740 8.174 -48.363 1.00 41.41 371 ASN A CA 1
ATOM 2860 C C . ASN A 1 371 ? 8.964 9.107 -48.443 1.00 41.41 371 ASN A C 1
ATOM 2862 O O . ASN A 1 371 ? 8.986 10.002 -49.284 1.00 41.41 371 ASN A O 1
ATOM 2866 N N . ARG A 1 372 ? 10.010 8.931 -47.619 1.00 44.69 372 ARG A N 1
ATOM 2867 C CA . ARG A 1 372 ? 11.192 9.830 -47.664 1.00 44.69 372 ARG A CA 1
ATOM 2868 C C . ARG A 1 372 ? 12.397 9.298 -48.438 1.00 44.69 372 ARG A C 1
ATOM 2870 O O . ARG A 1 372 ? 13.356 10.038 -48.627 1.00 44.69 372 ARG A O 1
ATOM 2877 N N . LEU A 1 373 ? 12.348 8.058 -48.916 1.00 40.31 373 LEU A N 1
ATOM 2878 C CA . LEU A 1 373 ? 13.405 7.467 -49.735 1.00 40.31 373 LEU A CA 1
ATOM 2879 C C . LEU A 1 373 ? 12.813 6.965 -51.051 1.00 40.31 373 LEU A C 1
ATOM 2881 O O . LEU A 1 373 ? 12.515 5.787 -51.212 1.00 40.31 373 LEU A O 1
ATOM 2885 N N . HIS A 1 374 ? 12.674 7.873 -52.014 1.00 34.84 374 HIS A N 1
ATOM 2886 C CA . HIS A 1 374 ? 12.784 7.479 -53.414 1.00 34.84 374 HIS A CA 1
ATOM 2887 C C . HIS A 1 374 ? 14.274 7.319 -53.741 1.00 34.84 374 HIS A C 1
ATOM 2889 O O . HIS A 1 374 ? 14.907 8.220 -54.282 1.00 34.84 374 HIS A O 1
ATOM 2895 N N . SER A 1 375 ? 14.839 6.166 -53.392 1.00 27.78 375 SER A N 1
ATOM 2896 C CA . SER A 1 375 ? 15.978 5.584 -54.107 1.00 27.78 375 SER A CA 1
ATOM 2897 C C . SER A 1 375 ? 15.971 4.057 -53.919 1.00 27.78 375 SER A C 1
ATOM 2899 O O . SER A 1 375 ? 15.657 3.574 -52.830 1.00 27.78 375 SER A O 1
ATOM 2901 N N . PRO A 1 376 ? 16.212 3.266 -54.980 1.00 36.84 376 PRO A N 1
ATOM 2902 C CA . PRO A 1 376 ? 15.960 1.830 -54.954 1.00 36.84 376 PRO A CA 1
ATOM 2903 C C . PRO A 1 376 ? 17.141 1.027 -54.377 1.00 36.84 376 PRO A C 1
ATOM 2905 O O . PRO A 1 376 ? 18.297 1.401 -54.551 1.00 36.84 376 PRO A O 1
ATOM 2908 N N . ALA A 1 377 ? 16.805 -0.150 -53.826 1.00 29.75 377 ALA A N 1
ATOM 2909 C CA . ALA A 1 377 ? 17.672 -1.258 -53.377 1.00 29.75 377 ALA A CA 1
ATOM 2910 C C . ALA A 1 377 ? 18.355 -1.048 -52.000 1.00 29.75 377 ALA A C 1
ATOM 2912 O O . ALA A 1 377 ? 19.026 -0.055 -51.777 1.00 29.75 377 ALA A O 1
ATOM 2913 N N . LYS A 1 378 ? 18.253 -1.936 -51.000 1.00 29.66 378 LYS A N 1
ATOM 2914 C CA . LYS A 1 378 ? 18.220 -3.411 -50.967 1.00 29.66 378 LYS A CA 1
ATOM 2915 C C . LYS A 1 378 ? 17.397 -3.919 -49.765 1.00 29.66 378 LYS A C 1
ATOM 2917 O O . LYS A 1 378 ? 17.325 -3.248 -48.744 1.00 29.66 378 LYS A O 1
ATOM 2922 N N . GLN A 1 379 ? 16.832 -5.125 -49.879 1.00 31.23 379 GLN A N 1
ATOM 2923 C CA . GLN A 1 379 ? 16.208 -5.870 -48.772 1.00 31.23 379 GLN A CA 1
ATOM 2924 C C . GLN A 1 379 ? 17.171 -6.013 -47.577 1.00 31.23 379 GLN A C 1
ATOM 2926 O O . GLN A 1 379 ? 18.167 -6.731 -47.672 1.00 31.23 379 GLN A O 1
ATOM 2931 N N . GLU A 1 380 ? 16.850 -5.381 -46.448 1.00 30.94 380 GLU A N 1
ATOM 2932 C CA . GLU A 1 380 ? 17.443 -5.694 -45.146 1.00 30.94 380 GLU A CA 1
ATOM 2933 C C . GLU A 1 380 ? 16.840 -7.003 -44.623 1.00 30.94 380 GLU A C 1
ATOM 2935 O O . GLU A 1 380 ? 15.641 -7.100 -44.363 1.00 30.94 380 GLU A O 1
ATOM 2940 N N . LYS A 1 381 ? 17.685 -8.030 -44.490 1.00 26.09 381 LYS A N 1
ATOM 2941 C CA . LYS A 1 381 ? 17.391 -9.209 -43.676 1.00 26.09 381 LYS A CA 1
ATOM 2942 C C . LYS A 1 381 ? 17.701 -8.883 -42.220 1.00 26.09 381 LYS A C 1
ATOM 2944 O O . LYS A 1 381 ? 18.800 -8.442 -41.900 1.00 26.09 381 LYS A O 1
ATOM 2949 N N . ASP A 1 382 ? 16.727 -9.162 -41.363 1.00 31.50 382 ASP A N 1
ATOM 2950 C CA . ASP A 1 382 ? 16.850 -9.195 -39.912 1.00 31.50 382 ASP A CA 1
ATOM 2951 C C . ASP A 1 382 ? 18.043 -10.051 -39.456 1.00 31.50 382 ASP A C 1
ATOM 2953 O O . ASP A 1 382 ? 18.059 -11.267 -39.651 1.00 31.50 382 ASP A O 1
ATOM 2957 N N . SER A 1 383 ? 19.004 -9.441 -38.765 1.00 26.23 383 SER A N 1
ATOM 2958 C CA . SER A 1 383 ? 19.910 -10.160 -37.868 1.00 26.23 383 SER A CA 1
ATOM 2959 C C . SER A 1 383 ? 20.529 -9.198 -36.859 1.00 26.23 383 SER A C 1
ATOM 2961 O O . SER A 1 383 ? 21.416 -8.419 -37.196 1.00 26.23 383 SER A O 1
ATOM 2963 N N . TYR A 1 384 ? 20.082 -9.274 -35.606 1.00 27.03 384 TYR A N 1
ATOM 2964 C CA . TYR A 1 384 ? 20.848 -8.771 -34.468 1.00 27.03 384 TYR A CA 1
ATOM 2965 C C . TYR A 1 384 ? 21.106 -9.947 -33.524 1.00 27.03 384 TYR A C 1
ATOM 2967 O O . TYR A 1 384 ? 20.267 -10.296 -32.697 1.00 27.03 384 TYR A O 1
ATOM 2975 N N . CYS A 1 385 ? 22.266 -10.576 -33.697 1.00 23.55 385 CYS A N 1
ATOM 2976 C CA . CYS A 1 385 ? 22.914 -11.450 -32.722 1.00 23.55 385 CYS A CA 1
ATOM 2977 C C . CYS A 1 385 ? 24.287 -10.833 -32.434 1.00 23.55 385 CYS A C 1
ATOM 2979 O O . CYS A 1 385 ? 24.997 -10.539 -33.398 1.00 23.55 385 CYS A O 1
ATOM 2981 N N . PRO A 1 386 ? 24.718 -10.648 -31.175 1.00 33.38 386 PRO A N 1
ATOM 2982 C CA . PRO A 1 386 ? 26.112 -10.336 -30.919 1.00 33.38 386 PRO A CA 1
ATOM 2983 C C . PRO A 1 386 ? 26.919 -11.639 -30.960 1.00 33.38 386 PRO A C 1
ATOM 2985 O O . PRO A 1 386 ? 26.637 -12.594 -30.235 1.00 33.38 386 PRO A O 1
ATOM 2988 N N . ALA A 1 387 ? 27.885 -11.681 -31.873 1.00 28.84 387 ALA A N 1
ATOM 2989 C CA . ALA A 1 387 ? 28.785 -12.800 -32.085 1.00 28.84 387 ALA A CA 1
ATOM 2990 C C . ALA A 1 387 ? 29.834 -12.914 -30.966 1.00 28.84 387 ALA A C 1
ATOM 2992 O O . ALA A 1 387 ? 30.414 -11.923 -30.528 1.00 28.84 387 ALA A O 1
ATOM 2993 N N . GLN A 1 388 ? 30.110 -14.159 -30.578 1.00 31.09 388 GLN A N 1
ATOM 2994 C CA . GLN A 1 388 ? 31.369 -14.599 -29.977 1.00 31.09 388 GLN A CA 1
ATOM 2995 C C . GLN A 1 388 ? 32.554 -14.290 -30.912 1.00 31.09 388 GLN A C 1
ATOM 2997 O O . GLN A 1 388 ? 32.391 -14.398 -32.127 1.00 31.09 388 GLN A O 1
ATOM 3002 N N . ARG A 1 389 ? 33.738 -14.003 -30.347 1.00 27.91 389 ARG A N 1
ATOM 3003 C CA . ARG A 1 389 ? 35.099 -14.317 -30.866 1.00 27.91 389 ARG A CA 1
ATOM 3004 C C . ARG A 1 389 ? 36.128 -13.878 -29.810 1.00 27.91 389 ARG A C 1
ATOM 3006 O O . ARG A 1 389 ? 36.106 -12.730 -29.391 1.00 27.91 389 ARG A O 1
ATOM 3013 N N . THR A 1 390 ? 36.797 -14.801 -29.113 1.00 24.77 390 THR A N 1
ATOM 3014 C CA . THR A 1 390 ? 38.109 -15.420 -29.435 1.00 24.77 390 THR A CA 1
ATOM 3015 C C . THR A 1 390 ? 39.252 -14.420 -29.652 1.00 24.77 390 THR A C 1
ATOM 3017 O O . THR A 1 390 ? 39.299 -13.750 -30.676 1.00 24.77 390 THR A O 1
ATOM 3020 N N . THR A 1 391 ? 40.137 -14.380 -28.649 1.00 28.88 391 THR A N 1
ATOM 3021 C CA . THR A 1 391 ? 41.607 -14.211 -28.666 1.00 28.88 391 THR A CA 1
ATOM 3022 C C . THR A 1 391 ? 42.281 -13.615 -29.907 1.00 28.88 391 THR A C 1
ATOM 3024 O O . THR A 1 391 ? 42.265 -14.249 -30.954 1.00 28.88 391 THR A O 1
ATOM 3027 N N . GLU A 1 392 ? 43.024 -12.515 -29.719 1.00 26.72 392 GLU A N 1
ATOM 3028 C CA . GLU A 1 392 ? 44.472 -12.433 -30.002 1.00 26.72 392 GLU A CA 1
ATOM 3029 C C . GLU A 1 392 ? 45.095 -11.117 -29.480 1.00 26.72 392 GLU A C 1
ATOM 3031 O O . GLU A 1 392 ? 44.467 -10.061 -29.473 1.00 26.72 392 GLU A O 1
ATOM 3036 N N . ASN A 1 393 ? 46.333 -11.236 -28.992 1.00 26.08 393 ASN A N 1
ATOM 3037 C CA . ASN A 1 393 ? 47.215 -10.190 -28.463 1.00 26.08 393 ASN A CA 1
ATOM 3038 C C . ASN A 1 393 ? 47.680 -9.200 -29.540 1.00 26.08 393 ASN A C 1
ATOM 3040 O O . ASN A 1 393 ? 48.065 -9.670 -30.600 1.00 26.08 393 ASN A O 1
ATOM 3044 N N . VAL A 1 394 ? 47.859 -7.915 -29.188 1.00 27.97 394 VAL A N 1
ATOM 3045 C CA . VAL A 1 394 ? 49.113 -7.126 -29.355 1.00 27.97 394 VAL A CA 1
ATOM 3046 C C . VAL A 1 394 ? 49.089 -5.976 -28.326 1.00 27.97 394 VAL A C 1
ATOM 3048 O O . VAL A 1 394 ? 48.051 -5.355 -28.120 1.00 27.97 394 VAL A O 1
ATOM 3051 N N . GLY A 1 395 ? 50.208 -5.745 -27.627 1.00 23.73 395 GLY A N 1
ATOM 3052 C CA . GLY A 1 395 ? 50.317 -4.839 -26.477 1.00 23.73 395 GLY A CA 1
ATOM 3053 C C . GLY A 1 395 ? 50.749 -3.397 -26.770 1.00 23.73 395 GLY A C 1
ATOM 3054 O O . GLY A 1 395 ? 50.817 -2.976 -27.919 1.00 23.73 395 GLY A O 1
ATOM 3055 N N . GLY A 1 396 ? 51.097 -2.677 -25.692 1.00 23.34 396 GLY A N 1
ATOM 3056 C CA . GLY A 1 396 ? 51.891 -1.440 -25.745 1.00 23.34 396 GLY A CA 1
ATOM 3057 C C . GLY A 1 396 ? 51.272 -0.181 -25.118 1.00 23.34 396 GLY A C 1
ATOM 3058 O O . GLY A 1 396 ? 50.732 0.641 -25.838 1.00 23.34 396 GLY A O 1
ATOM 3059 N N . VAL A 1 397 ? 51.407 -0.061 -23.790 1.00 24.38 397 VAL A N 1
ATOM 3060 C CA . VAL A 1 397 ? 51.762 1.119 -22.953 1.00 24.38 397 VAL A CA 1
ATOM 3061 C C . VAL A 1 397 ? 51.273 2.536 -23.327 1.00 24.38 397 VAL A C 1
ATOM 3063 O O . VAL A 1 397 ? 51.618 3.074 -24.373 1.00 24.38 397 VAL A O 1
ATOM 3066 N N . GLY A 1 398 ? 50.656 3.211 -22.344 1.00 23.50 398 GLY A N 1
ATOM 3067 C CA . GLY A 1 398 ? 50.596 4.677 -22.246 1.00 23.50 398 GLY A CA 1
ATOM 3068 C C . GLY A 1 398 ? 49.615 5.169 -21.176 1.00 23.50 398 GLY A C 1
ATOM 3069 O O . GLY A 1 398 ? 48.409 5.157 -21.401 1.00 23.50 398 GLY A O 1
ATOM 3070 N N . GLU A 1 399 ? 50.131 5.566 -20.011 1.00 23.64 399 GLU A N 1
ATOM 3071 C CA . GLU A 1 399 ? 49.399 6.246 -18.933 1.00 23.64 399 GLU A CA 1
ATOM 3072 C C . GLU A 1 399 ? 48.982 7.666 -19.353 1.00 23.64 399 GLU A C 1
ATOM 3074 O O . GLU A 1 399 ? 49.809 8.380 -19.904 1.00 23.64 399 GLU A O 1
ATOM 3079 N N . GLU A 1 400 ? 47.749 8.093 -19.035 1.00 23.67 400 GLU A N 1
ATOM 3080 C CA . GLU A 1 400 ? 47.435 9.454 -18.557 1.00 23.67 400 GLU A CA 1
ATOM 3081 C C . GLU A 1 400 ? 45.975 9.572 -18.046 1.00 23.67 400 GLU A C 1
ATOM 3083 O O . GLU A 1 400 ? 45.072 8.837 -18.443 1.00 23.67 400 GLU A O 1
ATOM 3088 N N . SER A 1 401 ? 45.779 10.468 -17.076 1.00 24.03 401 SER A N 1
ATOM 3089 C CA . SER A 1 401 ? 44.672 10.549 -16.098 1.00 24.03 401 SER A CA 1
ATOM 3090 C C . SER A 1 401 ? 43.343 11.135 -16.630 1.00 24.03 401 SER A C 1
ATOM 3092 O O . SER A 1 401 ? 43.388 12.000 -17.502 1.00 24.03 401 SER A O 1
ATOM 3094 N N . PRO A 1 402 ? 42.151 10.819 -16.057 1.00 27.56 402 PRO A N 1
ATOM 3095 C CA . PRO A 1 402 ? 40.894 11.435 -16.485 1.00 27.56 402 PRO A CA 1
ATOM 3096 C C . PRO A 1 402 ? 40.415 12.572 -15.562 1.00 27.56 402 PRO A C 1
ATOM 3098 O O . PRO A 1 402 ? 40.149 12.385 -14.371 1.00 27.56 402 PRO A O 1
ATOM 3101 N N . GLY A 1 403 ? 40.215 13.747 -16.162 1.00 24.34 403 GLY A N 1
ATOM 3102 C CA . GLY A 1 403 ? 39.398 14.835 -15.632 1.00 24.34 403 GLY A CA 1
ATOM 3103 C C . GLY A 1 403 ? 37.910 14.648 -15.965 1.00 24.34 403 GLY A C 1
ATOM 3104 O O . GLY A 1 403 ? 37.534 14.347 -17.091 1.00 24.34 403 GLY A O 1
ATOM 3105 N N . SER A 1 404 ? 37.082 14.822 -14.937 1.00 24.80 404 SER A N 1
ATOM 3106 C CA . SER A 1 404 ? 35.640 15.118 -14.899 1.00 24.80 404 SER A CA 1
ATOM 3107 C C . SER A 1 404 ? 34.842 15.272 -16.212 1.00 24.80 404 SER A C 1
ATOM 3109 O O . SER A 1 404 ? 34.990 16.262 -16.919 1.00 24.80 404 SER A O 1
ATOM 3111 N N . THR A 1 405 ? 33.833 14.414 -16.401 1.00 25.06 405 THR A N 1
ATOM 3112 C CA . THR A 1 405 ? 32.425 14.778 -16.696 1.00 25.06 405 THR A CA 1
ATOM 3113 C C . THR A 1 405 ? 31.540 13.544 -16.473 1.00 25.06 405 THR A C 1
ATOM 3115 O O . THR A 1 405 ? 31.802 12.462 -16.986 1.00 25.06 405 THR A O 1
ATOM 3118 N N . SER A 1 406 ? 30.510 13.680 -15.639 1.00 29.25 406 SER A N 1
ATOM 3119 C CA . SER A 1 406 ? 29.537 12.632 -15.319 1.00 29.25 406 SER A CA 1
ATOM 3120 C C . SER A 1 406 ? 28.453 12.593 -16.397 1.00 29.25 406 SER A C 1
ATOM 3122 O O . SER A 1 406 ? 27.463 13.316 -16.337 1.00 29.25 406 SER A O 1
ATOM 3124 N N . GLY A 1 407 ? 28.666 11.758 -17.411 1.00 22.97 407 GLY A N 1
ATOM 3125 C CA . GLY A 1 407 ? 27.675 11.403 -18.423 1.00 22.97 407 GLY A CA 1
ATOM 3126 C C . GLY A 1 407 ? 27.303 9.928 -18.300 1.00 22.97 407 GLY A C 1
ATOM 3127 O O . GLY A 1 407 ? 28.154 9.096 -17.994 1.00 22.97 407 GLY A O 1
ATOM 3128 N N . LEU A 1 408 ? 26.024 9.617 -18.523 1.00 24.55 408 LEU A N 1
ATOM 3129 C CA . LEU A 1 408 ? 25.519 8.261 -18.771 1.00 24.55 408 LEU A CA 1
ATOM 3130 C C . LEU A 1 408 ? 26.481 7.483 -19.694 1.00 24.55 408 LEU A C 1
ATOM 3132 O O . LEU A 1 408 ? 27.001 8.096 -20.630 1.00 24.55 408 LEU A O 1
ATOM 3136 N N . PRO A 1 409 ? 26.696 6.164 -19.507 1.00 25.56 409 PRO A N 1
ATOM 3137 C CA . PRO A 1 409 ? 27.467 5.398 -20.473 1.00 25.56 409 PRO A CA 1
ATOM 3138 C C . PRO A 1 409 ? 26.767 5.504 -21.827 1.00 25.56 409 PRO A C 1
ATOM 3140 O O . PRO A 1 409 ? 25.608 5.118 -21.993 1.00 25.56 409 PRO A O 1
ATOM 3143 N N . ALA A 1 410 ? 27.465 6.137 -22.764 1.00 26.89 410 ALA A N 1
ATOM 3144 C CA . ALA A 1 410 ? 26.976 6.415 -24.092 1.00 26.89 410 ALA A CA 1
ATOM 3145 C C . ALA A 1 410 ? 26.621 5.103 -24.801 1.00 26.89 410 ALA A C 1
ATOM 3147 O O . ALA A 1 410 ? 27.410 4.159 -24.829 1.00 26.89 410 ALA A O 1
ATOM 3148 N N . LEU A 1 411 ? 25.429 5.081 -25.399 1.00 30.08 411 LEU A N 1
ATOM 3149 C CA . LEU A 1 411 ? 24.963 4.102 -26.381 1.00 30.08 411 LEU A CA 1
ATOM 3150 C C . LEU A 1 411 ? 25.868 4.134 -27.631 1.00 30.08 411 LEU A C 1
ATOM 3152 O O . LEU A 1 411 ? 25.458 4.565 -28.706 1.00 30.08 411 LEU A O 1
ATOM 3156 N N . HIS A 1 412 ? 27.125 3.711 -27.509 1.00 28.50 412 HIS A N 1
ATOM 3157 C CA . HIS A 1 412 ? 28.048 3.591 -28.632 1.00 28.50 412 HIS A CA 1
ATOM 3158 C C . HIS A 1 412 ? 27.882 2.226 -29.301 1.00 28.50 412 HIS A C 1
ATOM 3160 O O . HIS A 1 412 ? 28.572 1.260 -28.996 1.00 28.50 412 HIS A O 1
ATOM 3166 N N . SER A 1 413 ? 26.907 2.164 -30.206 1.00 31.03 413 SER A N 1
ATOM 3167 C CA . SER A 1 413 ? 26.989 1.485 -31.518 1.00 31.03 413 SER A CA 1
ATOM 3168 C C . SER A 1 413 ? 25.646 1.538 -32.264 1.00 31.03 413 SER A C 1
ATOM 3170 O O . SER A 1 413 ? 25.277 0.617 -32.986 1.00 31.03 413 SER A O 1
ATOM 3172 N N . LEU A 1 414 ? 24.892 2.635 -32.127 1.00 35.47 414 LEU A N 1
ATOM 3173 C CA . LEU A 1 414 ? 23.834 2.930 -33.090 1.00 35.47 414 LEU A CA 1
ATOM 3174 C C . LEU A 1 414 ? 24.501 3.419 -34.375 1.00 35.47 414 LEU A C 1
ATOM 3176 O O . LEU A 1 414 ? 25.179 4.446 -34.384 1.00 35.47 414 LEU A O 1
ATOM 3180 N N . ASP A 1 415 ? 24.337 2.628 -35.430 1.00 34.03 415 ASP A N 1
ATOM 3181 C CA . ASP A 1 415 ? 24.786 2.903 -36.789 1.00 34.03 415 ASP A CA 1
ATOM 3182 C C . ASP A 1 415 ? 24.507 4.371 -37.181 1.00 34.03 415 ASP A C 1
ATOM 3184 O O . ASP A 1 415 ? 23.455 4.925 -36.840 1.00 34.03 415 ASP A O 1
ATOM 3188 N N . LYS A 1 416 ? 25.438 5.036 -37.880 1.00 30.52 416 LYS A N 1
ATOM 3189 C CA . LYS A 1 416 ? 25.375 6.490 -38.164 1.00 30.52 416 LYS A CA 1
ATOM 3190 C C . LYS A 1 416 ? 24.092 6.891 -38.913 1.00 30.52 416 LYS A C 1
ATOM 3192 O O . LYS A 1 416 ? 23.617 8.016 -38.765 1.00 30.52 416 LYS A O 1
ATOM 3197 N N . ASN A 1 417 ? 23.484 5.951 -39.635 1.00 32.97 417 ASN A N 1
ATOM 3198 C CA . ASN A 1 417 ? 22.206 6.126 -40.329 1.00 32.97 417 ASN A CA 1
ATOM 3199 C C . ASN A 1 417 ? 20.992 6.137 -39.377 1.00 32.97 417 ASN A C 1
ATOM 3201 O O . ASN A 1 417 ? 20.000 6.819 -39.637 1.00 32.97 417 ASN A O 1
ATOM 3205 N N . VAL A 1 418 ? 21.077 5.456 -38.231 1.00 38.16 418 VAL A N 1
ATOM 3206 C CA . VAL A 1 418 ? 20.017 5.415 -37.215 1.00 38.16 418 VAL A CA 1
ATOM 3207 C C . VAL A 1 418 ? 20.014 6.695 -36.373 1.00 38.16 418 VAL A C 1
ATOM 3209 O O . VAL A 1 418 ? 18.948 7.221 -36.061 1.00 38.16 418 VAL A O 1
ATOM 3212 N N . ALA A 1 419 ? 21.187 7.267 -36.079 1.00 33.28 419 ALA A N 1
ATOM 3213 C CA . ALA A 1 419 ? 21.296 8.569 -35.414 1.00 33.28 419 ALA A CA 1
ATOM 3214 C C . ALA A 1 419 ? 20.622 9.697 -36.226 1.00 33.28 419 ALA A C 1
ATOM 3216 O O . ALA A 1 419 ? 19.922 10.538 -35.661 1.00 33.28 419 ALA A O 1
ATOM 3217 N N . HIS A 1 420 ? 20.743 9.662 -37.559 1.00 35.16 420 HIS A N 1
ATOM 3218 C CA . HIS A 1 420 ? 20.065 10.603 -38.457 1.00 35.16 420 HIS A CA 1
ATOM 3219 C C . HIS A 1 420 ? 18.535 10.401 -38.467 1.00 35.16 420 HIS A C 1
ATOM 3221 O O . HIS A 1 420 ? 17.771 11.368 -38.503 1.00 35.16 420 HIS A O 1
ATOM 3227 N N . ALA A 1 421 ? 18.067 9.154 -38.336 1.00 38.97 421 ALA A N 1
ATO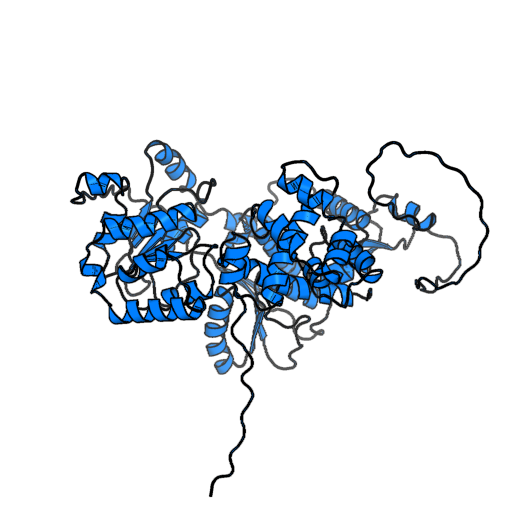M 3228 C CA . ALA A 1 421 ? 16.649 8.823 -38.197 1.00 38.97 421 ALA A CA 1
ATOM 3229 C C . ALA A 1 421 ? 16.048 9.219 -36.834 1.00 38.97 421 ALA A C 1
ATOM 3231 O O . ALA A 1 421 ? 14.827 9.244 -36.712 1.00 38.97 421 ALA A O 1
ATOM 3232 N N . PHE A 1 422 ? 16.848 9.566 -35.818 1.00 40.97 422 PHE A N 1
ATOM 3233 C CA . PHE A 1 422 ? 16.383 10.111 -34.530 1.00 40.97 422 PHE A CA 1
ATOM 3234 C C . PHE A 1 422 ? 16.357 11.650 -34.477 1.00 40.97 422 PHE A C 1
ATOM 3236 O O . PHE A 1 422 ? 15.725 12.202 -33.578 1.00 40.97 422 PHE A O 1
ATOM 3243 N N . ALA A 1 423 ? 16.980 12.339 -35.441 1.00 44.97 423 ALA A N 1
ATOM 3244 C CA . ALA A 1 423 ? 17.147 13.795 -35.429 1.00 44.97 423 ALA A CA 1
ATOM 3245 C C . ALA A 1 423 ? 16.011 14.587 -36.115 1.00 44.97 423 ALA A C 1
ATOM 3247 O O . ALA A 1 423 ? 15.781 15.743 -35.767 1.00 44.97 423 ALA A O 1
ATOM 3248 N N . CYS A 1 424 ? 15.276 14.001 -37.070 1.00 52.56 424 CYS A N 1
ATOM 3249 C CA . CYS A 1 424 ? 14.193 14.712 -37.771 1.00 52.56 424 CYS A CA 1
ATOM 3250 C C . CYS A 1 424 ? 12.879 14.719 -36.961 1.00 52.56 424 CYS A C 1
ATOM 3252 O O . CYS A 1 424 ? 12.470 13.638 -36.536 1.00 52.56 424 CYS A O 1
ATOM 3254 N N . PRO A 1 425 ? 12.174 15.854 -36.782 1.00 62.34 425 PRO A N 1
ATOM 3255 C CA . PRO A 1 425 ? 10.854 15.898 -36.137 1.00 62.34 425 PRO A CA 1
ATOM 3256 C C . PRO A 1 425 ? 9.837 14.982 -36.830 1.00 62.34 425 PRO A C 1
ATOM 3258 O O . PRO A 1 425 ? 9.938 14.759 -38.037 1.00 62.34 425 PRO A O 1
ATOM 3261 N N . VAL A 1 426 ? 8.865 14.454 -36.079 1.00 64.69 426 VAL A N 1
ATOM 3262 C CA . VAL A 1 426 ? 7.782 13.638 -36.661 1.00 64.69 426 VAL A CA 1
ATOM 3263 C C . VAL A 1 426 ? 6.876 14.549 -37.494 1.00 64.69 426 VAL A C 1
ATOM 3265 O O . VAL A 1 426 ? 6.365 15.554 -36.990 1.00 64.69 426 VAL A O 1
ATOM 3268 N N . ALA A 1 427 ? 6.706 14.228 -38.774 1.00 67.38 427 ALA A N 1
ATOM 3269 C CA . ALA A 1 427 ? 5.753 14.900 -39.650 1.00 67.38 427 ALA A CA 1
ATOM 3270 C C . ALA A 1 427 ? 4.375 14.236 -39.574 1.00 67.38 427 ALA A C 1
ATOM 3272 O O . ALA A 1 427 ? 4.261 13.056 -39.259 1.00 67.38 427 ALA A O 1
ATOM 3273 N N . ASP A 1 428 ? 3.328 14.976 -39.926 1.00 67.75 428 ASP A N 1
ATOM 3274 C CA . ASP A 1 428 ? 1.947 14.482 -39.835 1.00 67.75 428 ASP A CA 1
ATOM 3275 C C . ASP A 1 428 ? 1.664 13.334 -40.831 1.00 67.75 428 ASP A C 1
ATOM 3277 O O . ASP A 1 428 ? 0.731 12.560 -40.646 1.00 67.75 428 ASP A O 1
ATOM 3281 N N . SER A 1 429 ? 2.500 13.190 -41.866 1.00 68.62 429 SER A N 1
ATOM 3282 C CA . SER A 1 429 ? 2.464 12.103 -42.854 1.00 68.62 429 SER A CA 1
ATOM 3283 C C . SER A 1 429 ? 3.226 10.839 -42.436 1.00 68.62 429 SER A C 1
ATOM 3285 O O . SER A 1 429 ? 3.254 9.866 -43.188 1.00 68.62 429 SER A O 1
ATOM 3287 N N . ASP A 1 430 ? 3.932 10.868 -41.306 1.00 70.25 430 ASP A N 1
ATOM 3288 C CA . ASP A 1 430 ? 4.796 9.771 -40.886 1.00 70.25 430 ASP A CA 1
ATOM 3289 C C . ASP A 1 430 ? 3.970 8.627 -40.273 1.00 70.25 430 ASP A C 1
ATOM 3291 O O . ASP A 1 430 ? 3.162 8.827 -39.365 1.00 70.25 430 ASP A O 1
ATOM 3295 N N . VAL A 1 431 ? 4.209 7.391 -40.723 1.00 73.62 431 VAL A N 1
ATOM 3296 C CA . VAL A 1 431 ? 3.532 6.209 -40.170 1.00 73.62 431 VAL A CA 1
ATOM 3297 C C . VAL A 1 431 ? 4.267 5.754 -38.912 1.00 73.62 431 VAL A C 1
ATOM 3299 O O . VAL A 1 431 ? 5.430 5.355 -38.961 1.00 73.62 431 VAL A O 1
ATOM 3302 N N . LEU A 1 432 ? 3.602 5.790 -37.759 1.00 76.00 432 LEU A N 1
ATOM 3303 C CA . LEU A 1 432 ? 4.191 5.362 -36.489 1.00 76.00 432 LEU A CA 1
ATOM 3304 C C . LEU A 1 432 ? 4.037 3.853 -36.288 1.00 76.00 432 LEU A C 1
ATOM 3306 O O . LEU A 1 432 ? 2.974 3.278 -36.503 1.00 76.00 432 LEU A O 1
ATOM 3310 N N . THR A 1 433 ? 5.103 3.210 -35.820 1.00 76.88 433 THR A N 1
ATOM 3311 C CA . THR A 1 433 ? 5.117 1.792 -35.445 1.00 76.88 433 THR A CA 1
ATOM 3312 C C . THR A 1 433 ? 5.699 1.630 -34.048 1.00 76.88 433 THR A C 1
ATOM 3314 O O . THR A 1 433 ? 6.601 2.360 -33.638 1.00 76.88 433 THR A O 1
ATOM 3317 N N . VAL A 1 434 ? 5.185 0.679 -33.275 1.00 78.62 434 VAL A N 1
ATOM 3318 C CA . VAL A 1 434 ? 5.691 0.422 -31.921 1.00 78.62 434 VAL A CA 1
ATOM 3319 C C . VAL A 1 434 ? 6.993 -0.379 -32.020 1.00 78.62 434 VAL A C 1
ATOM 3321 O O . VAL A 1 434 ? 7.085 -1.347 -32.775 1.00 78.62 434 VAL A O 1
ATOM 3324 N N . SER A 1 435 ? 8.029 0.017 -31.276 1.00 82.94 435 SER A N 1
ATOM 3325 C CA . SER A 1 435 ? 9.305 -0.711 -31.270 1.00 82.94 435 SER A CA 1
ATOM 3326 C C . SER A 1 435 ? 9.191 -2.045 -30.516 1.00 82.94 435 SER A C 1
ATOM 3328 O O . SER A 1 435 ? 8.202 -2.288 -29.827 1.00 82.94 435 SER A O 1
ATOM 3330 N N . ARG A 1 436 ? 10.213 -2.915 -30.581 1.00 80.62 436 ARG A N 1
ATOM 3331 C CA . ARG A 1 436 ? 10.255 -4.128 -29.733 1.00 80.62 436 ARG A CA 1
ATOM 3332 C C . ARG A 1 436 ? 10.209 -3.775 -28.240 1.00 80.62 436 ARG A C 1
ATOM 3334 O O . ARG A 1 436 ? 9.499 -4.418 -27.478 1.00 80.62 436 ARG A O 1
ATOM 3341 N N . LEU A 1 437 ? 10.907 -2.706 -27.843 1.00 82.31 437 LEU A N 1
ATOM 3342 C CA . LEU A 1 437 ? 10.923 -2.221 -26.461 1.00 82.31 437 LEU A CA 1
ATOM 3343 C C . LEU A 1 437 ? 9.550 -1.671 -26.060 1.00 82.31 437 LEU A C 1
ATOM 3345 O O . LEU A 1 437 ? 9.084 -1.930 -24.956 1.00 82.31 437 LEU A O 1
ATOM 3349 N N . GLY A 1 438 ? 8.881 -0.964 -26.976 1.00 82.00 438 GLY A N 1
ATOM 3350 C CA . GLY A 1 438 ? 7.507 -0.505 -26.788 1.00 82.00 438 GLY A CA 1
ATOM 3351 C C . GLY A 1 438 ? 6.527 -1.665 -26.601 1.00 82.00 438 GLY A C 1
ATOM 3352 O O . GLY A 1 438 ? 5.743 -1.643 -25.657 1.00 82.00 438 GLY A O 1
ATOM 3353 N N . HIS A 1 439 ? 6.622 -2.712 -27.427 1.00 80.62 439 HIS A N 1
ATOM 3354 C CA . HIS A 1 439 ? 5.799 -3.917 -27.281 1.00 80.62 439 HIS A CA 1
ATOM 3355 C C . HIS A 1 439 ? 6.058 -4.625 -25.947 1.00 80.62 439 HIS A C 1
ATOM 3357 O O . HIS A 1 439 ? 5.112 -4.989 -25.256 1.00 80.62 439 HIS A O 1
ATOM 3363 N N . ALA A 1 440 ? 7.322 -4.778 -25.541 1.00 83.88 440 ALA A N 1
ATOM 3364 C CA . ALA A 1 440 ? 7.666 -5.351 -24.241 1.00 83.88 440 ALA A CA 1
ATOM 3365 C C . ALA A 1 440 ? 7.112 -4.525 -23.071 1.00 83.88 440 ALA A C 1
ATOM 3367 O O . ALA A 1 440 ? 6.563 -5.094 -22.130 1.00 83.88 440 ALA A O 1
ATOM 3368 N N . ALA A 1 441 ? 7.198 -3.193 -23.140 1.00 83.94 441 ALA A N 1
ATOM 3369 C CA . ALA A 1 441 ? 6.658 -2.301 -22.116 1.00 83.94 441 ALA A CA 1
ATOM 3370 C C . ALA A 1 441 ? 5.134 -2.443 -21.973 1.00 83.94 441 ALA A C 1
ATOM 3372 O O . ALA A 1 441 ? 4.632 -2.571 -20.857 1.00 83.94 441 ALA A O 1
ATOM 3373 N N . ILE A 1 442 ? 4.408 -2.488 -23.096 1.00 80.00 442 ILE A N 1
ATOM 3374 C CA . ILE A 1 442 ? 2.949 -2.664 -23.117 1.00 80.00 442 ILE A CA 1
ATOM 3375 C C . ILE A 1 442 ? 2.565 -4.048 -22.580 1.00 80.00 442 ILE A C 1
ATOM 3377 O O . ILE A 1 442 ? 1.729 -4.140 -21.678 1.00 80.00 442 ILE A O 1
ATOM 3381 N N . LYS A 1 443 ? 3.227 -5.106 -23.065 1.00 78.88 443 LYS A N 1
ATOM 3382 C CA . LYS A 1 443 ? 2.998 -6.497 -22.646 1.00 78.88 443 LYS A CA 1
ATOM 3383 C C . LYS A 1 443 ? 3.307 -6.720 -21.163 1.00 78.88 443 LYS A C 1
ATOM 3385 O O . LYS A 1 443 ? 2.569 -7.422 -20.477 1.00 78.88 443 LYS A O 1
ATOM 3390 N N . GLY A 1 444 ? 4.376 -6.106 -20.660 1.00 80.81 444 GLY A N 1
ATOM 3391 C CA . GLY A 1 444 ? 4.767 -6.131 -19.251 1.00 80.81 444 GLY A CA 1
ATOM 3392 C C . GLY A 1 444 ? 3.943 -5.212 -18.348 1.00 80.81 444 GLY A C 1
ATOM 3393 O O . GLY A 1 444 ? 4.094 -5.268 -17.128 1.00 80.81 444 GLY A O 1
ATOM 3394 N N . ASN A 1 445 ? 3.081 -4.362 -18.919 1.00 80.25 445 ASN A N 1
ATOM 3395 C CA . ASN A 1 445 ? 2.404 -3.277 -18.207 1.00 80.25 445 ASN A CA 1
ATOM 3396 C C . ASN A 1 445 ? 3.388 -2.427 -17.374 1.00 80.25 445 ASN A C 1
ATOM 3398 O O . ASN A 1 445 ? 3.127 -2.093 -16.219 1.00 80.25 445 ASN A O 1
ATOM 3402 N N . VAL A 1 446 ? 4.559 -2.147 -17.950 1.00 83.06 446 VAL A N 1
ATOM 3403 C CA . VAL A 1 446 ? 5.619 -1.345 -17.333 1.00 83.06 446 VAL A CA 1
ATOM 3404 C C . VAL A 1 446 ? 5.417 0.111 -17.735 1.00 83.06 446 VAL A C 1
ATOM 3406 O O . VAL A 1 446 ? 5.142 0.402 -18.899 1.00 83.06 446 VAL A O 1
ATOM 3409 N N . ASP A 1 447 ? 5.575 1.029 -16.779 1.00 81.00 447 ASP A N 1
ATOM 3410 C CA . ASP A 1 447 ? 5.549 2.465 -17.056 1.00 81.00 447 ASP A CA 1
ATOM 3411 C C . ASP A 1 447 ? 6.542 2.796 -18.182 1.00 81.00 447 ASP A C 1
ATOM 3413 O O . ASP A 1 447 ? 7.727 2.456 -18.110 1.00 81.00 447 ASP A O 1
ATOM 3417 N N . LEU A 1 448 ? 6.054 3.460 -19.230 1.00 81.19 448 LEU A N 1
ATOM 3418 C CA . LEU A 1 448 ? 6.848 3.845 -20.395 1.00 81.19 448 LEU A CA 1
ATOM 3419 C C . LEU A 1 448 ? 8.051 4.707 -19.999 1.00 81.19 448 LEU A C 1
ATOM 3421 O O . LEU A 1 448 ? 9.098 4.648 -20.645 1.00 81.19 448 LEU A O 1
ATOM 3425 N N . ASP A 1 449 ? 7.937 5.479 -18.916 1.00 81.12 449 ASP A N 1
ATOM 3426 C CA . ASP A 1 449 ? 9.036 6.292 -18.425 1.00 81.12 449 ASP A CA 1
ATOM 3427 C C . ASP A 1 449 ? 10.145 5.459 -17.759 1.00 81.12 449 ASP A C 1
ATOM 3429 O O . ASP A 1 449 ? 11.302 5.883 -17.782 1.00 81.12 449 ASP A O 1
ATOM 3433 N N . LEU A 1 450 ? 9.820 4.260 -17.262 1.00 84.62 450 LEU A N 1
ATOM 3434 C CA . LEU A 1 450 ? 10.740 3.321 -16.607 1.00 84.62 450 LEU A CA 1
ATOM 3435 C C . LEU A 1 450 ? 11.215 2.182 -17.520 1.00 84.62 450 LEU A C 1
ATOM 3437 O O . LEU A 1 450 ? 12.248 1.578 -17.237 1.00 84.62 450 LEU A O 1
ATOM 3441 N N . ALA A 1 451 ? 10.511 1.899 -18.618 1.00 86.56 451 ALA A N 1
ATOM 3442 C CA . ALA A 1 451 ? 10.797 0.777 -19.515 1.00 86.56 451 ALA A CA 1
ATOM 3443 C C . ALA A 1 451 ? 12.247 0.758 -20.029 1.00 86.56 451 ALA A C 1
ATOM 3445 O O . ALA A 1 451 ? 12.881 -0.294 -20.055 1.00 86.56 451 ALA A O 1
ATOM 3446 N N . GLY A 1 452 ? 12.793 1.926 -20.388 1.00 86.12 452 GLY A N 1
ATOM 3447 C CA . GLY A 1 452 ? 14.190 2.043 -20.818 1.00 86.12 452 GLY A CA 1
ATOM 3448 C C . GLY A 1 452 ? 15.185 1.705 -19.705 1.00 86.12 452 GLY A C 1
ATOM 3449 O O . GLY A 1 452 ? 16.157 1.000 -19.952 1.00 86.12 452 GLY A O 1
ATOM 3450 N N . ARG A 1 453 ? 14.916 2.143 -18.466 1.00 87.44 453 ARG A N 1
ATOM 3451 C CA . ARG A 1 453 ? 15.756 1.816 -17.302 1.00 87.44 453 ARG A CA 1
ATOM 3452 C C . ARG A 1 453 ? 15.710 0.322 -16.994 1.00 87.44 453 ARG A C 1
ATOM 3454 O O . ARG A 1 453 ? 16.761 -0.277 -16.813 1.00 87.44 453 ARG A O 1
ATOM 3461 N N . LEU A 1 454 ? 14.518 -0.277 -17.002 1.00 90.12 454 LEU A N 1
ATOM 3462 C CA . LEU A 1 454 ? 14.353 -1.717 -16.806 1.00 90.12 454 LEU A CA 1
ATOM 3463 C C . LEU A 1 454 ? 15.107 -2.525 -17.866 1.00 90.12 454 LEU A C 1
ATOM 3465 O O . LEU A 1 454 ? 15.807 -3.472 -17.527 1.00 90.12 454 LEU A O 1
ATOM 3469 N N . TYR A 1 455 ? 14.999 -2.138 -19.139 1.00 89.88 455 TYR A N 1
ATOM 3470 C CA . TYR A 1 455 ? 15.732 -2.796 -20.219 1.00 89.88 455 TYR A CA 1
ATOM 3471 C C . TYR A 1 455 ? 17.248 -2.740 -20.001 1.00 89.88 455 TYR A C 1
ATOM 3473 O O . TYR A 1 455 ? 17.910 -3.770 -20.093 1.00 89.88 455 TYR A O 1
ATOM 3481 N N . THR A 1 456 ? 17.789 -1.568 -19.655 1.00 87.56 456 THR A N 1
ATOM 3482 C CA . THR A 1 456 ? 19.219 -1.408 -19.356 1.00 87.56 456 THR A CA 1
ATOM 3483 C C . THR A 1 456 ? 19.652 -2.263 -18.166 1.00 87.56 456 THR A C 1
ATOM 3485 O O . THR A 1 456 ? 20.636 -2.990 -18.283 1.00 87.56 456 THR A O 1
ATOM 3488 N N . ASP A 1 457 ? 18.910 -2.230 -17.055 1.00 88.88 457 ASP A N 1
ATOM 3489 C CA . ASP A 1 457 ? 19.217 -3.026 -15.860 1.00 88.88 457 ASP A CA 1
ATOM 3490 C C . ASP A 1 457 ? 19.236 -4.532 -16.191 1.00 88.88 457 ASP A C 1
ATOM 3492 O O . ASP A 1 457 ? 20.138 -5.253 -15.767 1.00 88.88 457 ASP A O 1
ATOM 3496 N N . LEU A 1 458 ? 18.288 -5.011 -17.006 1.00 90.25 458 LEU A N 1
ATOM 3497 C CA . LEU A 1 458 ? 18.225 -6.409 -17.441 1.00 90.25 458 LEU A CA 1
ATOM 3498 C C . LEU A 1 458 ? 19.335 -6.779 -18.443 1.00 90.25 458 LEU A C 1
ATOM 3500 O O . LEU A 1 458 ? 19.856 -7.892 -18.385 1.00 90.25 458 LEU A O 1
ATOM 3504 N N . CYS A 1 459 ? 19.746 -5.865 -19.329 1.00 86.88 459 CYS A N 1
ATOM 3505 C CA . CYS A 1 459 ? 20.906 -6.068 -20.204 1.00 86.88 459 CYS A CA 1
ATOM 3506 C C . CYS A 1 459 ? 22.197 -6.245 -19.396 1.00 86.88 459 CYS A C 1
ATOM 3508 O O . CYS A 1 459 ? 22.939 -7.191 -19.655 1.00 86.88 459 CYS A O 1
ATOM 3510 N N . VAL A 1 460 ? 22.429 -5.375 -18.406 1.00 86.12 460 VAL A N 1
ATOM 3511 C CA . VAL A 1 460 ? 23.582 -5.469 -17.494 1.00 86.12 460 VAL A CA 1
ATOM 3512 C C . VAL A 1 460 ? 23.520 -6.769 -16.694 1.00 86.12 460 VAL A C 1
ATOM 3514 O O . VAL A 1 460 ? 24.520 -7.480 -16.575 1.00 86.12 460 VAL A O 1
ATOM 3517 N N . ALA A 1 461 ? 22.334 -7.118 -16.191 1.00 87.19 461 ALA A N 1
ATOM 3518 C CA . ALA A 1 461 ? 22.142 -8.351 -15.450 1.00 87.19 461 ALA A CA 1
ATOM 3519 C C . ALA A 1 461 ? 22.401 -9.594 -16.301 1.00 87.19 461 ALA A C 1
ATOM 3521 O O . ALA A 1 461 ? 23.010 -10.524 -15.796 1.00 87.19 461 ALA A O 1
ATOM 3522 N N . ARG A 1 462 ? 22.007 -9.621 -17.582 1.00 86.25 462 ARG A N 1
ATOM 3523 C CA . ARG A 1 462 ? 22.252 -10.771 -18.470 1.00 86.25 462 ARG A CA 1
ATOM 3524 C C . ARG A 1 462 ? 23.734 -11.133 -18.562 1.00 86.25 462 ARG A C 1
ATOM 3526 O O . ARG A 1 462 ? 24.060 -12.313 -18.622 1.00 86.25 462 ARG A O 1
ATOM 3533 N N . GLU A 1 463 ? 24.615 -10.140 -18.612 1.00 82.69 463 GLU A N 1
ATOM 3534 C CA . GLU A 1 463 ? 26.056 -10.369 -18.764 1.00 82.69 463 GLU A CA 1
ATOM 3535 C C . GLU A 1 463 ? 26.703 -10.894 -17.476 1.00 82.69 463 GLU A C 1
ATOM 3537 O O . GLU A 1 463 ? 27.692 -11.616 -17.542 1.00 82.69 463 GLU A O 1
ATOM 3542 N N . ASN A 1 464 ? 26.128 -10.569 -16.313 1.00 81.56 464 ASN A N 1
ATOM 3543 C CA . ASN A 1 464 ? 26.706 -10.855 -14.997 1.00 81.56 464 ASN A CA 1
ATOM 3544 C C . ASN A 1 464 ? 25.654 -11.373 -13.997 1.00 81.56 464 ASN A C 1
ATOM 3546 O O . ASN A 1 464 ? 25.615 -10.958 -12.833 1.00 81.56 464 ASN A O 1
ATOM 3550 N N . LEU A 1 465 ? 24.753 -12.257 -14.441 1.00 85.44 465 LEU A N 1
ATOM 3551 C CA . LEU A 1 465 ? 23.668 -12.736 -13.587 1.00 85.44 465 LEU A CA 1
ATOM 3552 C C . LEU A 1 465 ? 24.231 -13.685 -12.525 1.00 85.44 465 LEU A C 1
ATOM 3554 O O . LEU A 1 465 ? 24.608 -14.817 -12.818 1.00 85.44 465 LEU A O 1
ATOM 3558 N N . ALA A 1 466 ? 24.260 -13.235 -11.273 1.00 82.56 466 ALA A N 1
ATOM 3559 C CA . ALA A 1 466 ? 24.561 -14.088 -10.133 1.00 82.56 466 ALA A CA 1
ATOM 3560 C C . ALA A 1 466 ? 23.430 -15.110 -9.932 1.00 82.56 466 ALA A C 1
ATOM 3562 O O . ALA A 1 466 ? 22.400 -14.791 -9.348 1.00 82.56 466 ALA A O 1
ATOM 3563 N N . VAL A 1 467 ? 23.620 -16.329 -10.441 1.00 80.56 467 VAL A N 1
ATOM 3564 C CA . VAL A 1 467 ? 22.652 -17.439 -10.333 1.00 80.56 467 VAL A CA 1
ATOM 3565 C C . VAL A 1 467 ? 22.784 -18.240 -9.035 1.00 80.56 467 VAL A C 1
ATOM 3567 O O . VAL A 1 467 ? 21.856 -18.946 -8.655 1.00 80.56 467 VAL A O 1
ATOM 3570 N N . ASN A 1 468 ? 23.912 -18.105 -8.333 1.00 84.31 468 ASN A N 1
ATOM 3571 C CA . ASN A 1 468 ? 24.167 -18.788 -7.060 1.00 84.31 468 ASN A CA 1
ATOM 3572 C C . ASN A 1 468 ? 23.459 -18.122 -5.868 1.00 84.31 468 ASN A C 1
ATOM 3574 O O . ASN A 1 468 ? 23.444 -18.681 -4.776 1.00 84.31 468 ASN A O 1
ATOM 3578 N N . SER A 1 469 ? 22.883 -16.933 -6.070 1.00 87.81 469 SER A N 1
ATOM 3579 C CA . SER A 1 469 ? 22.145 -16.181 -5.057 1.00 87.81 469 SER A CA 1
ATOM 3580 C C . SER A 1 469 ? 20.874 -15.590 -5.658 1.00 87.81 469 SER A C 1
ATOM 3582 O O . SER A 1 469 ? 20.836 -15.189 -6.820 1.00 87.81 469 SER A O 1
ATOM 3584 N N . HIS A 1 470 ? 19.824 -15.479 -4.848 1.00 92.56 470 HIS A N 1
ATOM 3585 C CA . HIS A 1 470 ? 18.569 -14.858 -5.270 1.00 92.56 470 HIS A CA 1
ATOM 3586 C C . HIS A 1 470 ? 18.610 -13.326 -5.159 1.00 92.56 470 HIS A C 1
ATOM 3588 O O . HIS A 1 470 ? 17.727 -12.660 -5.698 1.00 92.56 470 HIS A O 1
ATOM 3594 N N . LEU A 1 471 ? 19.623 -12.745 -4.499 1.00 95.31 471 LEU A N 1
ATOM 3595 C CA . LEU A 1 471 ? 19.683 -11.307 -4.217 1.00 95.31 471 LEU A CA 1
ATOM 3596 C C . LEU A 1 471 ? 19.653 -10.449 -5.490 1.00 95.31 471 LEU A C 1
ATOM 3598 O O . LEU A 1 471 ? 18.964 -9.430 -5.525 1.00 95.31 471 LEU A O 1
ATOM 3602 N N . HIS A 1 472 ? 20.351 -10.863 -6.552 1.00 93.62 472 HIS A N 1
ATOM 3603 C CA . HIS A 1 472 ? 20.357 -10.103 -7.803 1.00 93.62 472 HIS A CA 1
ATOM 3604 C C . HIS A 1 472 ? 18.983 -10.123 -8.486 1.00 93.62 472 HIS A C 1
ATOM 3606 O O . HIS A 1 472 ? 18.488 -9.080 -8.907 1.00 93.62 472 HIS A O 1
ATOM 3612 N N . LEU A 1 473 ? 18.321 -11.284 -8.531 1.00 93.69 473 LEU A N 1
ATOM 3613 C CA . LEU A 1 473 ? 16.960 -11.395 -9.063 1.00 93.69 473 LEU A CA 1
ATOM 3614 C C . LEU A 1 473 ? 15.973 -10.557 -8.242 1.00 93.69 473 LEU A C 1
ATOM 3616 O O . LEU A 1 473 ? 15.168 -9.828 -8.818 1.00 93.69 473 LEU A O 1
ATOM 3620 N N . LEU A 1 474 ? 16.080 -10.600 -6.911 1.00 95.31 474 LEU A N 1
ATOM 3621 C CA . LEU A 1 474 ? 15.270 -9.784 -6.004 1.00 95.31 474 LEU A CA 1
ATOM 3622 C C . LEU A 1 474 ? 15.490 -8.284 -6.229 1.00 95.31 474 LEU A C 1
ATOM 3624 O O . LEU A 1 474 ? 14.524 -7.523 -6.224 1.00 95.31 474 LEU A O 1
ATOM 3628 N N . TYR A 1 475 ? 16.725 -7.854 -6.495 1.00 94.56 475 TYR A N 1
ATOM 3629 C CA . TYR A 1 475 ? 17.022 -6.472 -6.865 1.00 94.56 475 TYR A CA 1
ATOM 3630 C C . TYR A 1 475 ? 16.328 -6.060 -8.173 1.00 94.56 475 TYR A C 1
ATOM 3632 O O . TYR A 1 475 ? 15.679 -5.014 -8.222 1.00 94.56 475 TYR A O 1
ATOM 3640 N N . LEU A 1 476 ? 16.390 -6.898 -9.214 1.00 93.00 476 LEU A N 1
ATOM 3641 C CA . LEU A 1 476 ? 15.772 -6.608 -10.516 1.00 93.00 476 LEU A CA 1
ATOM 3642 C C . LEU A 1 476 ? 14.246 -6.487 -10.433 1.00 93.00 476 LEU A C 1
ATOM 3644 O O . LEU A 1 476 ? 13.659 -5.645 -11.113 1.00 93.00 476 LEU A O 1
ATOM 3648 N N . VAL A 1 477 ? 13.607 -7.277 -9.566 1.00 93.38 477 VAL A N 1
ATOM 3649 C CA . VAL A 1 477 ? 12.153 -7.222 -9.331 1.00 93.38 477 VAL A CA 1
ATOM 3650 C C . VAL A 1 477 ? 11.756 -6.303 -8.173 1.00 93.38 477 VAL A C 1
ATOM 3652 O O . VAL A 1 477 ? 10.577 -6.209 -7.833 1.00 93.38 477 VAL A O 1
ATOM 3655 N N . THR A 1 478 ? 12.706 -5.580 -7.578 1.00 92.88 478 THR A N 1
ATOM 3656 C CA . THR A 1 478 ? 12.392 -4.518 -6.620 1.00 92.88 478 THR A CA 1
ATOM 3657 C C . THR A 1 478 ? 11.853 -3.305 -7.389 1.00 92.88 478 THR A C 1
ATOM 3659 O O . THR A 1 478 ? 12.574 -2.774 -8.245 1.00 92.88 478 THR A O 1
ATOM 3662 N N . PRO A 1 479 ? 10.618 -2.835 -7.115 1.00 87.94 479 PRO A N 1
ATOM 3663 C CA . PRO A 1 479 ? 10.022 -1.709 -7.833 1.00 87.94 479 PRO A CA 1
ATOM 3664 C C . PRO A 1 479 ? 10.891 -0.444 -7.792 1.00 87.94 479 PRO A C 1
ATOM 3666 O O . PRO A 1 479 ? 11.543 -0.155 -6.791 1.00 87.94 479 PRO A O 1
ATOM 3669 N N . TYR A 1 480 ? 10.878 0.337 -8.875 1.00 85.38 480 TYR A N 1
ATOM 3670 C CA . TYR A 1 480 ? 11.637 1.594 -8.967 1.00 85.38 480 TYR A CA 1
ATOM 3671 C C . TYR A 1 480 ? 11.012 2.750 -8.182 1.00 85.38 480 TYR A C 1
ATOM 3673 O O . TYR A 1 480 ? 11.710 3.690 -7.812 1.00 85.38 480 TYR A O 1
ATOM 3681 N N . GLN A 1 481 ? 9.693 2.718 -7.988 1.00 74.00 481 GLN A N 1
ATOM 3682 C CA . GLN A 1 481 ? 8.969 3.774 -7.291 1.00 74.00 481 GLN A CA 1
ATOM 3683 C C . GLN A 1 481 ? 8.959 3.510 -5.779 1.00 74.00 481 GLN A C 1
ATOM 3685 O O . GLN A 1 481 ? 8.747 2.367 -5.363 1.00 74.00 481 GLN A O 1
ATOM 3690 N N . PRO A 1 482 ? 9.132 4.547 -4.943 1.00 63.81 482 PRO A N 1
ATOM 3691 C CA . PRO A 1 482 ? 9.055 4.397 -3.498 1.00 63.81 482 PRO A CA 1
ATOM 3692 C C . PRO A 1 482 ? 7.623 4.024 -3.090 1.00 63.81 482 PRO A C 1
ATOM 3694 O O . PRO A 1 482 ? 6.699 4.820 -3.228 1.00 63.81 482 PRO A O 1
ATOM 3697 N N . LEU A 1 483 ? 7.432 2.810 -2.564 1.00 59.34 483 LEU A N 1
ATOM 3698 C CA . LEU A 1 483 ? 6.121 2.305 -2.110 1.00 59.34 483 LEU A CA 1
ATOM 3699 C C . LEU A 1 483 ? 5.564 3.102 -0.917 1.00 59.34 483 LEU A C 1
ATOM 3701 O O . LEU A 1 483 ? 4.359 3.224 -0.721 1.00 59.34 483 LEU A O 1
ATOM 3705 N N . SER A 1 484 ? 6.472 3.673 -0.140 1.00 56.41 484 SER A N 1
ATOM 3706 C CA . SER A 1 484 ? 6.299 4.738 0.842 1.00 56.41 484 SER A CA 1
ATOM 3707 C C . SER A 1 484 ? 7.718 5.144 1.225 1.00 56.41 484 SER A C 1
ATOM 3709 O O . SER A 1 484 ? 8.567 4.256 1.272 1.00 56.41 484 SER A O 1
ATOM 3711 N N . SER A 1 485 ? 8.012 6.420 1.479 1.00 60.38 485 SER A N 1
ATOM 3712 C CA . SER A 1 485 ? 9.359 6.862 1.875 1.00 60.38 485 SER A CA 1
ATOM 3713 C C . SER A 1 485 ? 9.813 6.137 3.153 1.00 60.38 485 SER A C 1
ATOM 3715 O O . SER A 1 485 ? 9.507 6.568 4.269 1.00 60.38 485 SER A O 1
ATOM 3717 N N . THR A 1 486 ? 10.489 5.005 3.004 1.00 62.84 486 THR A N 1
ATOM 3718 C CA . THR A 1 486 ? 11.115 4.302 4.112 1.00 62.84 486 THR A CA 1
ATOM 3719 C C . THR A 1 486 ? 12.482 4.926 4.277 1.00 62.84 486 THR A C 1
ATOM 3721 O O . THR A 1 486 ? 13.269 4.882 3.332 1.00 62.84 486 THR A O 1
ATOM 3724 N N . PRO A 1 487 ? 12.771 5.548 5.428 1.00 71.50 487 PRO A N 1
ATOM 3725 C CA . PRO A 1 487 ? 14.096 6.082 5.650 1.00 71.50 487 PRO A CA 1
ATOM 3726 C C . PRO A 1 487 ? 15.067 4.903 5.661 1.00 71.50 487 PRO A C 1
ATOM 3728 O O . PRO A 1 487 ? 14.955 4.012 6.502 1.00 71.50 487 PRO A O 1
ATOM 3731 N N . LEU A 1 488 ? 15.995 4.883 4.707 1.00 87.06 488 LEU A N 1
ATOM 3732 C CA . LEU A 1 488 ? 17.161 4.016 4.781 1.00 87.06 488 LEU A CA 1
ATOM 3733 C C . LEU A 1 488 ? 17.851 4.294 6.116 1.00 87.06 488 LEU A C 1
ATOM 3735 O O . LEU A 1 488 ? 18.210 5.439 6.393 1.00 87.06 488 LEU A O 1
ATOM 3739 N N . VAL A 1 489 ? 18.017 3.262 6.942 1.00 91.75 489 VAL A N 1
ATOM 3740 C CA . VAL A 1 489 ? 18.735 3.373 8.215 1.00 91.75 489 VAL A CA 1
ATOM 3741 C C . VAL A 1 489 ? 20.185 2.943 7.971 1.00 91.75 489 VAL A C 1
ATOM 3743 O O . VAL A 1 489 ? 20.416 1.753 7.741 1.00 91.75 489 VAL A O 1
ATOM 3746 N N . PRO A 1 490 ? 21.172 3.864 7.983 1.00 93.06 490 PRO A N 1
ATOM 3747 C CA . PRO A 1 490 ? 22.533 3.545 7.547 1.00 93.06 490 PRO A CA 1
ATOM 3748 C C . PRO A 1 490 ? 23.206 2.439 8.366 1.00 93.06 490 PRO A C 1
ATOM 3750 O O . PRO A 1 490 ? 23.891 1.593 7.795 1.00 93.06 490 PRO A O 1
ATOM 3753 N N . ASP A 1 491 ? 22.970 2.392 9.680 1.00 95.00 491 ASP A N 1
ATOM 3754 C CA . ASP A 1 491 ? 23.499 1.329 10.543 1.00 95.00 491 ASP A CA 1
ATOM 3755 C C . ASP A 1 491 ? 22.909 -0.047 10.209 1.00 95.00 491 ASP A C 1
ATOM 3757 O O . ASP A 1 491 ? 23.629 -1.043 10.204 1.00 95.00 491 ASP A O 1
ATOM 3761 N N . VAL A 1 492 ? 21.619 -0.105 9.863 1.00 95.19 492 VAL A N 1
ATOM 3762 C CA . VAL A 1 492 ? 20.961 -1.347 9.433 1.00 95.19 492 VAL A CA 1
ATOM 3763 C C . VAL A 1 492 ? 21.496 -1.791 8.080 1.00 95.19 492 VAL A C 1
ATOM 3765 O O . VAL A 1 492 ? 21.777 -2.971 7.903 1.00 95.19 492 VAL A O 1
ATOM 3768 N N . LEU A 1 493 ? 21.664 -0.863 7.128 1.00 95.38 493 LEU A N 1
ATOM 3769 C CA . LEU A 1 493 ? 22.285 -1.175 5.840 1.00 95.38 493 LEU A CA 1
ATOM 3770 C C . LEU A 1 493 ? 23.691 -1.749 6.049 1.00 95.38 493 LEU A C 1
ATOM 3772 O O . LEU A 1 493 ? 24.031 -2.749 5.426 1.00 95.38 493 LEU A O 1
ATOM 3776 N N . TYR A 1 494 ? 24.487 -1.138 6.930 1.00 96.75 494 TYR A N 1
ATOM 3777 C CA . TYR A 1 494 ? 25.821 -1.626 7.266 1.00 96.75 494 TYR A CA 1
ATOM 3778 C C . TYR A 1 494 ? 25.782 -3.036 7.856 1.00 96.75 494 TYR A C 1
ATOM 3780 O O . TYR A 1 494 ? 26.472 -3.918 7.354 1.00 96.75 494 TYR A O 1
ATOM 3788 N N . ALA A 1 495 ? 24.942 -3.275 8.864 1.00 96.44 495 ALA A N 1
ATOM 3789 C CA . ALA A 1 495 ? 24.806 -4.593 9.477 1.00 96.44 495 ALA A CA 1
ATOM 3790 C C . ALA A 1 495 ? 24.344 -5.660 8.468 1.00 96.44 495 ALA A C 1
ATOM 3792 O O . ALA A 1 495 ? 24.930 -6.737 8.402 1.00 96.44 495 ALA A O 1
ATOM 3793 N N . ALA A 1 496 ? 23.341 -5.343 7.643 1.00 95.75 496 ALA A N 1
ATOM 3794 C CA . ALA A 1 496 ? 22.831 -6.246 6.616 1.00 95.75 496 ALA A CA 1
ATOM 3795 C C . ALA A 1 496 ? 23.880 -6.541 5.534 1.00 95.75 496 ALA A C 1
ATOM 3797 O O . ALA A 1 496 ? 23.997 -7.683 5.105 1.00 95.75 496 ALA A O 1
ATOM 3798 N N . TYR A 1 497 ? 24.667 -5.540 5.125 1.00 97.00 497 TYR A N 1
ATOM 3799 C CA . TYR A 1 497 ? 25.762 -5.715 4.170 1.00 97.00 497 TYR A CA 1
ATOM 3800 C C . TYR A 1 497 ? 26.873 -6.612 4.733 1.00 97.00 497 TYR A C 1
ATOM 3802 O O . TYR A 1 497 ? 27.369 -7.481 4.025 1.00 97.00 497 TYR A O 1
ATOM 3810 N N . MET A 1 498 ? 27.248 -6.435 6.004 1.00 96.56 498 MET A N 1
ATOM 3811 C CA . MET A 1 498 ? 28.288 -7.251 6.650 1.00 96.56 498 MET A CA 1
ATOM 3812 C C . MET A 1 498 ? 27.863 -8.704 6.885 1.00 96.56 498 MET A C 1
ATOM 3814 O O . MET A 1 498 ? 28.714 -9.565 7.079 1.00 96.56 498 MET A O 1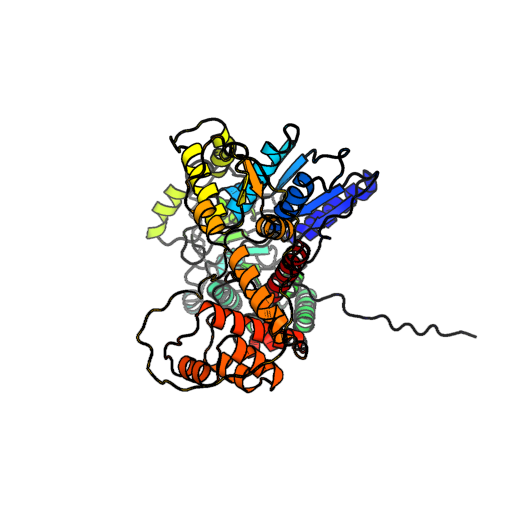
ATOM 3818 N N . ALA A 1 499 ? 26.559 -8.984 6.856 1.00 95.00 499 ALA A N 1
ATOM 3819 C CA . ALA A 1 499 ? 26.016 -10.335 6.948 1.00 95.00 499 ALA A CA 1
ATOM 3820 C C . ALA A 1 499 ? 25.936 -11.061 5.589 1.00 95.00 499 ALA A C 1
ATOM 3822 O O . ALA A 1 499 ? 25.505 -12.213 5.545 1.00 95.00 499 ALA A O 1
ATOM 3823 N N . LEU A 1 500 ? 26.301 -10.405 4.480 1.00 95.19 500 LEU A N 1
ATOM 3824 C CA . LEU A 1 500 ? 26.254 -10.998 3.144 1.00 95.19 500 LEU A CA 1
ATOM 3825 C C . LEU A 1 500 ? 27.374 -12.022 2.932 1.00 95.19 500 LEU A C 1
ATOM 3827 O O . LEU A 1 500 ? 28.515 -11.804 3.336 1.00 95.19 500 LEU A O 1
ATOM 3831 N N . GLY A 1 501 ? 27.052 -13.117 2.239 1.00 93.69 501 GLY A N 1
ATOM 3832 C CA . GLY A 1 501 ? 28.040 -14.071 1.752 1.00 93.69 501 GLY A CA 1
ATOM 3833 C C . GLY A 1 501 ? 28.804 -13.544 0.535 1.00 93.69 501 GLY A C 1
ATOM 3834 O O . GLY A 1 501 ? 28.486 -12.499 -0.035 1.00 93.69 501 GLY A O 1
ATOM 3835 N N . GLU A 1 502 ? 29.821 -14.288 0.099 1.00 92.69 502 GLU A N 1
ATOM 3836 C CA . GLU A 1 502 ? 30.671 -13.883 -1.030 1.00 92.69 502 GLU A CA 1
ATOM 3837 C C . GLU A 1 502 ? 29.896 -13.696 -2.342 1.00 92.69 502 GLU A C 1
ATOM 3839 O O . GLU A 1 502 ? 30.191 -12.780 -3.114 1.00 92.69 502 GLU A O 1
ATOM 3844 N N . GLU A 1 503 ? 28.883 -14.527 -2.599 1.00 91.19 503 GLU A N 1
ATOM 3845 C CA . GLU A 1 503 ? 28.061 -14.419 -3.806 1.00 91.19 503 GLU A CA 1
ATOM 3846 C C . GLU A 1 503 ? 27.187 -13.156 -3.775 1.00 91.19 503 GLU A C 1
ATOM 3848 O O . GLU A 1 503 ? 27.133 -12.416 -4.758 1.00 91.19 503 GLU A O 1
ATOM 3853 N N . GLU A 1 504 ? 26.570 -12.835 -2.637 1.00 95.00 504 GLU A N 1
ATOM 3854 C CA . GLU A 1 504 ? 25.804 -11.600 -2.457 1.00 95.00 504 GLU A CA 1
ATOM 3855 C C . GLU A 1 504 ? 26.696 -10.350 -2.500 1.00 95.00 504 GLU A C 1
ATOM 3857 O O . GLU A 1 504 ? 26.314 -9.329 -3.079 1.00 95.00 504 GLU A O 1
ATOM 3862 N N . LEU A 1 505 ? 27.909 -10.419 -1.946 1.00 95.38 505 LEU A N 1
ATOM 3863 C CA . LEU A 1 505 ? 28.884 -9.329 -2.016 1.00 95.38 505 LEU A CA 1
ATOM 3864 C C . LEU A 1 505 ? 29.323 -9.056 -3.460 1.00 95.38 505 LEU A C 1
ATOM 3866 O O . LEU A 1 505 ? 29.540 -7.898 -3.824 1.00 95.38 505 LEU A O 1
ATOM 3870 N N . LYS A 1 506 ? 29.414 -10.082 -4.321 1.00 91.94 506 LYS A N 1
ATOM 3871 C CA . LYS A 1 506 ? 29.626 -9.882 -5.769 1.00 91.94 506 LYS A CA 1
ATOM 3872 C C . LYS A 1 506 ? 28.477 -9.090 -6.395 1.00 91.94 506 LYS A C 1
ATOM 3874 O O . LYS A 1 506 ? 28.749 -8.176 -7.170 1.00 91.94 506 LYS A O 1
ATOM 3879 N N . VAL A 1 507 ? 27.226 -9.374 -6.022 1.00 92.88 507 VAL A N 1
ATOM 3880 C CA . VAL A 1 507 ? 26.053 -8.607 -6.484 1.00 92.88 507 VAL A CA 1
ATOM 3881 C C . VAL A 1 507 ? 26.134 -7.153 -6.023 1.00 92.88 507 VAL A C 1
ATOM 3883 O O . VAL A 1 507 ? 25.952 -6.243 -6.827 1.00 92.88 507 VAL A O 1
ATOM 3886 N N . ALA A 1 508 ? 26.461 -6.910 -4.753 1.00 95.31 508 ALA A N 1
ATOM 3887 C CA . ALA A 1 508 ? 26.596 -5.551 -4.237 1.00 95.31 508 ALA A CA 1
ATOM 3888 C C . ALA A 1 508 ? 27.685 -4.759 -4.989 1.00 95.31 508 ALA A C 1
ATOM 3890 O O . ALA A 1 508 ? 27.449 -3.628 -5.420 1.00 95.31 508 ALA A O 1
ATOM 3891 N N . ARG A 1 509 ? 28.842 -5.388 -5.245 1.00 93.56 509 ARG A N 1
ATOM 3892 C CA . ARG A 1 509 ? 29.935 -4.805 -6.041 1.00 93.56 509 ARG A CA 1
ATOM 3893 C C . ARG A 1 509 ? 29.523 -4.515 -7.487 1.00 93.56 509 ARG A C 1
ATOM 3895 O O . ARG A 1 509 ? 29.886 -3.456 -7.992 1.00 93.56 509 ARG A O 1
ATOM 3902 N N . LEU A 1 510 ? 28.736 -5.390 -8.123 1.00 90.62 510 LEU A N 1
ATOM 3903 C CA . LEU A 1 510 ? 28.186 -5.168 -9.470 1.00 90.62 510 LEU A CA 1
ATOM 3904 C C . LEU A 1 510 ? 27.312 -3.902 -9.529 1.00 90.62 510 LEU A C 1
ATOM 3906 O O . LEU A 1 510 ? 27.348 -3.170 -10.512 1.00 90.62 510 LEU A O 1
ATOM 3910 N N . LEU A 1 511 ? 26.582 -3.605 -8.451 1.00 91.88 511 LEU A N 1
ATOM 3911 C CA . LEU A 1 511 ? 25.773 -2.388 -8.307 1.00 91.88 511 LEU A CA 1
ATOM 3912 C C . LEU A 1 511 ? 26.591 -1.150 -7.883 1.00 91.88 511 LEU A C 1
ATOM 3914 O O . LEU A 1 511 ? 26.027 -0.079 -7.658 1.00 91.88 511 LEU A O 1
ATOM 3918 N N . GLY A 1 512 ? 27.914 -1.280 -7.736 1.00 93.56 512 GLY A N 1
ATOM 3919 C CA . GLY A 1 512 ? 28.805 -0.226 -7.244 1.00 93.56 512 GLY A CA 1
ATOM 3920 C C . GLY A 1 512 ? 28.753 -0.009 -5.727 1.00 93.56 512 GLY A C 1
ATOM 3921 O O . GLY A 1 512 ? 29.372 0.926 -5.216 1.00 93.56 512 GLY A O 1
ATOM 3922 N N . ILE A 1 513 ? 28.038 -0.860 -4.988 1.00 96.00 513 ILE A N 1
ATOM 3923 C CA . ILE A 1 513 ? 27.883 -0.782 -3.534 1.00 96.00 513 ILE A CA 1
ATOM 3924 C C . ILE A 1 513 ? 28.992 -1.615 -2.892 1.00 96.00 513 ILE A C 1
ATOM 3926 O O . ILE A 1 513 ? 28.866 -2.818 -2.688 1.00 96.00 513 ILE A O 1
ATOM 3930 N N . THR A 1 514 ? 30.110 -0.958 -2.598 1.00 96.38 514 THR A N 1
ATOM 3931 C CA . THR A 1 514 ? 31.253 -1.560 -1.900 1.00 96.38 514 THR A CA 1
ATOM 3932 C C . THR A 1 514 ? 31.203 -1.273 -0.402 1.00 96.38 514 THR A C 1
ATOM 3934 O O . THR A 1 514 ? 30.516 -0.351 0.042 1.00 96.38 514 THR A O 1
ATOM 3937 N N . GLU A 1 515 ? 32.006 -1.988 0.386 1.00 95.69 515 GLU A N 1
ATOM 3938 C CA . GLU A 1 515 ? 32.153 -1.727 1.824 1.00 95.69 515 GLU A CA 1
ATOM 3939 C C . GLU A 1 515 ? 32.487 -0.254 2.105 1.00 95.69 515 GLU A C 1
ATOM 3941 O O . GLU A 1 515 ? 31.853 0.380 2.945 1.00 95.69 515 GLU A O 1
ATOM 3946 N N . GLY A 1 516 ? 33.408 0.336 1.337 1.00 95.31 516 GLY A N 1
ATOM 3947 C CA . GLY A 1 516 ? 33.762 1.748 1.479 1.00 95.31 516 GLY A CA 1
ATOM 3948 C C . GLY A 1 516 ? 32.590 2.704 1.223 1.00 95.31 516 GLY A C 1
ATOM 3949 O O . GLY A 1 516 ? 32.522 3.763 1.845 1.00 95.31 516 GLY A O 1
ATOM 3950 N N . VAL A 1 517 ? 31.648 2.348 0.340 1.00 95.50 517 VAL A N 1
ATOM 3951 C CA . VAL A 1 517 ? 30.406 3.114 0.139 1.00 95.50 517 VAL A CA 1
ATOM 3952 C C . VAL A 1 517 ? 29.498 2.986 1.358 1.00 95.50 517 VAL A C 1
ATOM 3954 O O . VAL A 1 517 ? 29.015 3.998 1.861 1.00 95.50 517 VAL A O 1
ATOM 3957 N N . VAL A 1 518 ? 29.295 1.770 1.860 1.00 96.12 518 VAL A N 1
ATOM 3958 C CA . VAL A 1 518 ? 28.406 1.515 3.001 1.00 96.12 518 VAL A CA 1
ATOM 3959 C C . VAL A 1 518 ? 28.936 2.172 4.280 1.00 96.12 518 VAL A C 1
ATOM 3961 O O . VAL A 1 518 ? 28.174 2.819 4.997 1.00 96.12 518 VAL A O 1
ATOM 3964 N N . VAL A 1 519 ? 30.249 2.108 4.526 1.00 95.81 519 VAL A N 1
ATOM 3965 C CA . VAL A 1 519 ? 30.907 2.811 5.638 1.00 95.81 519 VAL A CA 1
ATOM 3966 C C . VAL A 1 519 ? 30.712 4.321 5.517 1.00 95.81 519 VAL A C 1
ATOM 3968 O O . VAL A 1 519 ? 30.316 4.950 6.495 1.00 95.81 519 VAL A O 1
ATOM 3971 N N . LYS A 1 520 ? 30.914 4.907 4.325 1.00 94.88 520 LYS A N 1
ATOM 3972 C CA . LYS A 1 520 ? 30.679 6.344 4.083 1.00 94.88 520 LYS A CA 1
ATOM 3973 C C . LYS A 1 520 ? 29.243 6.756 4.390 1.00 94.88 520 LYS A C 1
ATOM 3975 O O . LYS A 1 520 ? 29.039 7.768 5.054 1.00 94.88 520 LYS A O 1
ATOM 3980 N N . LEU A 1 521 ? 28.263 5.973 3.946 1.00 93.44 521 LEU A N 1
ATOM 3981 C CA . LEU A 1 521 ? 26.853 6.243 4.228 1.00 93.44 521 LEU A CA 1
ATOM 3982 C C . LEU A 1 521 ? 26.555 6.187 5.732 1.00 93.44 521 LEU A C 1
ATOM 3984 O O . LEU A 1 521 ? 25.840 7.048 6.240 1.00 93.44 521 LEU A O 1
ATOM 3988 N N . ARG A 1 522 ? 27.149 5.228 6.454 1.00 94.81 522 ARG A N 1
ATOM 3989 C CA . ARG A 1 522 ? 27.009 5.097 7.911 1.00 94.81 522 ARG A CA 1
ATOM 3990 C C . ARG A 1 522 ? 27.524 6.320 8.669 1.00 94.81 522 ARG A C 1
ATOM 3992 O O . ARG A 1 522 ? 26.860 6.791 9.583 1.00 94.81 522 ARG A O 1
ATOM 3999 N N . ILE A 1 523 ? 28.661 6.879 8.255 1.00 94.75 523 ILE A N 1
ATOM 4000 C CA . ILE A 1 523 ? 29.225 8.110 8.840 1.00 94.75 523 ILE A CA 1
ATOM 4001 C C . ILE A 1 523 ? 28.588 9.401 8.283 1.00 94.75 523 ILE A C 1
ATOM 4003 O O . ILE A 1 523 ? 29.131 10.486 8.479 1.00 94.75 523 ILE A O 1
ATOM 4007 N N . GLY A 1 524 ? 27.484 9.308 7.533 1.00 90.31 524 GLY A N 1
ATOM 4008 C CA . GLY A 1 524 ? 26.750 10.464 7.002 1.00 90.31 524 GLY A CA 1
ATOM 4009 C C . GLY A 1 524 ? 27.390 11.158 5.794 1.00 90.31 524 GLY A C 1
ATOM 4010 O O . GLY A 1 524 ? 27.004 12.274 5.450 1.00 90.31 524 GLY A O 1
ATOM 4011 N N . HIS A 1 525 ? 28.362 10.528 5.131 1.00 91.50 525 HIS A N 1
ATOM 4012 C CA . HIS A 1 525 ? 29.011 11.075 3.939 1.00 91.50 525 HIS A CA 1
ATOM 4013 C C . HIS A 1 525 ? 28.282 10.676 2.649 1.00 91.50 525 HIS A C 1
ATOM 4015 O O . HIS A 1 525 ? 27.720 9.587 2.528 1.00 91.50 525 HIS A O 1
ATOM 4021 N N . LYS A 1 526 ? 28.334 11.553 1.637 1.00 86.50 526 LYS A N 1
ATOM 4022 C CA . LYS A 1 526 ? 27.729 11.299 0.319 1.00 86.50 526 LYS A CA 1
ATOM 4023 C C . LYS A 1 526 ? 28.489 10.212 -0.451 1.00 86.50 526 LYS A C 1
ATOM 4025 O O . LYS A 1 526 ? 29.721 10.181 -0.458 1.00 86.50 526 LYS A O 1
ATOM 4030 N N . SER A 1 527 ? 27.741 9.358 -1.148 1.00 87.81 527 SER A N 1
ATOM 4031 C CA . SER A 1 527 ? 28.276 8.362 -2.082 1.00 87.81 527 SER A CA 1
ATOM 4032 C C . SER A 1 527 ? 28.279 8.888 -3.522 1.00 87.81 527 SER A C 1
ATOM 4034 O O . SER A 1 527 ? 27.509 9.783 -3.862 1.00 87.81 527 SER A O 1
ATOM 4036 N N . LYS A 1 528 ? 29.141 8.312 -4.370 1.00 90.12 528 LYS A N 1
ATOM 4037 C CA . LYS A 1 528 ? 29.097 8.495 -5.833 1.00 90.12 528 LYS A CA 1
ATOM 4038 C C . LYS A 1 528 ? 28.019 7.629 -6.500 1.00 90.12 528 LYS A C 1
ATOM 4040 O O . LYS A 1 528 ? 27.669 7.886 -7.645 1.00 90.12 528 LYS A O 1
ATOM 4045 N N . VAL A 1 529 ? 27.539 6.594 -5.807 1.00 90.75 529 VAL A N 1
ATOM 4046 C CA . VAL A 1 529 ? 26.482 5.695 -6.291 1.00 90.75 529 VAL A CA 1
ATOM 4047 C C . VAL A 1 529 ? 25.148 6.434 -6.261 1.00 90.75 529 VAL A C 1
ATOM 4049 O O . VAL A 1 529 ? 24.857 7.133 -5.288 1.00 90.75 529 VAL A O 1
ATOM 4052 N N . ASP A 1 530 ? 24.345 6.261 -7.313 1.00 89.50 530 ASP A N 1
ATOM 4053 C CA . ASP A 1 530 ? 22.990 6.810 -7.389 1.00 89.50 530 ASP A CA 1
ATOM 4054 C C . ASP A 1 530 ? 22.168 6.409 -6.157 1.00 89.50 530 ASP A C 1
ATOM 4056 O O . ASP A 1 530 ? 22.099 5.234 -5.790 1.00 89.50 530 ASP A O 1
ATOM 4060 N N . TRP A 1 531 ? 21.521 7.385 -5.521 1.00 88.81 531 TRP A N 1
ATOM 4061 C CA . TRP A 1 531 ? 20.763 7.142 -4.293 1.00 88.81 531 TRP A CA 1
ATOM 4062 C C . TRP A 1 531 ? 19.613 6.154 -4.518 1.00 88.81 531 TRP A C 1
ATOM 4064 O O . TRP A 1 531 ? 19.377 5.285 -3.681 1.00 88.81 531 TRP A O 1
ATOM 4074 N N . GLY A 1 532 ? 18.970 6.202 -5.691 1.00 87.88 532 GLY A N 1
ATOM 4075 C CA . GLY A 1 532 ? 17.919 5.253 -6.053 1.00 87.88 532 GLY A CA 1
ATOM 4076 C C . GLY A 1 532 ? 18.421 3.810 -6.166 1.00 87.88 532 GLY A C 1
ATOM 4077 O O . GLY A 1 532 ? 17.680 2.877 -5.861 1.00 87.88 532 GLY A O 1
ATOM 4078 N N . VAL A 1 533 ? 19.684 3.597 -6.552 1.00 91.19 533 VAL A N 1
ATOM 4079 C CA . VAL A 1 533 ? 20.314 2.264 -6.545 1.00 91.19 533 VAL A CA 1
ATOM 4080 C C . VAL A 1 533 ? 20.511 1.768 -5.114 1.00 91.19 533 VAL A C 1
ATOM 4082 O O . VAL A 1 533 ? 20.185 0.616 -4.830 1.00 91.19 533 VAL A O 1
ATOM 4085 N N . VAL A 1 534 ? 20.980 2.634 -4.212 1.00 92.12 534 VAL A N 1
ATOM 4086 C CA . VAL A 1 534 ? 21.196 2.296 -2.796 1.00 92.12 534 VAL A CA 1
ATOM 4087 C C . VAL A 1 534 ? 19.872 1.981 -2.094 1.00 92.12 534 VAL A C 1
ATOM 4089 O O . VAL A 1 534 ? 19.773 0.966 -1.407 1.00 92.12 534 VAL A O 1
ATOM 4092 N N . GLU A 1 535 ? 18.834 2.795 -2.298 1.00 90.81 535 GLU A N 1
ATOM 4093 C CA . GLU A 1 535 ? 17.502 2.549 -1.733 1.00 90.81 535 GLU A CA 1
ATOM 4094 C C . GLU A 1 535 ? 16.899 1.238 -2.249 1.00 90.81 535 GLU A C 1
ATOM 4096 O O . GLU A 1 535 ? 16.416 0.429 -1.455 1.00 90.81 535 GLU A O 1
ATOM 4101 N N . ARG A 1 536 ? 16.974 0.978 -3.562 1.00 92.31 536 ARG A N 1
ATOM 4102 C CA . ARG A 1 536 ? 16.503 -0.295 -4.133 1.00 92.31 536 ARG A CA 1
ATOM 4103 C C . ARG A 1 536 ? 17.286 -1.483 -3.593 1.00 92.31 536 ARG A C 1
ATOM 4105 O O . ARG A 1 536 ? 16.682 -2.509 -3.305 1.00 92.31 536 ARG A O 1
ATOM 4112 N N . PHE A 1 537 ? 18.599 -1.354 -3.417 1.00 94.38 537 PHE A N 1
ATOM 4113 C CA . PHE A 1 537 ? 19.411 -2.414 -2.827 1.00 94.38 537 PHE A CA 1
ATOM 4114 C C . PHE A 1 537 ? 19.026 -2.678 -1.370 1.00 94.38 537 PHE A C 1
ATOM 4116 O O . PHE A 1 537 ? 18.843 -3.828 -0.990 1.00 94.38 537 PHE A O 1
ATOM 4123 N N . TYR A 1 538 ? 18.803 -1.631 -0.574 1.00 94.50 538 TYR A N 1
ATOM 4124 C CA . TYR A 1 538 ? 18.329 -1.767 0.803 1.00 94.50 538 TYR A CA 1
ATOM 4125 C C . TYR A 1 538 ? 16.980 -2.501 0.886 1.00 94.50 538 TYR A C 1
ATOM 4127 O O . TYR A 1 538 ? 16.796 -3.388 1.719 1.00 94.50 538 TYR A O 1
ATOM 4135 N N . VAL A 1 539 ? 16.053 -2.195 -0.025 1.00 94.00 539 VAL A N 1
ATOM 4136 C CA . VAL A 1 539 ? 14.772 -2.908 -0.136 1.00 94.00 539 VAL A CA 1
ATOM 4137 C C . VAL A 1 539 ? 14.962 -4.353 -0.620 1.00 94.00 539 VAL A C 1
ATOM 4139 O O . VAL A 1 539 ? 14.296 -5.257 -0.115 1.00 94.00 539 VAL A O 1
ATOM 4142 N N . ALA A 1 540 ? 15.891 -4.600 -1.544 1.00 95.06 540 ALA A N 1
ATOM 4143 C CA . ALA A 1 540 ? 16.228 -5.946 -2.000 1.00 95.06 540 ALA A CA 1
ATOM 4144 C C . ALA A 1 540 ? 16.821 -6.806 -0.871 1.00 95.06 540 ALA A C 1
ATOM 4146 O O . ALA A 1 540 ? 16.498 -7.986 -0.786 1.00 95.06 540 ALA A O 1
ATOM 4147 N N . LEU A 1 541 ? 17.612 -6.220 0.037 1.00 95.94 541 LEU A N 1
ATOM 4148 C CA . LEU A 1 541 ? 18.105 -6.897 1.241 1.00 95.94 541 LEU A CA 1
ATOM 4149 C C . LEU A 1 541 ? 16.962 -7.287 2.190 1.00 95.94 541 LEU A C 1
ATOM 4151 O O . LEU A 1 541 ? 16.949 -8.407 2.697 1.00 95.94 541 LEU A O 1
ATOM 4155 N N . LEU A 1 542 ? 15.971 -6.406 2.382 1.00 95.06 542 LEU A N 1
ATOM 4156 C CA . LEU A 1 542 ? 14.764 -6.732 3.153 1.00 95.06 542 LEU A CA 1
ATOM 4157 C C . LEU A 1 542 ? 14.015 -7.919 2.523 1.00 95.06 542 LEU A C 1
ATOM 4159 O O . LEU A 1 542 ? 13.631 -8.856 3.223 1.00 95.06 542 LEU A O 1
ATOM 4163 N N . LEU A 1 543 ? 13.827 -7.901 1.199 1.00 95.19 543 LEU A N 1
ATOM 4164 C CA . LEU A 1 543 ? 13.202 -9.007 0.467 1.00 95.19 543 LEU A CA 1
ATOM 4165 C C . LEU A 1 543 ? 14.028 -10.296 0.555 1.00 95.19 543 LEU A C 1
ATOM 4167 O O . LEU A 1 543 ? 13.454 -11.373 0.680 1.00 95.19 543 LEU A O 1
ATOM 4171 N N . HIS A 1 544 ? 15.356 -10.192 0.527 1.00 95.56 544 HIS A N 1
ATOM 4172 C CA . HIS A 1 544 ? 16.271 -11.323 0.640 1.00 95.56 544 HIS A CA 1
ATOM 4173 C C . HIS A 1 544 ? 16.207 -11.991 2.014 1.00 95.56 544 HIS A C 1
ATOM 4175 O O . HIS A 1 544 ? 16.246 -13.218 2.091 1.00 95.56 544 HIS A O 1
ATOM 4181 N N . GLN A 1 545 ? 16.032 -11.214 3.089 1.00 94.44 545 GLN A N 1
ATOM 4182 C CA . GLN A 1 545 ? 15.824 -11.766 4.428 1.00 94.44 545 GLN A CA 1
ATOM 4183 C C . GLN A 1 545 ? 14.520 -12.577 4.490 1.00 94.44 545 GLN A C 1
ATOM 4185 O O . GLN A 1 545 ? 14.517 -13.705 4.979 1.00 94.44 545 GLN A O 1
ATOM 4190 N N . VAL A 1 546 ? 13.429 -12.036 3.933 1.00 94.38 546 VAL A N 1
ATOM 4191 C CA . VAL A 1 546 ? 12.138 -12.742 3.853 1.00 94.38 546 VAL A CA 1
ATOM 4192 C C . VAL A 1 546 ? 12.247 -13.994 2.975 1.00 94.38 546 VAL A C 1
ATOM 4194 O O . VAL A 1 546 ? 11.765 -15.058 3.354 1.00 94.38 546 VAL A O 1
ATOM 4197 N N . TRP A 1 547 ? 12.922 -13.900 1.825 1.00 94.12 547 TRP A N 1
ATOM 4198 C CA . TRP A 1 547 ? 13.160 -15.035 0.926 1.00 94.12 547 TRP A CA 1
ATOM 4199 C C . TRP A 1 547 ? 13.980 -16.149 1.590 1.00 94.12 547 TRP A C 1
ATOM 4201 O O . TRP A 1 547 ? 13.720 -17.327 1.365 1.00 94.12 547 TRP A O 1
ATOM 4211 N N . SER A 1 548 ? 14.927 -15.779 2.454 1.00 92.50 548 SER A N 1
ATOM 4212 C CA . SER A 1 548 ? 15.765 -16.707 3.225 1.00 92.50 548 SER A CA 1
ATOM 4213 C C . SER A 1 548 ? 15.047 -17.350 4.423 1.00 92.50 548 SER A C 1
ATOM 4215 O O . SER A 1 548 ? 15.677 -18.072 5.191 1.00 92.50 548 SER A O 1
ATOM 4217 N N . GLY A 1 549 ? 13.739 -17.119 4.587 1.00 92.69 549 GLY A N 1
ATOM 4218 C CA . GLY A 1 549 ? 12.900 -17.790 5.584 1.00 92.69 549 GLY A CA 1
ATOM 4219 C C . GLY A 1 549 ? 12.507 -16.942 6.794 1.00 92.69 549 GLY A C 1
ATOM 4220 O O . GLY A 1 549 ? 11.747 -17.430 7.630 1.00 92.69 549 GLY A O 1
ATOM 4221 N N . ALA A 1 550 ? 12.959 -15.687 6.894 1.00 93.06 550 ALA A N 1
ATOM 4222 C CA . ALA A 1 550 ? 12.531 -14.809 7.980 1.00 93.06 550 ALA A CA 1
ATOM 4223 C C . ALA A 1 550 ? 11.049 -14.431 7.845 1.00 93.06 550 ALA A C 1
ATOM 4225 O O . ALA A 1 550 ? 10.555 -14.096 6.762 1.00 93.06 550 ALA A O 1
ATOM 4226 N N . GLY A 1 551 ? 10.332 -14.417 8.969 1.00 92.00 551 GLY A N 1
ATOM 4227 C CA . GLY A 1 551 ? 8.943 -13.960 8.998 1.00 92.00 551 GLY A CA 1
ATOM 4228 C C . GLY A 1 551 ? 8.814 -12.453 8.729 1.00 92.00 551 GLY A C 1
ATOM 4229 O O . GLY A 1 551 ? 9.742 -11.679 8.958 1.00 92.00 551 GLY A O 1
ATOM 4230 N N . ILE A 1 552 ? 7.621 -11.991 8.325 1.00 92.44 552 ILE A N 1
ATOM 4231 C CA . ILE A 1 552 ? 7.342 -10.554 8.091 1.00 92.44 552 ILE A CA 1
ATOM 4232 C C . ILE A 1 552 ? 7.681 -9.701 9.325 1.00 92.44 552 ILE A C 1
ATOM 4234 O O . ILE A 1 552 ? 8.225 -8.606 9.191 1.00 92.44 552 ILE A O 1
ATOM 4238 N N . TRP A 1 553 ? 7.355 -10.197 10.522 1.00 92.25 553 TRP A N 1
ATOM 4239 C CA . TRP A 1 553 ? 7.632 -9.519 11.791 1.00 92.25 553 TRP A CA 1
ATOM 4240 C C . TRP A 1 553 ? 9.120 -9.457 12.115 1.00 92.25 553 TRP A C 1
ATOM 4242 O O . TRP A 1 553 ? 9.611 -8.417 12.545 1.00 92.25 553 TRP A O 1
ATOM 4252 N N . GLU A 1 554 ? 9.831 -10.554 11.883 1.00 92.56 554 GLU A N 1
ATOM 4253 C CA . GLU A 1 554 ? 11.269 -10.638 12.103 1.00 92.56 554 GLU A CA 1
ATOM 4254 C C . GLU A 1 554 ? 12.006 -9.655 11.191 1.00 92.56 554 GLU A C 1
ATOM 4256 O O . GLU A 1 554 ? 12.698 -8.767 11.685 1.00 92.56 554 GLU A O 1
ATOM 4261 N N . ALA A 1 555 ? 11.748 -9.713 9.882 1.00 93.31 555 ALA A N 1
ATOM 4262 C CA . ALA A 1 555 ? 12.362 -8.809 8.914 1.00 93.31 555 ALA A CA 1
ATOM 4263 C C . ALA A 1 555 ? 11.989 -7.337 9.168 1.00 93.31 555 ALA A C 1
ATOM 4265 O O . ALA A 1 555 ? 12.824 -6.441 9.062 1.00 93.31 555 ALA A O 1
ATOM 4266 N N . SER A 1 556 ? 10.739 -7.072 9.566 1.00 92.38 556 SER A N 1
ATOM 4267 C CA . SER A 1 556 ? 10.285 -5.741 9.989 1.00 92.38 556 SER A CA 1
ATOM 4268 C C . SER A 1 556 ? 11.108 -5.193 11.157 1.00 92.38 556 SER A C 1
ATOM 4270 O O . SER A 1 556 ? 11.524 -4.034 11.111 1.00 92.38 556 SER A O 1
ATOM 4272 N N . ASN A 1 557 ? 11.369 -6.015 12.175 1.00 92.00 557 ASN A N 1
ATOM 4273 C CA . ASN A 1 557 ? 12.167 -5.623 13.331 1.00 92.00 557 ASN A CA 1
ATOM 4274 C C . ASN A 1 557 ? 13.639 -5.413 12.957 1.00 92.00 557 ASN A C 1
ATOM 4276 O O . ASN A 1 557 ? 14.204 -4.389 13.340 1.00 92.00 557 ASN A O 1
ATOM 4280 N N . THR A 1 558 ? 14.231 -6.327 12.178 1.00 93.12 558 THR A N 1
ATOM 4281 C CA . THR A 1 558 ? 15.623 -6.233 11.706 1.00 93.12 558 THR A CA 1
ATOM 4282 C C . THR A 1 558 ? 15.862 -4.954 10.913 1.00 93.12 558 THR A C 1
ATOM 4284 O O . THR A 1 558 ? 16.864 -4.276 11.122 1.00 93.12 558 THR A O 1
ATOM 4287 N N . PHE A 1 559 ? 14.929 -4.594 10.030 1.00 93.25 559 PHE A N 1
ATOM 4288 C CA . PHE A 1 559 ? 15.078 -3.426 9.167 1.00 93.25 559 PHE A CA 1
ATOM 4289 C C . PHE A 1 559 ? 14.555 -2.118 9.778 1.00 93.25 559 PHE A C 1
ATOM 4291 O O . PHE A 1 559 ? 14.608 -1.078 9.128 1.00 93.25 559 PHE A O 1
ATOM 4298 N N . HIS A 1 560 ? 14.044 -2.145 11.014 1.00 91.88 560 HIS A N 1
ATOM 4299 C CA . HIS A 1 560 ? 13.392 -1.000 11.665 1.00 91.88 560 HIS A CA 1
ATOM 4300 C C . HIS A 1 560 ? 12.286 -0.355 10.811 1.00 91.88 560 HIS A C 1
ATOM 4302 O O . HIS A 1 560 ? 12.069 0.859 10.825 1.00 91.88 560 HIS A O 1
ATOM 4308 N N . VAL A 1 561 ? 11.546 -1.188 10.080 1.00 90.50 561 VAL A N 1
ATOM 4309 C CA . VAL A 1 561 ? 10.393 -0.783 9.271 1.00 90.50 561 VAL A CA 1
ATOM 4310 C C . VAL A 1 561 ? 9.111 -1.319 9.886 1.00 90.50 561 VAL A C 1
ATOM 4312 O O . VAL A 1 561 ? 9.129 -2.229 10.706 1.00 90.50 561 VAL A O 1
ATOM 4315 N N . HIS A 1 562 ? 7.959 -0.782 9.490 1.00 89.44 562 HIS A N 1
ATOM 4316 C CA . HIS A 1 562 ? 6.681 -1.340 9.929 1.00 89.44 562 HIS A CA 1
ATOM 4317 C C . HIS A 1 562 ? 6.363 -2.648 9.191 1.00 89.44 562 HIS A C 1
ATOM 4319 O O . HIS A 1 562 ? 6.519 -2.734 7.978 1.00 89.44 562 HIS A O 1
ATOM 4325 N N . ARG A 1 563 ? 5.777 -3.623 9.885 1.00 91.75 563 ARG A N 1
ATOM 4326 C CA . ARG A 1 563 ? 5.354 -4.913 9.307 1.00 91.75 563 ARG A CA 1
ATOM 4327 C C . ARG A 1 563 ? 4.423 -4.797 8.097 1.00 91.75 563 ARG A C 1
ATOM 4329 O O . ARG A 1 563 ? 4.551 -5.557 7.141 1.00 91.75 563 ARG A O 1
ATOM 4336 N N . GLY A 1 564 ? 3.522 -3.812 8.095 1.00 89.81 564 GLY A N 1
ATOM 4337 C CA . GLY A 1 564 ? 2.680 -3.524 6.933 1.00 89.81 564 GLY A CA 1
ATOM 4338 C C . GLY A 1 564 ? 3.482 -3.042 5.718 1.00 89.81 564 GLY A C 1
ATOM 4339 O O . GLY A 1 564 ? 3.125 -3.383 4.594 1.00 89.81 564 GLY A O 1
ATOM 4340 N N . PHE A 1 565 ? 4.599 -2.333 5.931 1.00 89.75 565 PHE A N 1
ATOM 4341 C CA . PHE A 1 565 ? 5.521 -1.956 4.857 1.00 89.75 565 PHE A CA 1
ATOM 4342 C C . PHE A 1 565 ? 6.220 -3.189 4.279 1.00 89.75 565 PHE A C 1
ATOM 4344 O O . PHE A 1 565 ? 6.179 -3.381 3.070 1.00 89.75 565 PHE A O 1
ATOM 4351 N N . THR A 1 566 ? 6.775 -4.072 5.117 1.00 92.06 566 THR A N 1
ATOM 4352 C CA . THR A 1 566 ? 7.402 -5.325 4.655 1.00 92.06 566 THR A CA 1
ATOM 4353 C C . THR A 1 566 ? 6.440 -6.156 3.799 1.00 92.06 566 THR A C 1
ATOM 4355 O O . THR A 1 566 ? 6.798 -6.595 2.707 1.00 92.06 566 THR A O 1
ATOM 4358 N N . GLN A 1 567 ? 5.185 -6.304 4.239 1.00 90.75 567 GLN A N 1
ATOM 4359 C CA . GLN A 1 567 ? 4.158 -7.011 3.472 1.00 90.75 567 GLN A CA 1
ATOM 4360 C C . GLN A 1 567 ? 3.815 -6.317 2.137 1.00 90.75 567 GLN A C 1
ATOM 4362 O O . GLN A 1 567 ? 3.650 -6.991 1.116 1.00 90.75 567 GLN A O 1
ATOM 4367 N N . GLN A 1 568 ? 3.692 -4.985 2.125 1.00 87.62 568 GLN A N 1
ATOM 4368 C CA . GLN A 1 568 ? 3.424 -4.212 0.904 1.00 87.62 568 GLN A CA 1
ATOM 4369 C C . GLN A 1 568 ? 4.573 -4.331 -0.096 1.00 87.62 568 GLN A C 1
ATOM 4371 O O . GLN A 1 568 ? 4.323 -4.565 -1.275 1.00 87.62 568 GLN A O 1
ATOM 4376 N N . THR A 1 569 ? 5.814 -4.246 0.379 1.00 89.81 569 THR A N 1
ATOM 4377 C CA . THR A 1 569 ? 7.026 -4.422 -0.426 1.00 89.81 569 THR A CA 1
ATOM 4378 C C . THR A 1 569 ? 7.076 -5.798 -1.068 1.00 89.81 569 THR A C 1
ATOM 4380 O O . THR A 1 569 ? 7.265 -5.887 -2.278 1.00 89.81 569 THR A O 1
ATOM 4383 N N . LEU A 1 570 ? 6.819 -6.862 -0.302 1.00 91.12 570 LEU A N 1
ATOM 4384 C CA . LEU A 1 570 ? 6.745 -8.223 -0.838 1.00 91.12 570 LEU A CA 1
ATOM 4385 C C . LEU A 1 570 ? 5.683 -8.342 -1.942 1.00 91.12 570 LEU A C 1
ATOM 4387 O O . LEU A 1 570 ? 5.941 -8.886 -3.014 1.00 91.12 570 LEU A O 1
ATOM 4391 N N . THR A 1 571 ? 4.494 -7.787 -1.701 1.00 86.12 571 THR A N 1
ATOM 4392 C CA . THR A 1 571 ? 3.371 -7.838 -2.651 1.00 86.12 571 THR A CA 1
ATOM 4393 C C . THR A 1 571 ? 3.680 -7.062 -3.932 1.00 86.12 571 THR A C 1
ATOM 4395 O O . THR A 1 571 ? 3.406 -7.536 -5.035 1.00 86.12 571 THR A O 1
ATOM 4398 N N . ALA A 1 572 ? 4.272 -5.875 -3.799 1.00 86.31 572 ALA A N 1
ATOM 4399 C CA . ALA A 1 572 ? 4.648 -5.035 -4.925 1.00 86.31 572 ALA A CA 1
ATOM 4400 C C . ALA A 1 572 ? 5.796 -5.642 -5.740 1.00 86.31 572 ALA A C 1
ATOM 4402 O O . ALA A 1 572 ? 5.733 -5.622 -6.965 1.00 86.31 572 ALA A O 1
ATOM 4403 N N . ALA A 1 573 ? 6.801 -6.228 -5.082 1.00 91.12 573 ALA A N 1
ATOM 4404 C CA . ALA A 1 573 ? 7.887 -6.937 -5.750 1.00 91.12 573 ALA A CA 1
ATOM 4405 C C . ALA A 1 573 ? 7.374 -8.166 -6.510 1.00 91.12 573 ALA A C 1
ATOM 4407 O O . ALA A 1 573 ? 7.743 -8.365 -7.661 1.00 91.12 573 ALA A O 1
ATOM 4408 N N . ALA A 1 574 ? 6.448 -8.939 -5.935 1.00 89.19 574 ALA A N 1
ATOM 4409 C CA . ALA A 1 574 ? 5.818 -10.061 -6.632 1.00 89.19 574 ALA A CA 1
ATOM 4410 C C . ALA A 1 574 ? 5.001 -9.607 -7.859 1.00 89.19 574 ALA A C 1
ATOM 4412 O O . ALA A 1 574 ? 5.081 -10.215 -8.927 1.00 89.19 574 ALA A O 1
ATOM 4413 N N . ALA A 1 575 ? 4.233 -8.519 -7.733 1.00 83.25 575 ALA A N 1
ATOM 4414 C CA . ALA A 1 575 ? 3.489 -7.952 -8.855 1.00 83.25 575 ALA A CA 1
ATOM 4415 C C . ALA A 1 575 ? 4.427 -7.423 -9.953 1.00 83.25 575 ALA A C 1
ATOM 4417 O O . ALA A 1 575 ? 4.182 -7.666 -11.136 1.00 83.25 575 ALA A O 1
ATOM 4418 N N . PHE A 1 576 ? 5.512 -6.748 -9.566 1.00 88.12 576 PHE A N 1
ATOM 4419 C CA . PHE A 1 576 ? 6.503 -6.230 -10.501 1.00 88.12 576 PHE A CA 1
ATOM 4420 C C . PHE A 1 576 ? 7.323 -7.348 -11.153 1.00 88.12 576 PHE A C 1
ATOM 4422 O O . PHE A 1 576 ? 7.586 -7.273 -12.346 1.00 88.12 576 PHE A O 1
ATOM 4429 N N . ALA A 1 577 ? 7.632 -8.434 -10.440 1.00 90.50 577 ALA A N 1
ATOM 4430 C CA . ALA A 1 577 ? 8.274 -9.619 -11.008 1.00 90.50 577 ALA A CA 1
ATOM 4431 C C . ALA A 1 577 ? 7.470 -10.198 -12.181 1.00 90.50 577 ALA A C 1
ATOM 4433 O O . ALA A 1 577 ? 8.043 -10.552 -13.209 1.00 90.50 577 ALA A O 1
ATOM 4434 N N . LEU A 1 578 ? 6.136 -10.235 -12.067 1.00 84.62 578 LEU A N 1
ATOM 4435 C CA . LEU A 1 578 ? 5.266 -10.665 -13.162 1.00 84.62 578 LEU A CA 1
ATOM 4436 C C . LEU A 1 578 ? 5.324 -9.696 -14.355 1.00 84.62 578 LEU A C 1
ATOM 4438 O O . LEU A 1 578 ? 5.381 -10.133 -15.504 1.00 84.62 578 LEU A O 1
ATOM 4442 N N . SER A 1 579 ? 5.350 -8.387 -14.090 1.00 85.38 579 SER A N 1
ATOM 4443 C CA . SER A 1 579 ? 5.558 -7.370 -15.127 1.00 85.38 579 SER A CA 1
ATOM 4444 C C . SER A 1 579 ? 6.897 -7.545 -15.844 1.00 85.38 579 SER A C 1
ATOM 4446 O O . SER A 1 579 ? 6.932 -7.542 -17.072 1.00 85.38 579 SER A O 1
ATOM 4448 N N . VAL A 1 580 ? 7.983 -7.765 -15.096 1.00 90.06 580 VAL A N 1
ATOM 4449 C CA . VAL A 1 580 ? 9.326 -8.023 -15.637 1.00 90.06 580 VAL A CA 1
ATOM 4450 C C . VAL A 1 580 ? 9.341 -9.308 -16.467 1.00 90.06 580 VAL A C 1
ATOM 4452 O O . VAL A 1 580 ? 9.848 -9.304 -17.583 1.00 90.06 580 VAL A O 1
ATOM 4455 N N . TYR A 1 581 ? 8.717 -10.387 -15.991 1.00 88.38 581 TYR A N 1
ATOM 4456 C CA . TYR A 1 581 ? 8.600 -11.637 -16.744 1.00 88.38 581 TYR A CA 1
ATOM 4457 C C . TYR A 1 581 ? 7.934 -11.428 -18.115 1.00 88.38 581 TYR A C 1
ATOM 4459 O O . TYR A 1 581 ? 8.476 -11.832 -19.145 1.00 88.38 581 TYR A O 1
ATOM 4467 N N . HIS A 1 582 ? 6.787 -10.747 -18.157 1.00 83.00 582 HIS A N 1
ATOM 4468 C CA . HIS A 1 582 ? 6.091 -10.462 -19.416 1.00 83.00 582 HIS A CA 1
ATOM 4469 C C . HIS A 1 582 ? 6.832 -9.470 -20.311 1.00 83.00 582 HIS A C 1
ATOM 4471 O O . HIS A 1 582 ? 6.763 -9.588 -21.537 1.00 83.00 582 HIS A O 1
ATOM 4477 N N . PHE A 1 583 ? 7.563 -8.532 -19.710 1.00 86.69 583 PHE A N 1
ATOM 4478 C CA . PHE A 1 583 ? 8.458 -7.634 -20.422 1.00 86.69 583 PHE A CA 1
ATOM 4479 C C . PHE A 1 583 ? 9.557 -8.422 -21.156 1.00 86.69 583 PHE A C 1
ATOM 4481 O O . PHE A 1 583 ? 9.751 -8.222 -22.355 1.00 86.69 583 PHE A O 1
ATOM 4488 N N . CYS A 1 584 ? 10.201 -9.391 -20.496 1.00 88.06 584 CYS A N 1
ATOM 4489 C CA . CYS A 1 584 ? 11.214 -10.259 -21.113 1.00 88.06 584 CYS A CA 1
ATOM 4490 C C . CYS A 1 584 ? 10.641 -11.103 -22.268 1.00 88.06 584 CYS A C 1
ATOM 4492 O O . CYS A 1 584 ? 11.235 -11.162 -23.347 1.00 88.06 584 CYS A O 1
ATOM 4494 N N . GLN A 1 585 ? 9.421 -11.638 -22.102 1.00 82.81 585 GLN A N 1
ATOM 4495 C CA . GLN A 1 585 ? 8.691 -12.357 -23.159 1.00 82.81 585 GLN A CA 1
ATOM 4496 C C . GLN A 1 585 ? 8.369 -11.499 -24.400 1.00 82.81 585 GLN A C 1
ATOM 4498 O O . GLN A 1 585 ? 7.841 -12.023 -25.386 1.00 82.81 585 GLN A O 1
ATOM 4503 N N . GLY A 1 586 ? 8.609 -10.186 -24.369 1.00 62.78 586 GLY A N 1
ATOM 4504 C CA . GLY A 1 586 ? 8.510 -9.272 -25.513 1.00 62.78 586 GLY A CA 1
ATOM 4505 C C . GLY A 1 586 ? 9.596 -9.465 -26.584 1.00 62.78 586 GLY A C 1
ATOM 4506 O O . GLY A 1 586 ? 9.759 -8.591 -27.429 1.00 62.78 586 GLY A O 1
ATOM 4507 N N . GLN A 1 587 ? 10.291 -10.610 -26.571 1.00 61.09 587 GLN A N 1
ATOM 4508 C CA . GLN A 1 587 ? 11.349 -11.037 -27.497 1.00 61.09 587 GLN A CA 1
ATOM 4509 C C . GLN A 1 587 ? 12.718 -10.378 -27.301 1.00 61.09 587 GLN A C 1
ATOM 4511 O O . GLN A 1 587 ? 13.398 -10.028 -28.269 1.00 61.09 587 GLN A O 1
ATOM 4516 N N . PHE A 1 588 ? 13.145 -10.267 -26.044 1.00 59.69 588 PHE A N 1
ATOM 4517 C CA . PHE A 1 588 ? 14.530 -9.926 -25.713 1.00 59.69 588 PHE A CA 1
ATOM 4518 C C . PHE A 1 588 ? 15.297 -11.089 -25.081 1.00 59.69 588 PHE A C 1
ATOM 4520 O O . PHE A 1 588 ? 16.493 -11.210 -25.359 1.00 59.69 588 PHE A O 1
ATOM 4527 N N . TRP A 1 589 ? 14.615 -11.933 -24.292 1.00 55.91 589 TRP A N 1
ATOM 4528 C CA . TRP A 1 589 ? 15.199 -13.028 -23.511 1.00 55.91 589 TRP A CA 1
ATOM 4529 C C . TRP A 1 589 ? 14.269 -14.229 -23.398 1.00 55.91 589 TRP A C 1
ATOM 4531 O O . TRP A 1 589 ? 13.043 -14.012 -23.239 1.00 55.91 589 TRP A O 1
#

Radius of gyration: 28.74 Å; chains: 1; bounding box: 84×84×91 Å

Foldseek 3Di:
DDDDDDDPDDDDDPAAFFPCLLVVVLVVVVVVCVVVVAAEAEATQLGADPVHDADDPHHYDYRYQLLRLLLPLLCVLVCVNPPPDDAQEAEAEQLLCLVDPDDRVVSNVVSVVSNVVSDVRYHYHYHHFDPPDPPPPPPPPPPDDAPDDPVLCVLCVLCVLRVLQVFPQQAEEEEADQDPVRLLSVLQSNLVRHDPCLLVVVVVLLVVLVVQQCVVLVNDHDPSCVRRSSSLEEEDDLLDTPSNVVSNLPRQHGRRYYYYLAQDNDRDNHQGLEYEYAAQHRHNHGNALRNVSSRQSSHDDDPPDPHGYYYYRDDPVCVVVCVVRNPDDRCSVCVVCCVPPPPDPDPPVVVVLVVQLVLVVLVFKAWDPVDPDPDDDDDDDDDDDDDDDDDDDDDDDDDDDDDDDDDDPDPPDDDPVVVVRSPDRDDPPIDMDGGLLNLLCSQLSHDSVCSSVLVVLVVLCVVPPLPVACLSVLLSLQDLDDPDPDPQDLVLLLVLLVPDDPSVQVSCVSQVNHNVQSVCVNVVHDDPHDVSSVVSSLLSSLVRCVVVPDDLNRSCVSRVHRSSVSSSRNSSSSSSSSSSVSSCVSPPD

Sequence (589 aa):
MKRQHNNNNNVNKDQAGYNKSDENKVHGLSIFGVELGFLVEEYAGSRGSFPPKPRKNKHVVYVATIEKAGGLVNWMVEGGGGRSGGVGVVVVDEVHMLAEQGGRGASLGSTLTKIRFAATDVQVVGMSATVGNLKELAQNHRISCFPYSEEQLGYDRDQVGGLVGEVVPQHSCLVFCPTRRSCEAVAEMLCRVLSKELKQFCHSEKVSLYRTLVEEGGGSVCPILRKTIHFGVAYHHSGVTEGEKRHWRKATWQGLCVVSAALPPLLLGSIFLLVIIQAPFTGREFLTRARYKQMVGRAGRAGLDTSGESFLILQPQQLFQVMMSYKGECEAFWALQASRNPTSTIDVNAKVKELVERLRKKGLVRVKLENRLHSPAKQEKDSYCPAQRTTENVGGVGEESPGSTSGLPALHSLDKNVAHAFACPVADSDVLTVSRLGHAAIKGNVDLDLAGRLYTDLCVARENLAVNSHLHLLYLVTPYQPLSSTPLVPDVLYAAYMALGEEELKVARLLGITEGVVVKLRIGHKSKVDWGVVERFYVALLLHQVWSGAGIWEASNTFHVHRGFTQQTLTAAAAFALSVYHFCQGQFW

Organism: Petrolisthes cinctipes (NCBI:txid88211)

Secondary structure (DSSP, 8-state):
-PPPP--------------HHHHHHHHHHHHHHHHHTEEEEEESTT-S-SSPPP-TT-EEEEEE-HHHHHHHHHHHHTTTT-TT----EEEETTGGGGGSSSHHHHHHHHHHHHHHHH-TT-EEEE-------GGG-------------HHHHHH-TT-HHHHHHHHTTTS-EEEE-SSHHHHHHHHHHHHHHS-GGGGTTTHHHHHHHHHHHHHHTTT---HHHHHHGGGTEEEESTTS-HHHHHHHHT---TT-EEEESS-PPPPTT--BSEEEESSSEETTEEPPHHHHHHHHTTBS-TTT-S--EEEE---GGGHHHHHHHTSS--THHHHHHGGG---S---HHHHHHHHHHHHHHTTSEEEE-TTS-------------PPP------------PPP--------TT--HHHHHHHHSPPPTTPEEEE-HHHHHHHHTT--HHHHHHHHHHHHHHHHT---S-SHHHHHHTS-SS-SS-PPP-HHHHHHHHHT--HHHHHHHHHTT--HHHHHHHHTTPPPSS-HHHHHHHHHHHHHHHHHTT--HHHHHHHTT--HHHHHHHHHHHHHHHHHHHHHHTTTT-